Protein 4RH8 (pdb70)

Structure (mmCIF, N/CA/C/O backbone):
data_4RH8
#
_entry.id   4RH8
#
_cell.length_a   102.460
_cell.length_b   102.460
_cell.length_c   166.840
_cell.angle_alpha   90.00
_cell.angle_beta   90.00
_cell.angle_gamma   90.00
#
_symmetry.space_group_name_H-M   'P 41 21 2'
#
loop_
_entity.id
_entity.type
_entity.pdbx_description
1 polymer 'LPS-assembly lipoprotein LptE'
2 non-polymer 'FORMIC ACID'
3 water water
#
loop_
_atom_site.group_PDB
_atom_site.id
_atom_site.type_symbol
_atom_site.label_atom_id
_atom_site.label_alt_id
_atom_site.label_comp_id
_atom_site.label_asym_id
_atom_site.label_entity_id
_atom_site.label_seq_id
_atom_site.pdbx_PDB_ins_code
_atom_site.Cartn_x
_atom_site.Cartn_y
_atom_site.Cartn_z
_atom_site.occupancy
_atom_site.B_iso_or_equiv
_atom_site.auth_seq_id
_atom_site.auth_comp_id
_atom_site.auth_asym_id
_atom_site.auth_atom_id
_atom_site.pdbx_PDB_model_num
ATOM 1 N N . GLN A 1 10 ? -3.760 26.961 -11.481 1.00 62.19 28 GLN A N 1
ATOM 2 C CA . GLN A 1 10 ? -3.152 26.136 -12.615 1.00 55.98 28 GLN A CA 1
ATOM 3 C C . GLN A 1 10 ? -2.049 25.098 -12.151 1.00 46.13 28 GLN A C 1
ATOM 4 O O . GLN A 1 10 ? -1.875 24.056 -12.790 1.00 40.73 28 GLN A O 1
ATOM 10 N N . VAL A 1 11 ? -1.384 25.354 -11.024 1.00 37.77 29 VAL A N 1
ATOM 11 C CA . VAL A 1 11 ? -0.434 24.375 -10.461 1.00 40.11 29 VAL A CA 1
ATOM 12 C C . VAL A 1 11 ? -1.155 23.084 -10.110 1.00 33.62 29 VAL A C 1
ATOM 13 O O . VAL A 1 11 ? -2.139 23.119 -9.425 1.00 35.14 29 VAL A O 1
ATOM 17 N N . PRO A 1 12 ? -0.706 21.963 -10.639 1.00 33.74 30 PRO A N 1
ATOM 18 C CA . PRO A 1 12 ? -1.438 20.771 -10.304 1.00 32.57 30 PRO A CA 1
ATOM 19 C C . PRO A 1 12 ? -1.659 20.563 -8.821 1.00 34.70 30 PRO A C 1
ATOM 20 O O . PRO A 1 12 ? -0.888 21.029 -7.966 1.00 33.10 30 PRO A O 1
ATOM 24 N N . SER A 1 13 ? -2.722 19.828 -8.528 1.00 36.03 31 SER A N 1
ATOM 25 C CA . SER A 1 13 ? -3.179 19.590 -7.154 1.00 35.76 31 SER A CA 1
ATOM 26 C C . SER A 1 13 ? -2.189 18.733 -6.394 1.00 32.92 31 SER A C 1
ATOM 27 O O . SER A 1 13 ? -2.036 18.882 -5.214 1.00 38.27 31 SER A O 1
ATOM 30 N N . THR A 1 14 ? -1.504 17.856 -7.109 1.00 34.84 32 THR A N 1
ATOM 31 C CA . THR A 1 14 ? -0.470 17.044 -6.522 1.00 36.02 32 THR A CA 1
ATOM 32 C C . THR A 1 14 ? 0.782 17.840 -6.198 1.00 34.66 32 THR A C 1
ATOM 33 O O . THR A 1 14 ? 1.689 17.293 -5.610 1.00 35.80 32 THR A O 1
ATOM 37 N N . MET A 1 15 ? 0.774 19.144 -6.423 1.00 33.41 33 MET A N 1
ATOM 38 C CA . MET A 1 15 ? 1.973 19.946 -6.217 1.00 29.00 33 MET A CA 1
ATOM 39 C C . MET A 1 15 ? 1.695 21.142 -5.439 1.00 32.08 33 MET A C 1
ATOM 40 O O . MET A 1 15 ? 2.437 22.077 -5.495 1.00 31.36 33 MET A O 1
ATOM 45 N N . LYS A 1 16 ? 0.591 21.145 -4.690 1.00 31.46 34 LYS A N 1
ATOM 46 C CA . LYS A 1 16 ? 0.249 22.278 -3.863 1.00 30.10 34 LYS A CA 1
ATOM 47 C C . LYS A 1 16 ? 1.014 22.302 -2.572 1.00 29.98 34 LYS A C 1
ATOM 48 O O . LYS A 1 16 ? 0.951 23.266 -1.814 1.00 33.57 34 LYS A O 1
ATOM 54 N N . VAL A 1 17 ? 1.739 21.227 -2.315 1.00 31.91 35 VAL A N 1
ATOM 55 C CA . VAL A 1 17 ? 2.714 21.219 -1.258 1.00 32.28 35 VAL A CA 1
ATOM 56 C C . VAL A 1 17 ? 4.019 20.779 -1.859 1.00 29.47 35 VAL A C 1
ATOM 57 O O . VAL A 1 17 ? 4.061 19.827 -2.649 1.00 27.75 35 VAL A O 1
ATOM 61 N N . MET A 1 18 ? 5.094 21.473 -1.542 1.00 30.53 36 MET A N 1
ATOM 62 C CA . MET A 1 18 ? 6.318 21.244 -2.294 1.00 31.73 36 MET A CA 1
ATOM 63 C C . MET A 1 18 ? 7.528 21.640 -1.532 1.00 31.14 36 MET A C 1
ATOM 64 O O . MET A 1 18 ? 7.436 22.494 -0.692 1.00 31.45 36 MET A O 1
ATOM 69 N N . ILE A 1 19 ? 8.672 21.064 -1.920 1.00 32.83 37 ILE A N 1
ATOM 70 C CA . ILE A 1 19 ? 9.955 21.443 -1.398 1.00 32.28 37 ILE A CA 1
ATOM 71 C C . ILE A 1 19 ? 10.713 22.249 -2.459 1.00 29.85 37 ILE A C 1
ATOM 72 O O . ILE A 1 19 ? 10.755 21.836 -3.602 1.00 32.14 37 ILE A O 1
ATOM 77 N N . LEU A 1 20 ? 11.286 23.379 -2.056 1.00 27.51 38 LEU A N 1
ATOM 78 C CA . LEU A 1 20 ? 12.126 24.132 -2.947 1.00 32.14 38 LEU A CA 1
ATOM 79 C C . LEU A 1 20 ? 13.539 23.952 -2.483 1.00 30.35 38 LEU A C 1
ATOM 80 O O . LEU A 1 20 ? 13.878 24.370 -1.388 1.00 32.70 38 LEU A O 1
ATOM 85 N N . ASP A 1 21 ? 14.344 23.368 -3.337 1.00 30.05 39 ASP A N 1
ATOM 86 C CA . ASP A 1 21 ? 15.732 23.040 -3.015 1.00 34.24 39 ASP A CA 1
ATOM 87 C C . ASP A 1 21 ? 16.650 23.891 -3.887 1.00 29.65 39 ASP A C 1
ATOM 88 O O . ASP A 1 21 ? 16.590 23.862 -5.108 1.00 34.39 39 ASP A O 1
ATOM 93 N N . SER A 1 22 ? 17.480 24.679 -3.248 1.00 32.02 40 SER A N 1
ATOM 94 C CA . SER A 1 22 ? 18.375 25.545 -3.962 1.00 41.25 40 SER A CA 1
ATOM 95 C C . SER A 1 22 ? 19.598 25.843 -3.169 1.00 39.82 40 SER A C 1
ATOM 96 O O . SER A 1 22 ? 19.585 25.746 -1.958 1.00 36.00 40 SER A O 1
ATOM 99 N N . GLY A 1 23 ? 20.649 26.266 -3.860 1.00 40.24 41 GLY A N 1
ATOM 100 C CA . GLY A 1 23 ? 21.935 26.507 -3.182 1.00 40.89 41 GLY A CA 1
ATOM 101 C C . GLY A 1 23 ? 22.001 27.806 -2.418 1.00 42.43 41 GLY A C 1
ATOM 102 O O . GLY A 1 23 ? 22.940 28.030 -1.663 1.00 45.07 41 GLY A O 1
ATOM 103 N N . ASP A 1 24 ? 21.039 28.684 -2.634 1.00 42.48 42 ASP A N 1
ATOM 104 C CA . ASP A 1 24 ? 21.025 29.961 -1.941 1.00 40.64 42 ASP A CA 1
ATOM 105 C C . ASP A 1 24 ? 19.569 30.392 -1.760 1.00 40.25 42 ASP A C 1
ATOM 106 O O . ASP A 1 24 ? 19.053 31.220 -2.503 1.00 42.43 42 ASP A O 1
ATOM 111 N N . PRO A 1 25 ? 18.921 29.865 -0.745 1.00 41.68 43 PRO A N 1
ATOM 112 C CA . PRO A 1 25 ? 17.532 30.179 -0.551 1.00 45.14 43 PRO A CA 1
ATOM 113 C C . PRO A 1 25 ? 17.214 31.655 -0.421 1.00 46.88 43 PRO A C 1
ATOM 114 O O . PRO A 1 25 ? 16.076 32.028 -0.641 1.00 43.42 43 PRO A O 1
ATOM 118 N N . ASN A 1 26 ? 18.169 32.493 -0.059 1.00 43.31 44 ASN A N 1
ATOM 119 C CA . ASN A 1 26 ? 17.913 33.942 0.021 1.00 45.02 44 ASN A CA 1
ATOM 120 C C . ASN A 1 26 ? 18.466 34.734 -1.172 1.00 45.64 44 ASN A C 1
ATOM 121 O O . ASN A 1 26 ? 18.482 35.958 -1.171 1.00 52.30 44 ASN A O 1
ATOM 126 N N . GLY A 1 27 ? 18.896 34.038 -2.221 1.00 45.39 45 GLY A N 1
ATOM 127 C CA . GLY A 1 27 ? 19.278 34.688 -3.479 1.00 44.49 45 GLY A CA 1
ATOM 128 C C . GLY A 1 27 ? 18.056 35.132 -4.322 1.00 48.52 45 GLY A C 1
ATOM 129 O O . GLY A 1 27 ? 16.937 34.644 -4.120 1.00 46.13 45 GLY A O 1
ATOM 130 N N . PRO A 1 28 ? 18.283 35.967 -5.347 1.00 48.17 46 PRO A N 1
ATOM 131 C CA . PRO A 1 28 ? 17.196 36.543 -6.120 1.00 43.74 46 PRO A CA 1
ATOM 132 C C . PRO A 1 28 ? 16.411 35.523 -6.919 1.00 36.98 46 PRO A C 1
ATOM 133 O O . PRO A 1 28 ? 15.192 35.656 -7.028 1.00 44.34 46 PRO A O 1
ATOM 137 N N . LEU A 1 29 ? 17.053 34.491 -7.452 1.00 34.24 47 LEU A N 1
ATOM 138 C CA . LEU A 1 29 ? 16.290 33.483 -8.134 1.00 35.87 47 LEU A CA 1
ATOM 139 C C . LEU A 1 29 ? 15.386 32.677 -7.227 1.00 36.48 47 LEU A C 1
ATOM 140 O O . LEU A 1 29 ? 14.171 32.465 -7.545 1.00 32.27 47 LEU A O 1
ATOM 145 N N . SER A 1 30 ? 15.933 32.225 -6.103 1.00 35.98 48 SER A N 1
ATOM 146 C CA . SER A 1 30 ? 15.113 31.477 -5.115 1.00 37.85 48 SER A CA 1
ATOM 147 C C . SER A 1 30 ? 13.966 32.256 -4.626 1.00 35.04 48 SER A C 1
ATOM 148 O O . SER A 1 30 ? 12.813 31.760 -4.586 1.00 37.19 48 SER A O 1
ATOM 151 N N . ARG A 1 31 ? 14.228 33.503 -4.256 1.00 36.75 49 ARG A N 1
ATOM 152 C CA . ARG A 1 31 ? 13.124 34.397 -3.842 1.00 35.64 49 ARG A CA 1
ATOM 153 C C . ARG A 1 31 ? 12.092 34.556 -4.903 1.00 36.71 49 ARG A C 1
ATOM 154 O O . ARG A 1 31 ? 10.891 34.451 -4.644 1.00 40.06 49 ARG A O 1
ATOM 162 N N . ALA A 1 32 ? 12.528 34.735 -6.129 1.00 38.28 50 ALA A N 1
ATOM 163 C CA . ALA A 1 32 ? 11.531 34.937 -7.168 1.00 39.20 50 ALA A CA 1
ATOM 164 C C . ALA A 1 32 ? 10.672 33.666 -7.372 1.00 35.16 50 ALA A C 1
ATOM 165 O O . ALA A 1 32 ? 9.433 33.764 -7.611 1.00 33.57 50 ALA A O 1
ATOM 167 N N . VAL A 1 33 ? 11.296 32.486 -7.244 1.00 32.73 51 VAL A N 1
ATOM 168 C CA . VAL A 1 33 ? 10.559 31.219 -7.462 1.00 31.52 51 VAL A CA 1
ATOM 169 C C . VAL A 1 33 ? 9.650 30.976 -6.286 1.00 31.25 51 VAL A C 1
ATOM 170 O O . VAL A 1 33 ? 8.501 30.574 -6.425 1.00 30.08 51 VAL A O 1
ATOM 174 N N . ARG A 1 34 ? 10.144 31.300 -5.104 1.00 34.94 52 ARG A N 1
ATOM 175 C CA . ARG A 1 34 ? 9.362 31.148 -3.870 1.00 41.11 52 ARG A CA 1
ATOM 176 C C . ARG A 1 34 ? 8.127 32.000 -3.977 1.00 40.92 52 ARG A C 1
ATOM 177 O O . ARG A 1 34 ? 6.985 31.562 -3.732 1.00 38.26 52 ARG A O 1
ATOM 185 N N . ASN A 1 35 ? 8.376 33.248 -4.347 1.00 39.04 53 ASN A N 1
ATOM 186 C CA . ASN A 1 35 ? 7.324 34.199 -4.469 1.00 39.63 53 ASN A CA 1
ATOM 187 C C . ASN A 1 35 ? 6.260 33.745 -5.423 1.00 38.84 53 ASN A C 1
ATOM 188 O O . ASN A 1 35 ? 5.089 33.753 -5.069 1.00 42.29 53 ASN A O 1
ATOM 193 N N . GLN A 1 36 ? 6.645 33.201 -6.569 1.00 40.21 54 GLN A N 1
ATOM 194 C CA . GLN A 1 36 ? 5.623 32.717 -7.489 1.00 38.44 54 GLN A CA 1
ATOM 195 C C . GLN A 1 36 ? 4.901 31.488 -7.045 1.00 42.41 54 GLN A C 1
ATOM 196 O O . GLN A 1 36 ? 3.719 31.281 -7.404 1.00 34.43 54 GLN A O 1
ATOM 202 N N . LEU A 1 37 ? 5.618 30.617 -6.335 1.00 37.63 55 LEU A N 1
ATOM 203 C CA . LEU A 1 37 ? 4.939 29.445 -5.849 1.00 37.65 55 LEU A CA 1
ATOM 204 C C . LEU A 1 37 ? 3.876 29.903 -4.801 1.00 37.05 55 LEU A C 1
ATOM 205 O O . LEU A 1 37 ? 2.759 29.429 -4.801 1.00 37.60 55 LEU A O 1
ATOM 210 N N . ARG A 1 38 ? 4.243 30.787 -3.890 1.00 38.98 56 ARG A N 1
ATOM 211 C CA . ARG A 1 38 ? 3.248 31.310 -2.914 1.00 46.01 56 ARG A CA 1
ATOM 212 C C . ARG A 1 38 ? 2.069 31.984 -3.581 1.00 46.98 56 ARG A C 1
ATOM 213 O O . ARG A 1 38 ? 0.929 31.626 -3.346 1.00 52.42 56 ARG A O 1
ATOM 221 N N . LEU A 1 39 ? 2.330 32.858 -4.532 1.00 49.10 57 LEU A N 1
ATOM 222 C CA . LEU A 1 39 ? 1.243 33.446 -5.293 1.00 46.14 57 LEU A CA 1
ATOM 223 C C . LEU A 1 39 ? 0.347 32.423 -5.878 1.00 45.28 57 LEU A C 1
ATOM 224 O O . LEU A 1 39 ? -0.811 32.717 -6.075 1.00 43.03 57 LEU A O 1
ATOM 229 N N . ASN A 1 40 ? 0.860 31.242 -6.254 1.00 44.42 58 ASN A N 1
ATOM 230 C CA . ASN A 1 40 ? -0.043 30.185 -6.790 1.00 45.25 58 ASN A CA 1
ATOM 231 C C . ASN A 1 40 ? -0.618 29.260 -5.737 1.00 44.08 58 ASN A C 1
ATOM 232 O O . ASN A 1 40 ? -1.171 28.249 -6.060 1.00 39.74 58 ASN A O 1
ATOM 237 N N . GLY A 1 41 ? -0.497 29.626 -4.473 1.00 44.83 59 GLY A N 1
ATOM 238 C CA . GLY A 1 41 ? -1.115 28.841 -3.428 1.00 46.10 59 GLY A CA 1
ATOM 239 C C . GLY A 1 41 ? -0.335 27.592 -3.015 1.00 49.09 59 GLY A C 1
ATOM 240 O O . GLY A 1 41 ? -0.937 26.647 -2.554 1.00 45.15 59 GLY A O 1
ATOM 241 N N . VAL A 1 42 ? 0.997 27.581 -3.205 1.00 46.93 60 VAL A N 1
ATOM 242 C CA . VAL A 1 42 ? 1.795 26.400 -2.900 1.00 38.94 60 VAL A CA 1
ATOM 243 C C . VAL A 1 42 ? 2.338 26.566 -1.520 1.00 36.11 60 VAL A C 1
ATOM 244 O O . VAL A 1 42 ? 2.920 27.598 -1.195 1.00 37.92 60 VAL A O 1
ATOM 248 N N . GLU A 1 43 ? 2.137 25.553 -0.705 1.00 30.88 61 GLU A N 1
ATOM 249 C CA . GLU A 1 43 ? 2.795 25.512 0.603 1.00 35.88 61 GLU A CA 1
ATOM 250 C C . GLU A 1 43 ? 4.231 24.949 0.471 1.00 36.94 61 GLU A C 1
ATOM 251 O O . GLU A 1 43 ? 4.440 23.859 -0.089 1.00 34.60 61 GLU A O 1
ATOM 257 N N . LEU A 1 44 ? 5.210 25.668 0.974 1.00 34.15 62 LEU A N 1
ATOM 258 C CA . LEU A 1 44 ? 6.607 25.223 0.850 1.00 41.02 62 LEU A CA 1
ATOM 259 C C . LEU A 1 44 ? 7.089 24.591 2.125 1.00 39.43 62 LEU A C 1
ATOM 260 O O . LEU A 1 44 ? 6.954 25.198 3.177 1.00 39.84 62 LEU A O 1
ATOM 265 N N . LEU A 1 45 ? 7.586 23.351 2.039 1.00 35.32 63 LEU A N 1
ATOM 266 C CA . LEU A 1 45 ? 8.130 22.664 3.206 1.00 36.32 63 LEU A CA 1
ATOM 267 C C . LEU A 1 45 ? 9.617 22.636 3.184 1.00 38.76 63 LEU A C 1
ATOM 268 O O . LEU A 1 45 ? 10.268 22.650 2.156 1.00 41.90 63 LEU A O 1
ATOM 273 N N . ASP A 1 46 ? 10.160 22.519 4.370 1.00 46.57 64 ASP A N 1
ATOM 274 C CA . ASP A 1 46 ? 11.566 22.322 4.520 1.00 51.71 64 ASP A CA 1
ATOM 275 C C . ASP A 1 46 ? 11.916 20.951 3.948 1.00 46.05 64 ASP A C 1
ATOM 276 O O . ASP A 1 46 ? 11.150 19.995 4.033 1.00 43.00 64 ASP A O 1
ATOM 281 N N . LYS A 1 47 ? 13.119 20.842 3.465 1.00 45.51 65 LYS A N 1
ATOM 282 C CA . LYS A 1 47 ? 13.638 19.579 2.931 1.00 47.63 65 LYS A CA 1
ATOM 283 C C . LYS A 1 47 ? 13.662 18.382 3.900 1.00 50.69 65 LYS A C 1
ATOM 284 O O . LYS A 1 47 ? 13.607 17.251 3.489 1.00 49.86 65 LYS A O 1
ATOM 290 N N . GLU A 1 48 ? 13.666 18.622 5.197 1.00 52.49 66 GLU A N 1
ATOM 291 C CA . GLU A 1 48 ? 13.604 17.553 6.138 1.00 49.63 66 GLU A CA 1
ATOM 292 C C . GLU A 1 48 ? 12.231 17.254 6.734 1.00 45.14 66 GLU A C 1
ATOM 293 O O . GLU A 1 48 ? 12.104 16.720 7.848 1.00 61.63 66 GLU A O 1
ATOM 299 N N . THR A 1 49 ? 11.227 17.530 5.976 1.00 39.59 67 THR A N 1
ATOM 300 C CA . THR A 1 49 ? 9.884 17.139 6.329 1.00 34.45 67 THR A CA 1
ATOM 301 C C . THR A 1 49 ? 9.691 15.631 6.485 1.00 36.76 67 THR A C 1
ATOM 302 O O . THR A 1 49 ? 10.221 14.815 5.724 1.00 32.85 67 THR A O 1
ATOM 306 N N . THR A 1 50 ? 8.862 15.287 7.469 1.00 39.11 68 THR A N 1
ATOM 307 C CA . THR A 1 50 ? 8.435 13.906 7.665 1.00 43.83 68 THR A CA 1
ATOM 308 C C . THR A 1 50 ? 7.214 13.553 6.843 1.00 47.84 68 THR A C 1
ATOM 309 O O . THR A 1 50 ? 6.787 12.419 6.872 1.00 49.34 68 THR A O 1
ATOM 313 N N . ARG A 1 51 ? 6.678 14.510 6.089 1.00 49.49 69 ARG A N 1
ATOM 314 C CA . ARG A 1 51 ? 5.551 14.221 5.133 1.00 50.56 69 ARG A CA 1
ATOM 315 C C . ARG A 1 51 ? 5.971 13.306 4.021 1.00 49.80 69 ARG A C 1
ATOM 316 O O . ARG A 1 51 ? 7.078 13.360 3.534 1.00 46.46 69 ARG A O 1
ATOM 324 N N . LYS A 1 52 ? 5.042 12.503 3.562 1.00 52.81 70 LYS A N 1
ATOM 325 C CA . LYS A 1 52 ? 5.355 11.606 2.469 1.00 57.00 70 LYS A CA 1
ATOM 326 C C . LYS A 1 52 ? 5.018 12.144 1.072 1.00 48.77 70 LYS A C 1
ATOM 327 O O . LYS A 1 52 ? 4.007 12.827 0.907 1.00 47.73 70 LYS A O 1
ATOM 333 N N . ASP A 1 53 ? 5.794 11.731 0.084 1.00 41.58 71 ASP A N 1
ATOM 334 C CA . ASP A 1 53 ? 5.514 11.976 -1.334 1.00 47.99 71 ASP A CA 1
ATOM 335 C C . ASP A 1 53 ? 5.423 13.473 -1.727 1.00 40.81 71 ASP A C 1
ATOM 336 O O . ASP A 1 53 ? 4.730 13.793 -2.651 1.00 42.40 71 ASP A O 1
ATOM 341 N N . VAL A 1 54 ? 6.124 14.348 -1.023 1.00 39.41 72 VAL A N 1
ATOM 342 C CA . VAL A 1 54 ? 6.145 15.759 -1.351 1.00 37.42 72 VAL A CA 1
ATOM 343 C C . VAL A 1 54 ? 7.160 16.020 -2.500 1.00 35.14 72 VAL A C 1
ATOM 344 O O . VAL A 1 54 ? 8.316 15.649 -2.403 1.00 30.57 72 VAL A O 1
ATOM 348 N N . PRO A 1 55 ? 6.685 16.564 -3.624 1.00 33.97 73 PRO A N 1
ATOM 349 C CA . PRO A 1 55 ? 7.564 16.741 -4.779 1.00 30.76 73 PRO A CA 1
ATOM 350 C C . PRO A 1 55 ? 8.534 17.848 -4.501 1.00 30.06 73 PRO A C 1
ATOM 351 O O . PRO A 1 55 ? 8.240 18.730 -3.709 1.00 31.69 73 PRO A O 1
ATOM 355 N N . SER A 1 56 ? 9.664 17.833 -5.196 1.00 29.47 74 SER A N 1
ATOM 356 C CA . SER A 1 56 ? 10.701 18.797 -4.989 1.00 28.68 74 SER A CA 1
ATOM 357 C C . SER A 1 56 ? 11.038 19.516 -6.269 1.00 28.16 74 SER A C 1
ATOM 358 O O . SER A 1 56 ? 11.131 18.908 -7.345 1.00 30.90 74 SER A O 1
ATOM 361 N N . LEU A 1 57 ? 11.220 20.808 -6.148 1.00 29.29 75 LEU A N 1
ATOM 362 C CA . LEU A 1 57 ? 11.716 21.635 -7.262 1.00 30.05 75 LEU A CA 1
ATOM 363 C C . LEU A 1 57 ? 13.112 22.042 -6.875 1.00 26.73 75 LEU A C 1
ATOM 364 O O . LEU A 1 57 ? 13.284 22.762 -5.902 1.00 25.11 75 LEU A O 1
ATOM 369 N N . ARG A 1 58 ? 14.098 21.542 -7.629 1.00 29.79 76 ARG A N 1
ATOM 370 C CA . ARG A 1 58 ? 15.510 21.825 -7.376 1.00 30.83 76 ARG A CA 1
ATOM 371 C C . ARG A 1 58 ? 16.049 22.819 -8.433 1.00 32.35 76 ARG A C 1
ATOM 372 O O . ARG A 1 58 ? 15.972 22.590 -9.636 1.00 28.86 76 ARG A O 1
ATOM 380 N N . LEU A 1 59 ? 16.541 23.950 -7.969 1.00 29.40 77 LEU A N 1
ATOM 381 C CA . LEU A 1 59 ? 17.133 24.896 -8.843 1.00 27.72 77 LEU A CA 1
ATOM 382 C C . LEU A 1 59 ? 18.618 24.526 -9.031 1.00 28.30 77 LEU A C 1
ATOM 383 O O . LEU A 1 59 ? 19.473 24.833 -8.187 1.00 34.06 77 LEU A O 1
ATOM 388 N N . GLY A 1 60 ? 18.926 23.961 -10.168 1.00 27.25 78 GLY A N 1
ATOM 389 C CA . GLY A 1 60 ? 20.256 23.397 -10.444 1.00 31.09 78 GLY A CA 1
ATOM 390 C C . GLY A 1 60 ? 21.308 24.370 -10.925 1.00 32.76 78 GLY A C 1
ATOM 391 O O . GLY A 1 60 ? 22.461 24.261 -10.569 1.00 33.26 78 GLY A O 1
ATOM 392 N N . LYS A 1 61 ? 20.918 25.305 -11.779 1.00 33.41 79 LYS A N 1
ATOM 393 C CA . LYS A 1 61 ? 21.870 26.177 -12.422 1.00 31.13 79 LYS A CA 1
ATOM 394 C C . LYS A 1 61 ? 21.214 27.458 -12.862 1.00 35.05 79 LYS A C 1
ATOM 395 O O . LYS A 1 61 ? 20.132 27.437 -13.446 1.00 38.24 79 LYS A O 1
ATOM 401 N N . VAL A 1 62 ? 21.929 28.567 -12.668 1.00 36.45 80 VAL A N 1
ATOM 402 C CA . VAL A 1 62 ? 21.541 29.855 -13.169 1.00 33.64 80 VAL A CA 1
ATOM 403 C C . VAL A 1 62 ? 22.714 30.471 -13.900 1.00 39.34 80 VAL A C 1
ATOM 404 O O . VAL A 1 62 ? 23.821 30.556 -13.391 1.00 34.47 80 VAL A O 1
ATOM 408 N N . SER A 1 63 ? 22.466 30.894 -15.120 1.00 37.71 81 SER A N 1
ATOM 409 C CA . SER A 1 63 ? 23.470 31.518 -15.931 1.00 38.45 81 SER A CA 1
ATOM 410 C C . SER A 1 63 ? 22.957 32.854 -16.476 1.00 38.71 81 SER A C 1
ATOM 411 O O . SER A 1 63 ? 21.810 32.956 -16.954 1.00 37.27 81 SER A O 1
ATOM 414 N N . ILE A 1 64 ? 23.812 33.853 -16.450 1.00 33.89 82 ILE A N 1
ATOM 415 C CA . ILE A 1 64 ? 23.510 35.143 -17.049 1.00 37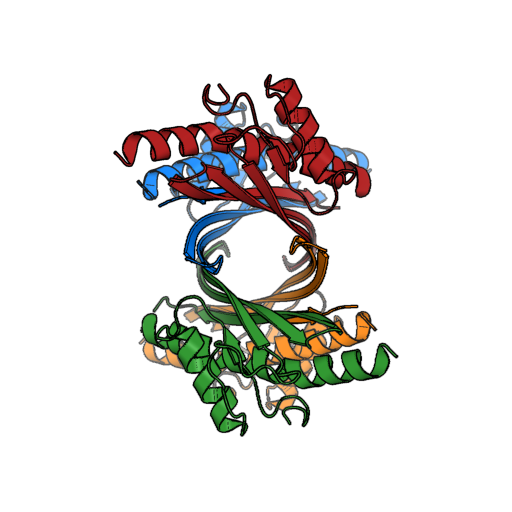.16 82 ILE A CA 1
ATOM 416 C C . ILE A 1 64 ? 24.586 35.465 -18.044 1.00 40.67 82 ILE A C 1
ATOM 417 O O . ILE A 1 64 ? 25.746 35.613 -17.657 1.00 44.99 82 ILE A O 1
ATOM 422 N N . ALA A 1 65 ? 24.214 35.592 -19.305 1.00 40.13 83 ALA A N 1
ATOM 423 C CA . ALA A 1 65 ? 25.141 35.923 -20.393 1.00 41.99 83 ALA A CA 1
ATOM 424 C C . ALA A 1 65 ? 24.901 37.328 -20.944 1.00 49.46 83 ALA A C 1
ATOM 425 O O . ALA A 1 65 ? 23.763 37.675 -21.227 1.00 53.92 83 ALA A O 1
ATOM 427 N N . LYS A 1 66 ? 25.961 38.120 -21.108 1.00 46.12 84 LYS A N 1
ATOM 428 C CA . LYS A 1 66 ? 25.897 39.405 -21.808 1.00 45.85 84 LYS A CA 1
ATOM 429 C C . LYS A 1 66 ? 26.633 39.352 -23.129 1.00 46.63 84 LYS A C 1
ATOM 430 O O . LYS A 1 66 ? 27.818 39.022 -23.140 1.00 52.65 84 LYS A O 1
ATOM 436 N N . ASP A 1 67 ? 25.956 39.704 -24.215 1.00 42.26 85 ASP A N 1
ATOM 437 C CA . ASP A 1 67 ? 26.532 39.714 -25.544 1.00 46.99 85 ASP A CA 1
ATOM 438 C C . ASP A 1 67 ? 26.613 41.154 -26.098 1.00 50.11 85 ASP A C 1
ATOM 439 O O . ASP A 1 67 ? 25.671 41.911 -25.971 1.00 48.49 85 ASP A O 1
ATOM 444 N N . THR A 1 68 ? 27.773 41.526 -26.633 1.00 51.87 86 THR A N 1
ATOM 445 C CA . THR A 1 68 ? 27.995 42.784 -27.356 1.00 44.92 86 THR A CA 1
ATOM 446 C C . THR A 1 68 ? 28.354 42.458 -28.779 1.00 46.09 86 THR A C 1
ATOM 447 O O . THR A 1 68 ? 29.255 41.655 -29.036 1.00 44.59 86 THR A O 1
ATOM 451 N N . ALA A 1 69 ? 27.582 42.981 -29.721 1.00 43.95 87 ALA A N 1
ATOM 452 C CA . ALA A 1 69 ? 27.800 42.669 -31.113 1.00 43.31 87 ALA A CA 1
ATOM 453 C C . ALA A 1 69 ? 27.993 43.947 -31.920 1.00 49.13 87 ALA A C 1
ATOM 454 O O . ALA A 1 69 ? 27.343 44.939 -31.665 1.00 53.53 87 ALA A O 1
ATOM 456 N N . SER A 1 70 ? 28.866 43.907 -32.904 1.00 50.20 88 SER A N 1
ATOM 457 C CA . SER A 1 70 ? 29.115 45.037 -33.792 1.00 51.05 88 SER A CA 1
ATOM 458 C C . SER A 1 70 ? 28.889 44.518 -35.185 1.00 48.70 88 SER A C 1
ATOM 459 O O . SER A 1 70 ? 29.482 43.508 -35.584 1.00 52.04 88 SER A O 1
ATOM 462 N N . VAL A 1 71 ? 28.001 45.175 -35.926 1.00 50.06 89 VAL A N 1
ATOM 463 C CA . VAL A 1 71 ? 27.684 44.747 -37.299 1.00 51.41 89 VAL A CA 1
ATOM 464 C C . VAL A 1 71 ? 28.098 45.821 -38.326 1.00 51.82 89 VAL A C 1
ATOM 465 O O . VAL A 1 71 ? 27.860 47.010 -38.132 1.00 45.12 89 VAL A O 1
ATOM 469 N N . PHE A 1 72 ? 28.716 45.368 -39.410 1.00 57.45 90 PHE A N 1
ATOM 470 C CA . PHE A 1 72 ? 29.195 46.250 -40.470 1.00 55.57 90 PHE A CA 1
ATOM 471 C C . PHE A 1 72 ? 28.113 46.270 -41.524 1.00 48.70 90 PHE A C 1
ATOM 472 O O . PHE A 1 72 ? 27.768 45.229 -42.100 1.00 44.62 90 PHE A O 1
ATOM 480 N N . ARG A 1 73 ? 27.594 47.473 -41.750 1.00 56.56 91 ARG A N 1
ATOM 481 C CA . ARG A 1 73 ? 26.401 47.685 -42.604 1.00 67.47 91 ARG A CA 1
ATOM 482 C C . ARG A 1 73 ? 26.434 48.208 -44.090 1.00 69.65 91 ARG A C 1
ATOM 483 O O . ARG A 1 7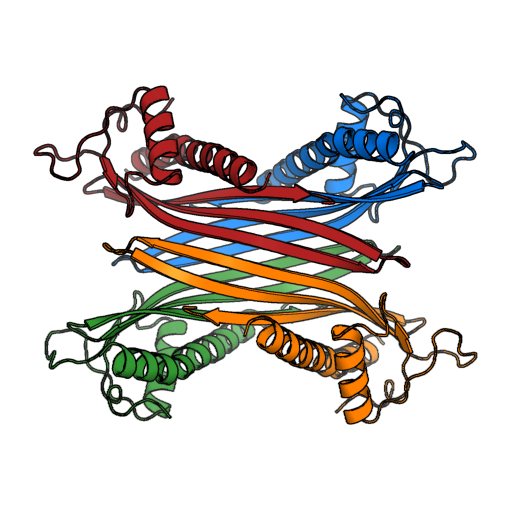3 ? 25.781 47.569 -44.904 1.00 62.75 91 ARG A O 1
ATOM 491 N N . ASN A 1 74 ? 27.062 49.314 -44.532 1.00 68.00 92 ASN A N 1
ATOM 492 C CA . ASN A 1 74 ? 28.283 50.005 -44.075 1.00 72.16 92 ASN A CA 1
ATOM 493 C C . ASN A 1 74 ? 27.987 51.262 -43.269 1.00 69.21 92 ASN A C 1
ATOM 494 O O . ASN A 1 74 ? 26.893 51.813 -43.363 1.00 74.56 92 ASN A O 1
ATOM 499 N N . GLY A 1 75 ? 28.969 51.768 -42.530 1.00 60.93 93 GLY A N 1
ATOM 500 C CA . GLY A 1 75 ? 28.657 52.272 -41.196 1.00 63.64 93 GLY A CA 1
ATOM 501 C C . GLY A 1 75 ? 28.491 51.040 -40.263 1.00 69.57 93 GLY A C 1
ATOM 502 O O . GLY A 1 75 ? 28.331 49.868 -40.732 1.00 51.28 93 GLY A O 1
ATOM 503 N N . GLN A 1 76 ? 28.536 51.306 -38.956 1.00 65.54 94 GLN A N 1
ATOM 504 C CA . GLN A 1 76 ? 28.416 50.254 -37.968 1.00 77.26 94 GLN A CA 1
ATOM 505 C C . GLN A 1 76 ? 27.257 50.420 -36.990 1.00 72.70 94 GLN A C 1
ATOM 506 O O . GLN A 1 76 ? 26.767 51.498 -36.759 1.00 64.95 94 GLN A O 1
ATOM 512 N N . THR A 1 77 ? 26.853 49.302 -36.414 1.00 64.40 95 THR A N 1
ATOM 513 C CA . THR A 1 77 ? 25.733 49.229 -35.514 1.00 59.47 95 THR A CA 1
ATOM 514 C C . THR A 1 77 ? 26.188 48.355 -34.331 1.00 57.03 95 THR A C 1
ATOM 515 O O . THR A 1 77 ? 26.854 47.338 -34.516 1.00 55.77 95 THR A O 1
ATOM 519 N N . ALA A 1 78 ? 25.865 48.782 -33.137 1.00 51.28 96 ALA A N 1
ATOM 520 C CA . ALA A 1 78 ? 26.136 48.038 -31.976 1.00 48.89 96 ALA A CA 1
ATOM 521 C C . ALA A 1 78 ? 24.817 47.514 -31.354 1.00 57.10 96 ALA A C 1
ATOM 522 O O . ALA A 1 78 ? 23.862 48.255 -31.219 1.00 57.15 96 ALA A O 1
ATOM 524 N N . GLU A 1 79 ? 24.799 46.242 -30.940 1.00 63.63 97 GLU A N 1
ATOM 525 C CA . GLU A 1 79 ? 23.669 45.622 -30.229 1.00 59.68 97 GLU A CA 1
ATOM 526 C C . GLU A 1 79 ? 24.130 44.856 -28.985 1.00 56.55 97 GLU A C 1
ATOM 527 O O . GLU A 1 79 ? 25.102 44.113 -29.049 1.00 59.21 97 GLU A O 1
ATOM 533 N N . TYR A 1 80 ? 23.404 45.026 -27.876 1.00 48.26 98 TYR A N 1
ATOM 534 C CA . TYR A 1 80 ? 23.647 44.375 -26.610 1.00 48.02 98 TYR A CA 1
ATOM 535 C C . TYR A 1 80 ? 22.500 43.428 -26.245 1.00 55.35 98 TYR A C 1
ATOM 536 O O . TYR A 1 80 ? 21.335 43.799 -26.370 1.00 49.22 98 TYR A O 1
ATOM 545 N N . GLN A 1 81 ? 22.822 42.197 -25.846 1.00 46.72 99 GLN A N 1
ATOM 546 C CA . GLN A 1 81 ? 21.827 41.219 -25.381 1.00 45.49 99 GLN A CA 1
ATOM 547 C C . GLN A 1 81 ? 22.174 40.765 -23.960 1.00 52.75 99 GLN A C 1
ATOM 548 O O . GLN A 1 81 ? 23.359 40.743 -23.556 1.00 47.53 99 GLN A O 1
ATOM 554 N N . MET A 1 82 ? 21.134 40.454 -23.184 1.00 50.95 100 MET A N 1
ATOM 555 C CA . MET A 1 82 ? 21.269 39.754 -21.916 1.00 42.35 100 MET A CA 1
ATOM 556 C C . MET A 1 82 ? 20.385 38.579 -21.966 1.00 46.54 100 MET A C 1
ATOM 557 O O . MET A 1 82 ? 19.227 38.712 -22.370 1.00 42.98 100 MET A O 1
ATOM 562 N N . ILE A 1 83 ? 20.951 37.415 -21.649 1.00 36.24 101 ILE A N 1
ATOM 563 C CA . ILE A 1 83 ? 20.225 36.189 -21.647 1.00 38.72 101 ILE A CA 1
ATOM 564 C C . ILE A 1 83 ? 20.390 35.509 -20.278 1.00 42.73 101 ILE A C 1
ATOM 565 O O . ILE A 1 83 ? 21.527 35.353 -19.762 1.00 37.90 101 ILE A O 1
ATOM 570 N N . MET A 1 84 ? 19.265 35.144 -19.667 1.00 39.98 102 MET A N 1
ATOM 571 C CA . MET A 1 84 ? 19.254 34.487 -18.377 1.00 35.31 102 MET A CA 1
ATOM 572 C C . MET A 1 84 ? 18.701 33.127 -18.610 1.00 35.93 102 MET A C 1
ATOM 573 O O . MET A 1 84 ? 17.631 32.977 -19.236 1.00 38.07 102 MET A O 1
ATOM 578 N N . THR A 1 85 ? 19.438 32.099 -18.183 1.00 34.14 103 THR A N 1
ATOM 579 C CA . THR A 1 85 ? 19.001 30.694 -18.390 1.00 31.06 103 THR A CA 1
ATOM 580 C C . THR A 1 85 ? 18.944 29.998 -17.041 1.00 32.87 103 THR A C 1
ATOM 581 O O . THR A 1 85 ? 19.845 30.157 -16.240 1.00 38.74 103 THR A O 1
ATOM 585 N N . VAL A 1 86 ? 17.861 29.278 -16.757 1.00 33.00 104 VAL A N 1
ATOM 586 C CA . VAL A 1 86 ? 17.758 28.574 -15.512 1.00 31.45 104 VAL A CA 1
ATOM 587 C C . VAL A 1 86 ? 17.404 27.141 -15.763 1.00 31.55 104 VAL A C 1
ATOM 588 O O . VAL A 1 86 ? 16.553 26.849 -16.628 1.00 29.55 104 VAL A O 1
ATOM 592 N N . ASN A 1 87 ? 18.158 26.234 -15.143 1.00 29.41 105 ASN A N 1
ATOM 593 C CA . ASN A 1 87 ? 17.927 24.796 -15.347 1.00 28.54 105 ASN A CA 1
ATOM 594 C C . ASN A 1 87 ? 17.509 24.284 -14.009 1.00 29.78 105 ASN A C 1
ATOM 595 O O . ASN A 1 87 ? 18.195 24.536 -13.004 1.00 27.90 105 ASN A O 1
ATOM 600 N N . ALA A 1 88 ? 16.404 23.524 -13.985 1.00 26.97 106 ALA A N 1
ATOM 601 C CA . ALA A 1 88 ? 15.894 23.000 -12.763 1.00 26.30 106 ALA A CA 1
ATOM 602 C C . ALA A 1 88 ? 15.355 21.644 -12.979 1.00 25.95 106 ALA A C 1
ATOM 603 O O . ALA A 1 88 ? 15.285 21.183 -14.086 1.00 28.95 106 ALA A O 1
ATOM 605 N N . THR A 1 89 ? 14.982 20.983 -11.878 1.00 27.12 107 THR A N 1
ATOM 606 C CA . THR A 1 89 ? 14.461 19.649 -11.952 1.00 29.41 107 THR A CA 1
ATOM 607 C C . THR A 1 89 ? 13.288 19.498 -10.967 1.00 31.19 107 THR A C 1
ATOM 608 O O . THR A 1 89 ? 13.275 20.133 -9.890 1.00 28.17 107 THR A O 1
ATOM 612 N N . VAL A 1 90 ? 12.268 18.745 -11.349 1.00 31.44 108 VAL A N 1
ATOM 613 C CA . VAL A 1 90 ? 11.174 18.457 -10.458 1.00 30.43 108 VAL A CA 1
ATOM 614 C C . VAL A 1 90 ? 11.183 16.974 -10.203 1.00 29.53 108 VAL A C 1
ATOM 615 O O . VAL A 1 90 ? 11.188 16.205 -11.141 1.00 27.48 108 VAL A O 1
ATOM 619 N N . LEU A 1 91 ? 11.274 16.593 -8.935 1.00 27.05 109 LEU A N 1
ATOM 620 C CA . LEU A 1 91 ? 11.329 15.185 -8.545 1.00 27.51 109 LEU A CA 1
ATOM 621 C C . LEU A 1 91 ? 9.958 14.766 -7.996 1.00 28.65 109 LEU A C 1
ATOM 622 O O . LEU A 1 91 ? 9.449 15.392 -7.076 1.00 27.18 109 LEU A O 1
ATOM 627 N N . ILE A 1 92 ? 9.387 13.714 -8.559 1.00 27.75 110 ILE A N 1
ATOM 628 C CA . ILE A 1 92 ? 8.190 13.110 -8.028 1.00 33.67 110 ILE A CA 1
ATOM 629 C C . ILE A 1 92 ? 8.654 11.833 -7.319 1.00 30.07 110 ILE A C 1
ATOM 630 O O . ILE A 1 92 ? 9.059 10.922 -7.977 1.00 30.25 110 ILE A O 1
ATOM 635 N N . PRO A 1 93 ? 8.649 11.818 -6.012 1.00 34.09 111 PRO A N 1
ATOM 636 C CA . PRO A 1 93 ? 9.342 10.777 -5.193 1.00 37.72 111 PRO A CA 1
ATOM 637 C C . PRO A 1 93 ? 8.898 9.440 -5.588 1.00 36.85 111 PRO A C 1
ATOM 638 O O . PRO A 1 93 ? 7.730 9.226 -5.843 1.00 38.65 111 PRO A O 1
ATOM 642 N N . GLY A 1 94 ? 9.844 8.560 -5.758 1.00 43.76 112 GLY A N 1
ATOM 643 C CA . GLY A 1 94 ? 9.523 7.194 -6.071 1.00 43.15 112 GLY A CA 1
ATOM 644 C C . GLY A 1 94 ? 9.160 6.999 -7.510 1.00 44.03 112 GLY A C 1
ATOM 645 O O . GLY A 1 94 ? 9.012 5.858 -7.946 1.00 43.15 112 GLY A O 1
ATOM 646 N N . ARG A 1 95 ? 9.042 8.079 -8.274 1.00 39.16 113 ARG A N 1
ATOM 647 C CA . ARG A 1 95 ? 8.633 7.948 -9.668 1.00 38.61 113 ARG A CA 1
ATOM 648 C C . ARG A 1 95 ? 9.615 8.450 -10.714 1.00 39.46 113 ARG A C 1
ATOM 649 O O . ARG A 1 95 ? 10.114 7.674 -11.467 1.00 44.30 113 ARG A O 1
ATOM 657 N N . ASP A 1 96 ? 9.797 9.753 -10.847 1.00 33.85 114 ASP A N 1
ATOM 658 C CA . ASP A 1 96 ? 10.675 10.269 -11.855 1.00 34.75 114 ASP A CA 1
ATOM 659 C C . ASP A 1 96 ? 11.135 11.643 -11.598 1.00 31.64 114 ASP A C 1
ATOM 660 O O . ASP A 1 96 ? 10.560 12.351 -10.786 1.00 33.59 114 ASP A O 1
ATOM 665 N N . ILE A 1 97 ? 12.199 12.006 -12.307 1.00 34.04 115 ILE A N 1
ATOM 666 C CA . ILE A 1 97 ? 12.784 13.292 -12.219 1.00 32.06 115 ILE A CA 1
ATOM 667 C C . ILE A 1 97 ? 12.642 13.955 -13.572 1.00 33.10 115 ILE A C 1
ATOM 668 O O . ILE A 1 97 ? 12.936 13.354 -14.596 1.00 30.24 115 ILE A O 1
ATOM 673 N N . TYR A 1 98 ? 12.224 15.227 -13.577 1.00 27.54 116 TYR A N 1
ATOM 674 C CA . TYR A 1 98 ? 11.885 15.949 -14.812 1.00 28.95 116 TYR A CA 1
ATOM 675 C C . TYR A 1 98 ? 12.720 17.233 -14.981 1.00 29.61 116 TYR A C 1
ATOM 676 O O . TYR A 1 98 ? 12.623 18.144 -14.188 1.00 28.58 116 TYR A O 1
ATOM 685 N N . PRO A 1 99 ? 13.501 17.333 -16.055 1.00 29.40 117 PRO A N 1
ATOM 686 C CA . PRO A 1 99 ? 14.291 18.541 -16.238 1.00 29.28 117 PRO A CA 1
ATOM 687 C C . PRO A 1 99 ? 13.429 19.586 -16.873 1.00 34.07 117 PRO A C 1
ATOM 688 O O . PRO A 1 99 ? 12.663 19.251 -17.784 1.00 36.42 117 PRO A O 1
ATOM 692 N N . ILE A 1 100 ? 13.489 20.824 -16.369 1.00 32.12 118 ILE A N 1
ATOM 693 C CA . ILE A 1 100 ? 12.819 21.925 -16.987 1.00 29.02 118 ILE A CA 1
ATOM 694 C C . ILE A 1 100 ? 13.740 23.116 -17.018 1.00 30.95 118 ILE A C 1
ATOM 695 O O . ILE A 1 100 ? 14.614 23.240 -16.177 1.00 33.53 118 ILE A O 1
ATOM 700 N N . SER A 1 101 ? 13.525 24.047 -17.936 1.00 28.05 119 SER A N 1
ATOM 701 C CA . SER A 1 101 ? 14.336 25.224 -17.963 1.00 31.36 119 SER A CA 1
ATOM 702 C C . SER A 1 101 ? 13.592 26.432 -18.364 1.00 37.11 119 SER A C 1
ATOM 703 O O . SER A 1 101 ? 12.492 26.343 -18.908 1.00 36.35 119 SER A O 1
ATOM 706 N N . ALA A 1 102 ? 14.180 27.590 -18.054 1.00 32.35 120 ALA A N 1
ATOM 707 C CA . ALA A 1 102 ? 13.648 28.883 -18.404 1.00 34.92 120 ALA A CA 1
ATOM 708 C C . ALA A 1 102 ? 14.744 29.711 -19.083 1.00 36.97 120 ALA A C 1
ATOM 709 O O . ALA A 1 102 ? 15.880 29.583 -18.733 1.00 33.29 120 ALA A O 1
ATOM 711 N N . LYS A 1 103 ? 14.354 30.525 -20.052 1.00 34.86 121 LYS A N 1
ATOM 712 C CA . LYS A 1 103 ? 15.263 31.379 -20.744 1.00 36.68 121 LYS A CA 1
ATOM 713 C C . LYS A 1 103 ? 14.623 32.736 -20.949 1.00 34.05 121 LYS A C 1
ATOM 714 O O . LYS A 1 103 ? 13.546 32.836 -21.425 1.00 33.42 121 LYS A O 1
ATOM 720 N N . VAL A 1 104 ? 15.284 33.787 -20.530 1.00 34.95 122 VAL A N 1
ATOM 721 C CA . VAL A 1 104 ? 14.737 35.087 -20.642 1.00 38.38 122 VAL A CA 1
ATOM 722 C C . VAL A 1 104 ? 15.708 35.970 -21.407 1.00 38.95 122 VAL A C 1
ATOM 723 O O . VAL A 1 104 ? 16.861 36.027 -21.056 1.00 36.93 122 VAL A O 1
ATOM 727 N N . PHE A 1 105 ? 15.217 36.641 -22.435 1.00 38.27 123 PHE A N 1
ATOM 728 C CA . PHE A 1 105 ? 16.020 37.421 -23.401 1.00 45.65 123 PHE A CA 1
ATOM 729 C C . PHE A 1 105 ? 15.672 38.917 -23.384 1.00 44.62 123 PHE A C 1
ATOM 730 O O . PHE A 1 105 ? 14.492 39.265 -23.417 1.00 47.33 123 PHE A O 1
ATOM 738 N N . ARG A 1 106 ? 16.648 39.777 -23.176 1.00 44.97 124 ARG A N 1
ATOM 739 C CA . ARG A 1 106 ? 16.477 41.230 -23.361 1.00 54.51 124 ARG A CA 1
ATOM 740 C C . ARG A 1 106 ? 17.522 41.714 -24.394 1.00 59.28 124 ARG A C 1
ATOM 741 O O . ARG A 1 106 ? 18.671 41.331 -24.298 1.00 58.53 124 ARG A O 1
ATOM 749 N N . SER A 1 107 ? 17.140 42.517 -25.382 1.00 58.26 125 SER A N 1
ATOM 750 C CA . SER A 1 107 ? 18.119 43.134 -26.316 1.00 62.55 125 SER A CA 1
ATOM 751 C C . SER A 1 107 ? 17.959 44.657 -26.362 1.00 61.04 125 SER A C 1
ATOM 752 O O . SER A 1 107 ? 16.888 45.100 -26.148 1.00 58.17 125 SER A O 1
ATOM 755 N N . PHE A 1 108 ? 19.036 45.408 -26.646 1.00 65.68 126 PHE A N 1
ATOM 756 C CA . PHE A 1 108 ? 19.142 46.913 -26.589 1.00 69.26 126 PHE A CA 1
ATOM 757 C C . PHE A 1 108 ? 20.105 47.459 -27.744 1.00 78.04 126 PHE A C 1
ATOM 758 O O . PHE A 1 108 ? 20.883 46.628 -28.184 1.00 57.08 126 PHE A O 1
ATOM 766 N N . PHE A 1 109 ? 20.269 48.745 -28.195 1.00 92.46 127 PHE A N 1
ATOM 767 C CA . PHE A 1 109 ? 20.466 50.097 -27.514 1.00 115.52 127 PHE A CA 1
ATOM 768 C C . PHE A 1 109 ? 20.841 50.330 -25.978 1.00 123.93 127 PHE A C 1
ATOM 769 O O . PHE A 1 109 ? 19.978 50.733 -25.186 1.00 151.07 127 PHE A O 1
ATOM 777 N N . ASP A 1 110 ? 22.096 50.147 -25.550 1.00 103.52 128 ASP A N 1
ATOM 778 C CA . ASP A 1 110 ? 22.424 50.236 -24.110 1.00 106.03 128 ASP A CA 1
ATOM 779 C C . ASP A 1 110 ? 23.001 51.556 -23.726 1.00 110.72 128 ASP A C 1
ATOM 780 O O . ASP A 1 110 ? 23.513 51.638 -22.625 1.00 105.06 128 ASP A O 1
ATOM 785 N N . GLU A 1 121 ? 18.416 50.838 -14.982 1.00 129.60 139 GLU A N 1
ATOM 786 C CA . GLU A 1 121 ? 19.755 50.308 -14.758 1.00 129.67 139 GLU A CA 1
ATOM 787 C C . GLU A 1 121 ? 19.828 48.771 -14.888 1.00 126.95 139 GLU A C 1
ATOM 788 O O . GLU A 1 121 ? 18.827 48.060 -14.736 1.00 126.20 139 GLU A O 1
ATOM 794 N N . GLN A 1 122 ? 21.030 48.277 -15.173 1.00 116.32 140 GLN A N 1
ATOM 795 C CA . GLN A 1 122 ? 21.281 46.851 -15.343 1.00 115.76 140 GLN A CA 1
ATOM 796 C C . GLN A 1 122 ? 20.710 45.953 -14.222 1.00 112.31 140 GLN A C 1
ATOM 797 O O . GLN A 1 122 ? 20.062 44.943 -14.505 1.00 108.16 140 GLN A O 1
ATOM 803 N N . ASP A 1 123 ? 20.968 46.297 -12.967 1.00 109.47 141 ASP A N 1
ATOM 804 C CA . ASP A 1 123 ? 20.504 45.482 -11.843 1.00 105.42 141 ASP A CA 1
ATOM 805 C C . ASP A 1 123 ? 18.982 45.293 -11.828 1.00 96.44 141 ASP A C 1
ATOM 806 O O . ASP A 1 123 ? 18.504 44.198 -11.537 1.00 91.73 141 ASP A O 1
ATOM 811 N N . MET A 1 124 ? 18.222 46.331 -12.170 1.00 82.48 142 MET A N 1
ATOM 812 C CA . MET A 1 124 ? 16.747 46.224 -12.211 1.00 79.93 142 MET A CA 1
ATOM 813 C C . MET A 1 124 ? 16.226 45.370 -13.367 1.00 71.49 142 MET A C 1
ATOM 814 O O . MET A 1 124 ? 15.190 44.728 -13.254 1.00 58.81 142 MET A O 1
ATOM 819 N N . ILE A 1 125 ? 16.958 45.356 -14.471 1.00 64.14 143 ILE A N 1
ATOM 820 C CA . ILE A 1 125 ? 16.617 44.515 -15.581 1.00 58.86 143 ILE A CA 1
ATOM 821 C C . ILE A 1 125 ? 16.732 43.056 -15.138 1.00 57.62 143 ILE A C 1
ATOM 822 O O . ILE A 1 125 ? 15.847 42.257 -15.410 1.00 49.90 143 ILE A O 1
ATOM 827 N N . VAL A 1 126 ? 17.832 42.724 -14.483 1.00 49.52 144 VAL A N 1
ATOM 828 C CA . VAL A 1 126 ? 18.122 41.361 -14.054 1.00 49.32 144 VAL A CA 1
ATOM 829 C C . VAL A 1 126 ? 17.067 40.898 -13.052 1.00 50.02 144 VAL A C 1
ATOM 830 O O . VAL A 1 126 ? 16.523 39.807 -13.204 1.00 46.99 144 VAL A O 1
ATOM 834 N N . LYS A 1 127 ? 16.738 41.766 -12.102 1.00 49.03 145 LYS A N 1
ATOM 835 C CA . LYS A 1 127 ? 15.724 41.487 -11.097 1.00 51.74 145 LYS A CA 1
ATOM 836 C C . LYS A 1 127 ? 14.461 41.067 -11.781 1.00 49.33 145 LYS A C 1
ATOM 837 O O . LYS A 1 127 ? 13.875 40.037 -11.464 1.00 44.40 145 LYS A O 1
ATOM 843 N N . GLU A 1 128 ? 14.108 41.799 -12.812 1.00 43.76 146 GLU A N 1
ATOM 844 C CA . GLU A 1 128 ? 12.898 41.516 -13.505 1.00 45.26 146 GLU A CA 1
ATOM 845 C C . GLU A 1 128 ? 12.995 40.214 -14.325 1.00 39.46 146 GLU A C 1
ATOM 846 O O . GLU A 1 128 ? 12.007 39.462 -14.490 1.00 37.04 146 GLU A O 1
ATOM 852 N N . MET A 1 129 ? 14.189 39.935 -14.838 1.00 35.11 147 MET A N 1
ATOM 853 C CA . MET A 1 129 ? 14.384 38.701 -15.586 1.00 36.67 147 MET A CA 1
ATOM 854 C C . MET A 1 129 ? 14.101 37.482 -14.622 1.00 34.21 147 MET A C 1
ATOM 855 O O . MET A 1 129 ? 13.535 36.507 -15.029 1.00 35.61 147 MET A O 1
ATOM 860 N N . TYR A 1 130 ? 14.578 37.555 -13.381 1.00 33.66 148 TYR A N 1
ATOM 861 C CA . TYR A 1 130 ? 14.386 36.478 -12.443 1.00 40.45 148 TYR A CA 1
ATOM 862 C C . TYR A 1 130 ? 12.900 36.185 -12.264 1.00 39.32 148 TYR A C 1
ATOM 863 O O . TYR A 1 130 ? 12.510 35.025 -12.225 1.00 40.40 148 TYR A O 1
ATOM 872 N N . ASP A 1 131 ? 12.052 37.207 -12.242 1.00 40.90 149 ASP A N 1
ATOM 873 C CA . ASP A 1 131 ? 10.588 36.974 -12.108 1.00 33.91 149 ASP A CA 1
ATOM 874 C C . ASP A 1 131 ? 10.098 36.238 -13.312 1.00 33.86 149 ASP A C 1
ATOM 875 O O . ASP A 1 131 ? 9.277 35.312 -13.204 1.00 31.75 149 ASP A O 1
ATOM 880 N N . ARG A 1 132 ? 10.590 36.613 -14.483 1.00 33.59 150 ARG A N 1
ATOM 881 C CA . ARG A 1 132 ? 10.107 35.937 -15.688 1.00 39.12 150 ARG A CA 1
ATOM 882 C C . ARG A 1 132 ? 10.566 34.503 -15.705 1.00 33.34 150 ARG A C 1
ATOM 883 O O . ARG A 1 132 ? 9.868 33.636 -16.189 1.00 33.36 150 ARG A O 1
ATOM 891 N N . ALA A 1 133 ? 11.780 34.278 -15.247 1.00 30.75 151 ALA A N 1
ATOM 892 C CA . ALA A 1 133 ? 12.313 32.939 -15.255 1.00 30.06 151 ALA A CA 1
ATOM 893 C C . ALA A 1 133 ? 11.465 32.109 -14.290 1.00 27.28 151 ALA A C 1
ATOM 894 O O . ALA A 1 133 ? 11.098 31.000 -14.560 1.00 31.03 151 ALA A O 1
ATOM 896 N N . ALA A 1 134 ? 11.167 32.657 -13.150 1.00 31.24 152 ALA A N 1
ATOM 897 C CA . ALA A 1 134 ? 10.322 31.929 -12.175 1.00 33.39 152 ALA A CA 1
ATOM 898 C C . ALA A 1 134 ? 8.939 31.610 -12.714 1.00 33.65 152 ALA A C 1
ATOM 899 O O . ALA A 1 134 ? 8.510 30.470 -12.626 1.00 33.99 152 ALA A O 1
ATOM 901 N N . GLU A 1 135 ? 8.318 32.539 -13.444 1.00 33.33 153 GLU A N 1
ATOM 902 C CA . GLU A 1 135 ? 7.009 32.244 -14.061 1.00 32.76 153 GLU A CA 1
ATOM 903 C C . GLU A 1 135 ? 7.141 31.143 -15.080 1.00 34.58 153 GLU A C 1
ATOM 904 O O . GLU A 1 135 ? 6.276 30.257 -15.171 1.00 36.66 153 GLU A O 1
ATOM 910 N N . GLN A 1 136 ? 8.224 31.153 -15.869 1.00 31.24 154 GLN A N 1
ATOM 911 C CA . GLN A 1 136 ? 8.336 30.085 -16.873 1.00 31.00 154 GLN A CA 1
ATOM 912 C C . GLN A 1 136 ? 8.440 28.720 -16.221 1.00 32.58 154 GLN A C 1
ATOM 913 O O . GLN A 1 136 ? 7.949 27.722 -16.755 1.00 35.06 154 GLN A O 1
ATOM 919 N N . LEU A 1 137 ? 9.150 28.635 -15.085 1.00 29.81 155 LEU A N 1
ATOM 920 C CA . LEU A 1 137 ? 9.353 27.341 -14.452 1.00 29.78 155 LEU A CA 1
ATOM 921 C C . LEU A 1 137 ? 8.003 26.859 -13.943 1.00 27.78 155 LEU A C 1
ATOM 922 O O . LEU A 1 137 ? 7.634 25.733 -14.198 1.00 35.88 155 LEU A O 1
ATOM 927 N N . ILE A 1 138 ? 7.329 27.700 -13.198 1.00 31.64 156 ILE A N 1
ATOM 928 C CA . ILE A 1 138 ? 6.057 27.333 -12.626 1.00 35.96 156 ILE A CA 1
ATOM 929 C C . ILE A 1 138 ? 5.078 26.931 -13.719 1.00 38.03 156 ILE A C 1
ATOM 930 O O . ILE A 1 138 ? 4.387 25.927 -13.550 1.00 31.09 156 ILE A O 1
ATOM 935 N N . ARG A 1 139 ? 5.105 27.597 -14.881 1.00 33.82 157 ARG A N 1
ATOM 936 C CA . ARG A 1 139 ? 4.221 27.171 -15.964 1.00 37.05 157 ARG A CA 1
ATOM 937 C C . ARG A 1 139 ? 4.549 25.826 -16.549 1.00 38.62 157 ARG A C 1
ATOM 938 O O . ARG A 1 139 ? 3.737 25.284 -17.326 1.00 32.70 157 ARG A O 1
ATOM 946 N N . LYS A 1 140 ? 5.661 25.195 -16.159 1.00 33.72 158 LYS A N 1
ATOM 947 C CA . LYS A 1 140 ? 5.933 23.840 -16.680 1.00 34.24 158 LYS A CA 1
ATOM 948 C C . LYS A 1 140 ? 5.273 22.756 -15.844 1.00 28.75 158 LYS A C 1
ATOM 949 O O . LYS A 1 140 ? 5.240 21.595 -16.233 1.00 30.14 158 LYS A O 1
ATOM 955 N N . LEU A 1 141 ? 4.825 23.100 -14.660 1.00 29.15 159 LEU A N 1
ATOM 956 C CA . LEU A 1 141 ? 4.321 22.036 -13.741 1.00 33.65 159 LEU A CA 1
ATOM 957 C C . LEU A 1 141 ? 3.165 21.222 -14.300 1.00 34.31 159 LEU A C 1
ATOM 958 O O . LEU A 1 141 ? 3.137 20.006 -14.105 1.00 34.35 159 LEU A O 1
ATOM 963 N N . PRO A 1 142 ? 2.255 21.841 -15.085 1.00 35.44 160 PRO A N 1
ATOM 964 C CA . PRO A 1 142 ? 1.146 21.026 -15.623 1.00 34.74 160 PRO A CA 1
ATOM 965 C C . PRO A 1 142 ? 1.582 19.932 -16.548 1.00 32.22 160 PRO A C 1
ATOM 966 O O . PRO A 1 142 ? 1.087 18.795 -16.502 1.00 34.43 160 PRO A O 1
ATOM 970 N N . SER A 1 143 ? 2.555 20.240 -17.386 1.00 33.16 161 SER A N 1
ATOM 971 C CA . SER A 1 143 ? 3.070 19.203 -18.320 1.00 33.83 161 SER A CA 1
ATOM 972 C C . SER A 1 143 ? 3.737 18.049 -17.575 1.00 34.59 161 SER A C 1
ATOM 973 O O . SER A 1 143 ? 3.702 16.906 -18.027 1.00 35.28 161 SER A O 1
ATOM 976 N N . ILE A 1 144 ? 4.345 18.347 -16.430 1.00 31.42 162 ILE A N 1
ATOM 977 C CA . ILE A 1 144 ? 4.957 17.280 -15.624 1.00 33.77 162 ILE A CA 1
ATOM 978 C C . ILE A 1 144 ? 3.858 16.383 -15.035 1.00 29.89 162 ILE A C 1
ATOM 979 O O . ILE A 1 144 ? 3.936 15.164 -15.101 1.00 30.14 162 ILE A O 1
ATOM 984 N N . ARG A 1 145 ? 2.833 16.956 -14.423 1.00 33.22 163 ARG A N 1
ATOM 985 C CA . ARG A 1 145 ? 1.726 16.115 -13.909 1.00 33.56 163 ARG A CA 1
ATOM 986 C C . ARG A 1 145 ? 1.061 15.323 -15.025 1.00 40.58 163 ARG A C 1
ATOM 987 O O . ARG A 1 145 ? 0.728 14.147 -14.846 1.00 39.14 163 ARG A O 1
ATOM 995 N N . ALA A 1 146 ? 0.930 15.915 -16.214 1.00 41.73 164 ALA A N 1
ATOM 996 C CA . ALA A 1 146 ? 0.341 15.150 -17.328 1.00 43.98 164 ALA A CA 1
ATOM 997 C C . ALA A 1 146 ? 1.159 13.948 -17.687 1.00 44.48 164 ALA A C 1
ATOM 998 O O . ALA A 1 146 ? 0.616 12.910 -18.089 1.00 39.79 164 ALA A O 1
ATOM 1000 N N . ALA A 1 147 ? 2.481 14.092 -17.664 1.00 41.10 165 ALA A N 1
ATOM 1001 C CA . ALA A 1 147 ? 3.309 12.956 -17.994 1.00 35.29 165 ALA A CA 1
ATOM 1002 C C . ALA A 1 147 ? 3.299 11.945 -16.882 1.00 32.47 165 ALA A C 1
ATOM 1003 O O . ALA A 1 147 ? 3.347 10.738 -17.109 1.00 37.88 165 ALA A O 1
ATOM 1005 N N . ASP A 1 148 ? 3.283 12.431 -15.669 1.00 35.34 166 ASP A N 1
ATOM 1006 C CA . ASP A 1 148 ? 3.289 11.576 -14.486 1.00 37.48 166 ASP A CA 1
ATOM 1007 C C . ASP A 1 148 ? 2.013 10.700 -14.444 1.00 41.82 166 ASP A C 1
ATOM 1008 O O . ASP A 1 148 ? 2.079 9.514 -14.178 1.00 42.78 166 ASP A O 1
ATOM 1013 N N . ILE A 1 149 ? 0.856 11.291 -14.734 1.00 46.10 167 ILE A N 1
ATOM 1014 C CA . ILE A 1 149 ? -0.417 10.514 -14.893 1.00 47.23 167 ILE A CA 1
ATOM 1015 C C . ILE A 1 149 ? -0.342 9.447 -15.989 1.00 48.01 167 ILE A C 1
ATOM 1016 O O . ILE A 1 149 ? -0.794 8.340 -15.801 1.00 55.70 167 ILE A O 1
ATOM 1021 N N . ARG A 1 150 ? 0.246 9.761 -17.129 1.00 51.26 168 ARG A N 1
ATOM 1022 C CA . ARG A 1 150 ? 0.277 8.813 -18.223 1.00 51.57 168 ARG A CA 1
ATOM 1023 C C . ARG A 1 150 ? 1.291 7.723 -18.051 1.00 59.51 168 ARG A C 1
ATOM 1024 O O . ARG A 1 150 ? 1.299 6.785 -18.842 1.00 72.82 168 ARG A O 1
ATOM 1032 N N . SER A 1 151 ? 2.217 7.857 -17.096 1.00 64.62 169 SER A N 1
ATOM 1033 C CA . SER A 1 151 ? 3.288 6.865 -16.946 1.00 68.08 169 SER A CA 1
ATOM 1034 C C . SER A 1 151 ? 2.811 5.523 -16.337 1.00 70.71 169 SER A C 1
ATOM 1035 O O . SER A 1 151 ? 3.596 4.584 -16.230 1.00 71.79 169 SER A O 1
ATOM 1038 N N . ASP A 1 152 ? 1.523 5.432 -15.990 1.00 94.12 170 ASP A N 1
ATOM 1039 C CA . ASP A 1 152 ? 0.855 4.140 -15.646 1.00 97.11 170 ASP A CA 1
ATOM 1040 C C . ASP A 1 152 ? -0.043 3.546 -16.756 1.00 93.25 170 ASP A C 1
ATOM 1041 O O . ASP A 1 152 ? 0.447 3.004 -17.755 1.00 78.83 170 ASP A O 1
ATOM 1046 N N . GLN B 1 10 ? 52.139 16.018 -19.506 1.00 69.85 28 GLN B N 1
ATOM 1047 C CA . GLN B 1 10 ? 51.565 17.343 -19.071 1.00 65.08 28 GLN B CA 1
ATOM 1048 C C . GLN B 1 10 ? 50.492 17.242 -17.939 1.00 51.17 28 GLN B C 1
ATOM 1049 O O . GLN B 1 10 ? 50.294 18.188 -17.141 1.00 46.82 28 GLN B O 1
ATOM 1055 N N . VAL B 1 11 ? 49.809 16.109 -17.835 1.00 43.81 29 VAL B N 1
ATOM 1056 C CA . VAL B 1 11 ? 48.851 15.901 -16.730 1.00 45.49 29 VAL B CA 1
ATOM 1057 C C . VAL B 1 11 ? 49.575 15.998 -15.387 1.00 45.42 29 VAL B C 1
ATOM 1058 O O . VAL B 1 11 ? 50.550 15.318 -15.176 1.00 45.37 29 VAL B O 1
ATOM 1062 N N . PRO B 1 12 ? 49.081 16.799 -14.462 1.00 41.42 30 PRO B N 1
ATOM 1063 C CA . PRO B 1 12 ? 49.832 16.876 -13.205 1.00 38.32 30 PRO B CA 1
ATOM 1064 C C . PRO B 1 12 ? 50.074 15.542 -12.534 1.00 41.40 30 PRO B C 1
ATOM 1065 O O . PRO B 1 12 ? 49.305 14.567 -12.728 1.00 42.06 30 PRO B O 1
ATOM 1069 N N . SER B 1 13 ? 51.110 15.518 -11.724 1.00 38.95 31 SER B N 1
ATOM 1070 C CA . SER B 1 13 ? 51.575 14.295 -11.070 1.00 43.29 31 SER B CA 1
ATOM 1071 C C . SER B 1 13 ? 50.541 13.817 -10.032 1.00 39.97 31 SER B C 1
ATOM 1072 O O . SER B 1 13 ? 50.389 12.637 -9.820 1.00 39.60 31 SER B O 1
ATOM 1075 N N . THR B 1 14 ? 49.860 14.762 -9.407 1.00 36.57 32 THR B N 1
ATOM 1076 C CA . THR B 1 14 ? 48.803 14.484 -8.464 1.00 35.04 32 THR B CA 1
ATOM 1077 C C . THR B 1 14 ? 47.560 13.980 -9.100 1.00 32.49 32 THR B C 1
ATOM 1078 O O . THR B 1 14 ? 46.687 13.535 -8.397 1.00 39.35 32 THR B O 1
ATOM 1082 N N . MET B 1 15 ? 47.557 13.802 -10.415 1.00 36.39 33 MET B N 1
ATOM 1083 C CA . MET B 1 15 ? 46.389 13.301 -11.131 1.00 34.63 33 MET B CA 1
ATOM 1084 C C . MET B 1 15 ? 46.699 12.200 -12.070 1.00 34.24 33 MET B C 1
ATOM 1085 O O . MET B 1 15 ? 45.923 11.913 -12.952 1.00 37.15 33 MET B O 1
ATOM 1090 N N . LYS B 1 16 ? 47.781 11.486 -11.835 1.00 39.28 34 LYS B N 1
ATOM 1091 C CA . LYS B 1 16 ? 48.102 10.319 -12.654 1.00 42.20 34 LYS B CA 1
ATOM 1092 C C . LYS B 1 16 ? 47.335 9.082 -12.239 1.00 41.97 34 LYS B C 1
ATOM 1093 O O . LYS B 1 16 ? 47.380 8.063 -12.932 1.00 38.67 34 LYS B O 1
ATOM 1099 N N . VAL B 1 17 ? 46.644 9.153 -11.107 1.00 41.27 35 VAL B N 1
ATOM 1100 C CA . VAL B 1 17 ? 45.640 8.134 -10.799 1.00 43.63 35 VAL B CA 1
ATOM 1101 C C . VAL B 1 17 ? 44.323 8.861 -10.598 1.00 39.23 35 VAL B C 1
ATOM 1102 O O . VAL B 1 17 ? 44.276 9.866 -9.884 1.00 39.53 35 VAL B O 1
ATOM 1106 N N . MET B 1 18 ? 43.271 8.406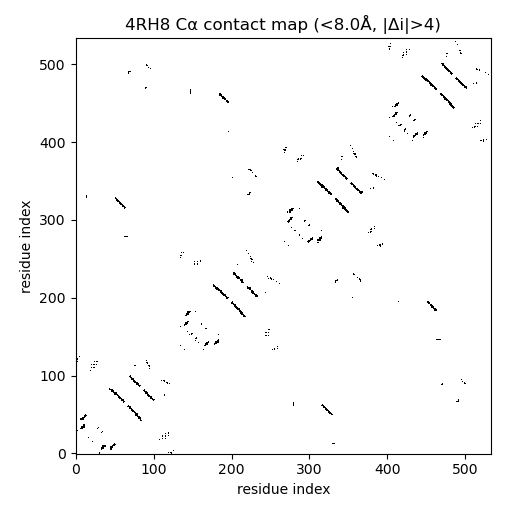 -11.245 1.00 42.92 36 MET B N 1
ATOM 1107 C CA . MET B 1 18 ? 42.011 9.193 -11.155 1.00 50.59 36 MET B CA 1
ATOM 1108 C C . MET B 1 18 ? 40.818 8.320 -11.370 1.00 45.20 36 MET B C 1
ATOM 1109 O O . MET B 1 18 ? 40.939 7.218 -11.898 1.00 39.84 36 MET B O 1
ATOM 1114 N N . ILE B 1 19 ? 39.686 8.805 -10.899 1.00 42.03 37 ILE B N 1
ATOM 1115 C CA . ILE B 1 19 ? 38.418 8.160 -11.133 1.00 35.64 37 ILE B CA 1
ATOM 1116 C C . ILE B 1 19 ? 37.692 8.912 -12.255 1.00 34.53 37 ILE B C 1
ATOM 1117 O O . ILE B 1 19 ? 37.625 10.142 -12.228 1.00 32.76 37 ILE B O 1
ATOM 1122 N N . LEU B 1 20 ? 37.159 8.186 -13.231 1.00 36.55 38 LEU B N 1
ATOM 1123 C CA . LEU B 1 20 ? 36.310 8.798 -14.245 1.00 36.53 38 LEU B CA 1
ATOM 1124 C C . LEU B 1 20 ? 34.872 8.402 -13.901 1.00 39.63 38 LEU B C 1
ATOM 1125 O O . LEU B 1 20 ? 34.534 7.212 -13.929 1.00 37.01 38 LEU B O 1
ATOM 1130 N N . ASP B 1 21 ? 34.032 9.401 -13.589 1.00 38.09 39 ASP B N 1
ATOM 1131 C CA . ASP B 1 21 ? 32.613 9.159 -13.242 1.00 36.74 39 ASP B CA 1
ATOM 1132 C C . ASP B 1 21 ? 31.716 9.708 -14.346 1.00 35.89 39 ASP B C 1
ATOM 1133 O O . ASP B 1 21 ? 31.751 10.904 -14.649 1.00 35.69 39 ASP B O 1
ATOM 1138 N N . SER B 1 22 ? 30.893 8.862 -14.929 1.00 36.07 40 SER B N 1
ATOM 1139 C CA . SER B 1 22 ? 29.965 9.292 -15.946 1.00 37.61 40 SER B CA 1
ATOM 1140 C C . SER B 1 22 ? 28.702 8.486 -16.002 1.00 43.42 40 SER B C 1
ATOM 1141 O O . SER B 1 22 ? 28.666 7.353 -15.577 1.00 43.12 40 SER B O 1
ATOM 1144 N N . GLY B 1 23 ? 27.673 9.050 -16.626 1.00 46.89 41 GLY B N 1
ATOM 1145 C CA . GLY B 1 23 ? 26.376 8.387 -16.694 1.00 50.76 41 GLY B CA 1
ATOM 1146 C C . GLY B 1 23 ? 26.250 7.288 -17.724 1.00 49.93 41 GLY B C 1
ATOM 1147 O O . GLY B 1 23 ? 25.259 6.570 -17.737 1.00 52.95 41 GLY B O 1
ATOM 1148 N N . ASP B 1 24 ? 27.235 7.158 -18.598 1.00 50.05 42 ASP B N 1
ATOM 1149 C CA . ASP B 1 24 ? 27.222 6.093 -19.596 1.00 49.89 42 ASP B CA 1
ATOM 1150 C C . ASP B 1 24 ? 28.661 5.683 -19.965 1.00 52.30 42 ASP B C 1
ATOM 1151 O O . ASP B 1 24 ? 29.248 6.205 -20.908 1.00 51.83 42 ASP B O 1
ATOM 1156 N N . PRO B 1 25 ? 29.229 4.745 -19.218 1.00 53.21 43 PRO B N 1
ATOM 1157 C CA . PRO B 1 25 ? 30.658 4.529 -19.320 1.00 50.78 43 PRO B CA 1
ATOM 1158 C C . PRO B 1 25 ? 31.003 3.946 -20.653 1.00 50.67 43 PRO B C 1
ATOM 1159 O O . PRO B 1 25 ? 32.147 4.079 -21.068 1.00 44.83 43 PRO B O 1
ATOM 1163 N N . ASN B 1 26 ? 30.018 3.411 -21.370 1.00 53.40 44 ASN B N 1
ATOM 1164 C CA . ASN B 1 26 ? 30.263 2.933 -22.755 1.00 61.33 44 ASN B CA 1
ATOM 1165 C C . ASN B 1 26 ? 29.821 3.887 -23.850 1.00 53.67 44 ASN B C 1
ATOM 1166 O O . ASN B 1 26 ? 29.841 3.534 -25.032 1.00 52.69 44 ASN B O 1
ATOM 1171 N N . GLY B 1 27 ? 29.485 5.114 -23.474 1.00 49.37 45 GLY B N 1
ATOM 1172 C CA . GLY B 1 27 ? 29.155 6.127 -24.453 1.00 49.43 45 GLY B CA 1
ATOM 1173 C C . GLY B 1 27 ? 30.368 6.756 -25.088 1.00 49.64 45 GLY B C 1
ATOM 1174 O O . GLY B 1 27 ? 31.485 6.658 -24.579 1.00 49.29 45 GLY B O 1
ATOM 1175 N N . PRO B 1 28 ? 30.161 7.403 -26.235 1.00 56.74 46 PRO B N 1
ATOM 1176 C CA . PRO B 1 28 ? 31.265 7.957 -27.030 1.00 50.72 46 PRO B CA 1
ATOM 1177 C C . PRO B 1 28 ? 32.052 8.989 -26.305 1.00 47.58 46 PRO B C 1
ATOM 1178 O O . PRO B 1 28 ? 33.269 9.082 -26.483 1.00 46.89 46 PRO B O 1
ATOM 1182 N N . LEU B 1 29 ? 31.404 9.776 -25.451 1.00 47.15 47 LEU B N 1
ATOM 1183 C CA . LEU B 1 29 ? 32.178 10.776 -24.731 1.00 48.29 47 LEU B CA 1
ATOM 1184 C C . LEU B 1 29 ? 33.090 10.139 -23.666 1.00 44.63 47 LEU B C 1
ATOM 1185 O O . LEU B 1 29 ? 34.254 10.528 -23.554 1.00 46.75 47 LEU B O 1
ATOM 1190 N N . SER B 1 30 ? 32.538 9.203 -22.894 1.00 45.12 48 SER B N 1
ATOM 1191 C CA . SER B 1 30 ? 33.304 8.500 -21.880 1.00 44.87 48 SER B CA 1
ATOM 1192 C C . SER B 1 30 ? 34.484 7.797 -22.481 1.00 40.67 48 SER B C 1
ATOM 1193 O O . SER B 1 30 ? 35.608 7.904 -21.971 1.00 43.02 48 SER B O 1
ATOM 1196 N N . ARG B 1 31 ? 34.241 7.090 -23.557 1.00 40.58 49 ARG B N 1
ATOM 1197 C CA . ARG B 1 31 ? 35.329 6.390 -24.278 1.00 45.13 49 ARG B CA 1
ATOM 1198 C C . ARG B 1 31 ? 36.363 7.378 -24.764 1.00 44.51 49 ARG B C 1
ATOM 1199 O O . ARG B 1 31 ? 37.554 7.180 -24.549 1.00 47.81 49 ARG B O 1
ATOM 1207 N N . ALA B 1 32 ? 35.926 8.498 -25.305 1.00 41.45 50 ALA B N 1
ATOM 1208 C CA . ALA B 1 32 ? 36.899 9.429 -25.786 1.00 45.45 50 ALA B CA 1
ATOM 1209 C C . ALA B 1 32 ? 37.754 9.998 -24.654 1.00 45.50 50 ALA B C 1
ATOM 1210 O O . ALA B 1 32 ? 38.973 10.230 -24.801 1.00 46.27 50 ALA B O 1
ATOM 1212 N N . VAL B 1 33 ? 37.131 10.232 -23.516 1.00 45.18 51 VAL B N 1
ATOM 1213 C CA . VAL B 1 33 ? 37.862 10.844 -22.404 1.00 44.65 51 VAL B CA 1
ATOM 1214 C C . VAL B 1 33 ? 38.781 9.798 -21.810 1.00 43.35 51 VAL B C 1
ATOM 1215 O O . VAL B 1 33 ? 39.889 10.099 -21.403 1.00 41.97 51 VAL B O 1
ATOM 1219 N N . ARG B 1 34 ? 38.281 8.583 -21.693 1.00 46.16 52 ARG B N 1
ATOM 1220 C CA . ARG B 1 34 ? 39.070 7.490 -21.123 1.00 49.99 52 ARG B CA 1
ATOM 1221 C C . ARG B 1 34 ? 40.312 7.336 -21.978 1.00 50.28 52 ARG B C 1
ATOM 1222 O O . ARG B 1 34 ? 41.453 7.264 -21.496 1.00 47.61 52 ARG B O 1
ATOM 1230 N N . ASN B 1 35 ? 40.064 7.293 -23.275 1.00 52.78 53 ASN B N 1
ATOM 1231 C CA . ASN B 1 35 ? 41.126 7.127 -24.236 1.00 57.81 53 ASN B CA 1
ATOM 1232 C C . ASN B 1 35 ? 42.185 8.189 -24.068 1.00 57.66 53 ASN B C 1
ATOM 1233 O O . ASN B 1 35 ? 43.355 7.855 -24.003 1.00 60.08 53 ASN B O 1
ATOM 1238 N N . GLN B 1 36 ? 41.791 9.449 -23.896 1.00 49.85 54 GLN B N 1
ATOM 1239 C CA . GLN B 1 36 ? 42.802 10.482 -23.755 1.00 50.68 54 GLN B CA 1
ATOM 1240 C C . GLN B 1 36 ? 43.514 10.430 -22.455 1.00 55.18 54 GLN B C 1
ATOM 1241 O O . GLN B 1 36 ? 44.668 10.866 -22.358 1.00 53.62 54 GLN B O 1
ATOM 1247 N N . LEU B 1 37 ? 42.808 10.023 -21.415 1.00 52.87 55 LEU B N 1
ATOM 1248 C CA . LEU B 1 37 ? 43.455 9.932 -20.124 1.00 52.59 55 LEU B CA 1
ATOM 1249 C C . LEU B 1 37 ? 44.514 8.812 -20.193 1.00 52.54 55 LEU B C 1
ATOM 1250 O O . LEU B 1 37 ? 45.635 9.011 -19.758 1.00 48.31 55 LEU B O 1
ATOM 1255 N N . ARG B 1 38 ? 44.180 7.667 -20.779 1.00 53.34 56 ARG B N 1
ATOM 1256 C CA . ARG B 1 38 ? 45.193 6.603 -20.985 1.00 55.78 56 ARG B CA 1
ATOM 1257 C C . ARG B 1 38 ? 46.368 7.065 -21.841 1.00 56.42 56 ARG B C 1
ATOM 1258 O O . ARG B 1 38 ? 47.512 6.983 -21.422 1.00 60.94 56 ARG B O 1
ATOM 1266 N N . LEU B 1 39 ? 46.098 7.682 -22.972 1.00 53.02 57 LEU B N 1
ATOM 1267 C CA . LEU B 1 39 ? 47.174 8.268 -23.737 1.00 54.32 57 LEU B CA 1
ATOM 1268 C C . LEU B 1 39 ? 48.070 9.156 -22.932 1.00 55.41 57 LEU B C 1
ATOM 1269 O O . LEU B 1 39 ? 49.232 9.263 -23.267 1.00 55.31 57 LEU B O 1
ATOM 1274 N N . ASN B 1 40 ? 47.549 9.853 -21.926 1.00 47.27 58 ASN B N 1
ATOM 1275 C CA . ASN B 1 40 ? 48.418 10.680 -21.085 1.00 46.31 58 ASN B CA 1
ATOM 1276 C C . ASN B 1 40 ? 48.999 9.973 -19.878 1.00 44.63 58 ASN B C 1
ATOM 1277 O O . ASN B 1 40 ? 49.546 10.593 -19.008 1.00 45.70 58 ASN B O 1
ATOM 1282 N N . GLY B 1 41 ? 48.867 8.667 -19.809 1.00 47.42 59 GLY B N 1
ATOM 1283 C CA . GLY B 1 41 ? 49.470 7.918 -18.719 1.00 50.38 59 GLY B CA 1
ATOM 1284 C C . GLY B 1 41 ? 48.702 7.899 -17.429 1.00 55.74 59 GLY B C 1
ATOM 1285 O O . GLY B 1 41 ? 49.304 7.720 -16.372 1.00 53.02 59 GLY B O 1
ATOM 1286 N N . VAL B 1 42 ? 47.375 8.104 -17.498 1.00 51.50 60 VAL B N 1
ATOM 1287 C CA . VAL B 1 42 ? 46.587 8.173 -16.278 1.00 42.88 60 VAL B CA 1
ATOM 1288 C C . VAL B 1 42 ? 46.043 6.795 -16.007 1.00 41.01 60 VAL B C 1
ATOM 1289 O O . VAL B 1 42 ? 45.515 6.135 -16.906 1.00 39.50 60 VAL B O 1
ATOM 1293 N N . GLU B 1 43 ? 46.191 6.345 -14.766 1.00 42.70 61 GLU B N 1
ATOM 1294 C CA . GLU B 1 43 ? 45.592 5.080 -14.328 1.00 46.57 61 GLU B CA 1
ATOM 1295 C C . GLU B 1 43 ? 44.179 5.354 -13.822 1.00 42.54 61 GLU B C 1
ATOM 1296 O O . GLU B 1 43 ? 43.955 6.231 -12.965 1.00 42.67 61 GLU B O 1
ATOM 1302 N N . LEU B 1 44 ? 43.217 4.641 -14.363 1.00 43.77 62 LEU B N 1
ATOM 1303 C CA . LEU B 1 44 ? 41.839 4.877 -13.976 1.00 46.89 62 LEU B CA 1
ATOM 1304 C C . LEU B 1 44 ? 41.421 3.852 -12.969 1.00 49.46 62 LEU B C 1
ATOM 1305 O O . LEU B 1 44 ? 41.480 2.669 -13.263 1.00 57.11 62 LEU B O 1
ATOM 1310 N N . LEU B 1 45 ? 40.911 4.300 -11.827 1.00 50.31 63 LEU B N 1
ATOM 1311 C CA . LEU B 1 45 ? 40.290 3.409 -10.864 1.00 49.97 63 LEU B CA 1
ATOM 1312 C C . LEU B 1 45 ? 38.770 3.433 -10.906 1.00 56.89 63 LEU B C 1
ATOM 1313 O O . LEU B 1 45 ? 38.135 4.420 -11.256 1.00 54.51 63 LEU B O 1
ATOM 1318 N N . ASP B 1 46 ? 38.202 2.308 -10.535 1.00 57.85 64 ASP B N 1
ATOM 1319 C CA . ASP B 1 46 ? 36.788 2.187 -10.405 1.00 57.74 64 ASP B CA 1
ATOM 1320 C C . ASP B 1 46 ? 36.373 3.080 -9.263 1.00 49.49 64 ASP B C 1
ATOM 1321 O O . ASP B 1 46 ? 37.106 3.313 -8.294 1.00 44.26 64 ASP B O 1
ATOM 1326 N N . LYS B 1 47 ? 35.173 3.599 -9.376 1.00 52.01 65 LYS B N 1
ATOM 1327 C CA . LYS B 1 47 ? 34.604 4.518 -8.387 1.00 56.93 65 LYS B CA 1
ATOM 1328 C C . LYS B 1 47 ? 34.477 3.953 -6.962 1.00 53.37 65 LYS B C 1
ATOM 1329 O O . LYS B 1 47 ? 34.492 4.696 -5.980 1.00 54.13 65 LYS B O 1
ATOM 1335 N N . GLU B 1 48 ? 34.410 2.640 -6.830 1.00 55.46 66 GLU B N 1
ATOM 1336 C CA . GLU B 1 48 ? 34.244 2.054 -5.526 1.00 66.77 66 GLU B CA 1
ATOM 1337 C C . GLU B 1 48 ? 35.599 1.781 -4.858 1.00 63.13 66 GLU B C 1
ATOM 1338 O O . GLU B 1 48 ? 35.639 1.104 -3.857 1.00 59.93 66 GLU B O 1
ATOM 1344 N N . THR B 1 49 ? 36.700 2.293 -5.404 1.00 59.89 67 THR B N 1
ATOM 1345 C CA . THR B 1 49 ? 38.039 2.006 -4.886 1.00 61.61 67 THR B CA 1
ATOM 1346 C C . THR B 1 49 ? 38.173 2.290 -3.397 1.00 65.83 67 THR B C 1
ATOM 1347 O O . THR B 1 49 ? 37.609 3.239 -2.853 1.00 67.47 67 THR B O 1
ATOM 1351 N N . THR B 1 50 ? 38.928 1.428 -2.731 1.00 79.93 68 THR B N 1
ATOM 1352 C CA . THR B 1 50 ? 39.272 1.652 -1.325 1.00 86.28 68 THR B CA 1
ATOM 1353 C C . THR B 1 50 ? 40.361 2.713 -1.184 1.00 83.27 68 THR B C 1
ATOM 1354 O O . THR B 1 50 ? 40.639 3.168 -0.081 1.00 81.96 68 THR B O 1
ATOM 1358 N N . ARG B 1 51 ? 41.026 3.014 -2.302 1.00 66.80 69 ARG B N 1
ATOM 1359 C CA . ARG B 1 51 ? 42.093 4.014 -2.376 1.00 60.95 69 ARG B CA 1
ATOM 1360 C C . ARG B 1 51 ? 41.511 5.383 -1.988 1.00 56.33 69 ARG B C 1
ATOM 1361 O O . ARG B 1 51 ? 40.415 5.749 -2.403 1.00 70.70 69 ARG B O 1
ATOM 1369 N N . LYS B 1 52 ? 42.254 6.157 -1.213 1.00 59.53 70 LYS B N 1
ATOM 1370 C CA . LYS B 1 52 ? 41.755 7.422 -0.608 1.00 61.51 70 LYS B CA 1
ATOM 1371 C C . LYS B 1 52 ? 42.359 8.657 -1.329 1.00 54.99 70 LYS B C 1
ATOM 1372 O O . LYS B 1 52 ? 43.359 8.519 -1.988 1.00 42.01 70 LYS B O 1
ATOM 1378 N N . ASP B 1 53 ? 41.739 9.839 -1.224 1.00 50.68 71 ASP B N 1
ATOM 1379 C CA . ASP B 1 53 ? 42.249 11.059 -1.870 1.00 50.96 71 ASP B CA 1
ATOM 1380 C C . ASP B 1 53 ? 42.527 11.014 -3.409 1.00 38.73 71 ASP B C 1
ATOM 1381 O O . ASP B 1 53 ? 43.372 11.741 -3.896 1.00 47.72 71 ASP B O 1
ATOM 1386 N N . VAL B 1 54 ? 41.928 10.056 -4.132 1.00 39.19 72 VAL B N 1
ATOM 1387 C CA . VAL B 1 54 ? 42.066 9.943 -5.584 1.00 38.22 72 VAL B CA 1
ATOM 1388 C C . VAL B 1 54 ? 41.150 10.991 -6.205 1.00 45.86 72 VAL B C 1
ATOM 1389 O O . VAL B 1 54 ? 39.982 11.020 -5.895 1.00 43.66 72 VAL B O 1
ATOM 1393 N N . PRO B 1 55 ? 41.679 11.869 -7.065 1.00 44.37 73 PRO B N 1
ATOM 1394 C CA . PRO B 1 55 ? 40.817 12.882 -7.685 1.00 41.46 73 PRO B CA 1
ATOM 1395 C C . PRO B 1 55 ? 39.862 12.288 -8.706 1.00 36.21 73 PRO B C 1
ATOM 1396 O O . PRO B 1 55 ? 40.115 11.240 -9.262 1.00 39.22 73 PRO B O 1
ATOM 1400 N N . SER B 1 56 ? 38.780 12.984 -8.957 1.00 33.86 74 SER B N 1
ATOM 1401 C CA . SER B 1 56 ? 37.713 12.434 -9.820 1.00 40.80 74 SER B CA 1
ATOM 1402 C C . SER B 1 56 ? 37.409 13.400 -10.909 1.00 31.62 74 SER B C 1
ATOM 1403 O O . SER B 1 56 ? 37.305 14.628 -10.658 1.00 32.78 74 SER B O 1
ATOM 1406 N N . LEU B 1 57 ? 37.168 12.862 -12.084 1.00 36.31 75 LEU B N 1
ATOM 1407 C CA . LEU B 1 57 ? 36.677 13.685 -13.204 1.00 39.50 75 LEU B CA 1
ATOM 1408 C C . LEU B 1 57 ? 35.266 13.195 -13.499 1.00 34.66 75 LEU B C 1
ATOM 1409 O O . LEU B 1 57 ? 35.076 12.031 -13.827 1.00 33.27 75 LEU B O 1
ATOM 1414 N N . ARG B 1 58 ? 34.296 14.058 -13.276 1.00 35.62 76 ARG B N 1
ATOM 1415 C CA . ARG B 1 58 ? 32.857 13.704 -13.422 1.00 32.66 76 ARG B CA 1
ATOM 1416 C C . ARG B 1 58 ? 32.290 14.397 -14.648 1.00 30.42 76 ARG B C 1
ATOM 1417 O O . ARG B 1 58 ? 32.378 15.627 -14.803 1.00 33.32 76 ARG B O 1
ATOM 1425 N N . LEU B 1 59 ? 31.778 13.621 -15.578 1.00 32.05 77 LEU B N 1
ATOM 1426 C CA . LEU B 1 59 ? 31.192 14.162 -16.801 1.00 29.55 77 LEU B CA 1
ATOM 1427 C C . LEU B 1 59 ? 29.703 14.440 -16.516 1.00 32.84 77 LEU B C 1
ATOM 1428 O O . LEU B 1 59 ? 28.878 13.553 -16.527 1.00 39.04 77 LEU B O 1
ATOM 1433 N N . GLY B 1 60 ? 29.392 15.693 -16.282 1.00 34.49 78 GLY B N 1
ATOM 1434 C CA . GLY B 1 60 ? 28.066 16.102 -15.821 1.00 34.98 78 GLY B CA 1
ATOM 1435 C C . GLY B 1 60 ? 27.001 16.254 -16.904 1.00 37.45 78 GLY B C 1
ATOM 1436 O O . GLY B 1 60 ? 25.847 15.935 -16.686 1.00 38.43 78 GLY B O 1
ATOM 1437 N N . LYS B 1 61 ? 27.387 16.783 -18.045 1.00 35.13 79 LYS B N 1
ATOM 1438 C CA . LYS B 1 61 ? 26.441 17.095 -19.091 1.00 32.75 79 LYS B CA 1
ATOM 1439 C C . LYS B 1 61 ? 27.074 17.162 -20.449 1.00 33.58 79 LYS B C 1
ATOM 1440 O O . LYS B 1 61 ? 28.146 17.756 -20.630 1.00 33.92 79 LYS B O 1
ATOM 1446 N N . VAL B 1 62 ? 26.357 16.628 -21.413 1.00 38.76 80 VAL B N 1
ATOM 1447 C CA . VAL B 1 62 ? 26.712 16.728 -22.803 1.00 44.12 80 VAL B CA 1
ATOM 1448 C C . VAL B 1 62 ? 25.534 17.291 -23.567 1.00 45.46 80 VAL B C 1
ATOM 1449 O O . VAL B 1 62 ? 24.475 16.711 -23.537 1.00 43.56 80 VAL B O 1
ATOM 1453 N N . SER B 1 63 ? 25.786 18.330 -24.350 1.00 39.64 81 SER B N 1
ATOM 1454 C CA . SER B 1 63 ? 24.800 18.883 -25.209 1.00 40.66 81 SER B CA 1
ATOM 1455 C C . SER B 1 63 ? 25.320 18.982 -26.659 1.00 43.89 81 SER B C 1
ATOM 1456 O O . SER B 1 63 ? 26.459 19.360 -26.899 1.00 40.58 81 SER B O 1
ATOM 1459 N N . ILE B 1 64 ? 24.479 18.586 -27.612 1.00 45.29 82 ILE B N 1
ATOM 1460 C CA . ILE B 1 64 ? 24.772 18.752 -29.008 1.00 46.75 82 ILE B CA 1
ATOM 1461 C C . ILE B 1 64 ? 23.683 19.590 -29.614 1.00 46.16 82 ILE B C 1
ATOM 1462 O O . ILE B 1 64 ? 22.532 19.177 -29.628 1.00 46.30 82 ILE B O 1
ATOM 1467 N N . ALA B 1 65 ? 24.044 20.752 -30.126 1.00 44.80 83 ALA B N 1
ATOM 1468 C CA . ALA B 1 65 ? 23.086 21.695 -30.768 1.00 49.20 83 ALA B CA 1
ATOM 1469 C C . ALA B 1 65 ? 23.323 21.814 -32.270 1.00 51.41 83 ALA B C 1
ATOM 1470 O O . ALA B 1 65 ? 24.466 21.956 -32.693 1.00 53.31 83 ALA B O 1
ATOM 1472 N N . LYS B 1 66 ? 22.262 21.730 -33.077 1.00 56.47 84 LYS B N 1
ATOM 1473 C CA . LYS B 1 66 ? 22.345 21.999 -34.537 1.00 51.53 84 LYS B CA 1
ATOM 1474 C C . LYS B 1 66 ? 21.623 23.267 -34.890 1.00 55.73 84 LYS B C 1
ATOM 1475 O O . LYS B 1 66 ? 20.435 23.374 -34.600 1.00 54.47 84 LYS B O 1
ATOM 1481 N N . ASP B 1 67 ? 22.315 24.212 -35.521 1.00 50.37 85 ASP B N 1
ATOM 1482 C CA . ASP B 1 67 ? 21.754 25.511 -35.878 1.00 52.93 85 ASP B CA 1
ATOM 1483 C C . ASP B 1 67 ? 21.690 25.680 -37.394 1.00 54.21 85 ASP B C 1
ATOM 1484 O O . ASP B 1 67 ? 22.641 25.349 -38.091 1.00 48.31 85 ASP B O 1
ATOM 1489 N N . THR B 1 68 ? 20.538 26.115 -37.905 1.00 50.04 86 THR B N 1
ATOM 1490 C CA . THR B 1 68 ? 20.345 26.456 -39.307 1.00 45.15 86 THR B CA 1
ATOM 1491 C C . THR B 1 68 ? 20.043 27.925 -39.356 1.00 50.89 86 THR B C 1
ATOM 1492 O O . THR B 1 68 ? 19.119 28.402 -38.705 1.00 47.69 86 THR B O 1
ATOM 1496 N N . ALA B 1 69 ? 20.806 28.673 -40.139 1.00 45.66 87 ALA B N 1
ATOM 1497 C CA . ALA B 1 69 ? 20.588 30.097 -40.230 1.00 43.07 87 ALA B CA 1
ATOM 1498 C C . ALA B 1 69 ? 20.374 30.507 -41.689 1.00 57.75 87 ALA B C 1
ATOM 1499 O O . ALA B 1 69 ? 21.033 29.996 -42.581 1.00 65.95 87 ALA B O 1
ATOM 1501 N N . SER B 1 70 ? 19.492 31.474 -41.918 1.00 56.36 88 SER B N 1
ATOM 1502 C CA . SER B 1 70 ? 19.236 32.005 -43.246 1.00 53.65 88 SER B CA 1
ATOM 1503 C C . SER B 1 70 ? 19.445 33.521 -43.180 1.00 48.74 88 SER B C 1
ATOM 1504 O O . SER B 1 70 ? 18.866 34.194 -42.308 1.00 46.99 88 SER B O 1
ATOM 1507 N N . VAL B 1 71 ? 20.315 34.047 -44.041 1.00 44.58 89 VAL B N 1
ATOM 1508 C CA . VAL B 1 71 ? 20.632 35.472 -44.032 1.00 48.81 89 VAL B CA 1
ATOM 1509 C C . VAL B 1 71 ? 20.207 36.102 -45.347 1.00 49.75 89 VAL B C 1
ATOM 1510 O O . VAL B 1 71 ? 20.453 35.567 -46.432 1.00 52.66 89 VAL B O 1
ATOM 1514 N N . PHE B 1 72 ? 19.596 37.259 -45.234 1.00 56.73 90 PHE B N 1
ATOM 1515 C CA . PHE B 1 72 ? 19.094 38.007 -46.395 1.00 60.77 90 PHE B CA 1
ATOM 1516 C C . PHE B 1 72 ? 20.152 39.028 -46.777 1.00 60.84 90 PHE B C 1
ATOM 1517 O O . PHE B 1 72 ? 20.495 39.901 -45.964 1.00 51.13 90 PHE B O 1
ATOM 1525 N N . ARG B 1 73 ? 20.657 38.879 -48.009 1.00 62.63 91 ARG B N 1
ATOM 1526 C CA . ARG B 1 73 ? 21.831 39.626 -48.480 1.00 72.88 91 ARG B CA 1
ATOM 1527 C C . ARG B 1 73 ? 21.792 40.875 -49.412 1.00 73.20 91 ARG B C 1
ATOM 1528 O O . ARG B 1 73 ? 22.474 41.824 -49.047 1.00 82.60 91 ARG B O 1
ATOM 1536 N N . ASN B 1 74 ? 21.133 40.985 -50.582 1.00 74.11 92 ASN B N 1
ATOM 1537 C CA . ASN B 1 74 ? 19.900 40.350 -51.078 1.00 72.32 92 ASN B CA 1
ATOM 1538 C C . ASN B 1 74 ? 20.183 39.228 -52.071 1.00 70.18 92 ASN B C 1
ATOM 1539 O O . ASN B 1 74 ? 21.263 39.152 -52.611 1.00 78.30 92 ASN B O 1
ATOM 1544 N N . GLY B 1 75 ? 19.210 38.363 -52.319 1.00 66.26 93 GLY B N 1
ATOM 1545 C CA . GLY B 1 75 ? 19.548 36.942 -52.365 1.00 69.23 93 GLY B CA 1
ATOM 1546 C C . GLY B 1 75 ? 19.761 36.416 -50.910 1.00 64.85 93 GLY B C 1
ATOM 1547 O O . GLY B 1 75 ? 19.900 37.200 -49.938 1.00 51.86 93 GLY B O 1
ATOM 1548 N N . GLN B 1 76 ? 19.759 35.095 -50.767 1.00 59.01 94 GLN B N 1
ATOM 1549 C CA . GLN B 1 76 ? 19.876 34.445 -49.471 1.00 71.15 94 GLN B CA 1
ATOM 1550 C C . GLN B 1 76 ? 21.029 33.475 -49.350 1.00 68.78 94 GLN B C 1
ATOM 1551 O O . GLN B 1 76 ? 21.503 32.922 -50.303 1.00 68.37 94 GLN B O 1
ATOM 1557 N N . THR B 1 77 ? 21.450 33.274 -48.120 1.00 68.21 95 THR B N 1
ATOM 1558 C CA . THR B 1 77 ? 22.570 32.443 -47.804 1.00 56.93 95 THR B CA 1
ATOM 1559 C C . THR B 1 77 ? 22.136 31.573 -46.622 1.00 50.71 95 THR B C 1
ATOM 1560 O O . THR B 1 77 ? 21.475 32.033 -45.690 1.00 56.30 95 THR B O 1
ATOM 1564 N N . ALA B 1 78 ? 22.424 30.301 -46.702 1.00 49.08 96 ALA B N 1
ATOM 1565 C CA . ALA B 1 78 ? 22.132 29.390 -45.639 1.00 56.42 96 ALA B CA 1
ATOM 1566 C C . ALA B 1 78 ? 23.460 28.928 -44.968 1.00 60.18 96 ALA B C 1
ATOM 1567 O O . ALA B 1 78 ? 24.418 28.594 -45.658 1.00 53.13 96 ALA B O 1
ATOM 1569 N N . GLU B 1 79 ? 23.497 28.912 -43.631 1.00 59.59 97 GLU B N 1
ATOM 1570 C CA . GLU B 1 79 ? 24.646 28.378 -42.870 1.00 64.18 97 GLU B CA 1
ATOM 1571 C C . GLU B 1 79 ? 24.202 27.404 -41.774 1.00 58.24 97 GLU B C 1
ATOM 1572 O O . GLU B 1 79 ? 23.253 27.681 -41.051 1.00 69.83 97 GLU B O 1
ATOM 1578 N N . TYR B 1 80 ? 24.911 26.284 -41.641 1.00 51.22 98 TYR B N 1
ATOM 1579 C CA . TYR B 1 80 ? 24.643 25.256 -40.657 1.00 55.47 98 TYR B CA 1
ATOM 1580 C C . TYR B 1 80 ? 25.783 25.157 -39.630 1.00 61.54 98 TYR B C 1
ATOM 1581 O O . TYR B 1 80 ? 26.939 25.149 -40.019 1.00 67.19 98 TYR B O 1
ATOM 1590 N N . GLN B 1 81 ? 25.455 25.112 -38.331 1.00 64.04 99 GLN B N 1
ATOM 1591 C CA . GLN B 1 81 ? 26.449 24.915 -37.260 1.00 55.98 99 GLN B CA 1
ATOM 1592 C C . GLN B 1 81 ? 26.080 23.673 -36.454 1.00 62.78 99 GLN B C 1
ATOM 1593 O O . GLN B 1 81 ? 24.904 23.333 -36.271 1.00 60.54 99 GLN B O 1
ATOM 1599 N N . MET B 1 82 ? 27.101 22.994 -35.970 1.00 58.45 100 MET B N 1
ATOM 1600 C CA . MET B 1 82 ? 26.949 21.961 -35.006 1.00 49.64 100 MET B CA 1
ATOM 1601 C C . MET B 1 82 ? 27.816 22.343 -33.837 1.00 53.03 100 MET B C 1
ATOM 1602 O O . MET B 1 82 ? 28.978 22.700 -34.041 1.00 45.77 100 MET B O 1
ATOM 1607 N N . ILE B 1 83 ? 27.246 22.359 -32.619 1.00 43.71 101 ILE B N 1
ATOM 1608 C CA . ILE B 1 83 ? 27.996 22.761 -31.424 1.00 44.82 101 ILE B CA 1
ATOM 1609 C C . ILE B 1 83 ? 27.836 21.704 -30.342 1.00 45.20 101 ILE B C 1
ATOM 1610 O O . ILE B 1 83 ? 26.709 21.288 -30.036 1.00 45.17 101 ILE B O 1
ATOM 1615 N N . MET B 1 84 ? 28.966 21.287 -29.786 1.00 43.42 102 MET B N 1
ATOM 1616 C CA . MET B 1 84 ? 29.002 20.257 -28.782 1.00 39.43 102 MET B CA 1
ATOM 1617 C C . MET B 1 84 ? 29.574 20.908 -27.575 1.00 36.31 102 MET B C 1
ATOM 1618 O O . MET B 1 84 ? 30.604 21.573 -27.651 1.00 35.71 102 MET B O 1
ATOM 1623 N N . THR B 1 85 ? 28.836 20.807 -26.468 1.00 35.18 103 THR B N 1
ATOM 1624 C CA . THR B 1 85 ? 29.231 21.442 -25.209 1.00 37.30 103 THR B CA 1
ATOM 1625 C C . THR B 1 85 ? 29.295 20.376 -24.136 1.00 37.45 103 THR B C 1
ATOM 1626 O O . THR B 1 85 ? 28.413 19.563 -24.036 1.00 38.56 103 THR B O 1
ATOM 1630 N N . VAL B 1 86 ? 30.381 20.326 -23.371 1.00 36.99 104 VAL B N 1
ATOM 1631 C CA . VAL B 1 86 ? 30.500 19.346 -22.301 1.00 34.11 104 VAL B CA 1
ATOM 1632 C C . VAL B 1 86 ? 30.811 20.067 -21.016 1.00 32.98 104 VAL B C 1
ATOM 1633 O O . VAL B 1 86 ? 31.684 20.948 -21.013 1.00 32.51 104 VAL B O 1
ATOM 1637 N N . ASN B 1 87 ? 30.062 19.737 -19.945 1.00 32.33 105 ASN B N 1
ATOM 1638 C CA . ASN B 1 87 ? 30.301 20.355 -18.629 1.00 29.98 105 ASN B CA 1
ATOM 1639 C C . ASN B 1 87 ? 30.744 19.235 -17.736 1.00 30.48 105 ASN B C 1
ATOM 1640 O O . ASN B 1 87 ? 30.128 18.194 -17.712 1.00 31.12 105 ASN B O 1
ATOM 1645 N N . ALA B 1 88 ? 31.816 19.473 -16.977 1.00 31.34 106 ALA B N 1
ATOM 1646 C CA . ALA B 1 88 ? 32.373 18.457 -16.124 1.00 30.62 106 ALA B CA 1
ATOM 1647 C C . ALA B 1 88 ? 32.925 19.101 -14.913 1.00 28.46 106 ALA B C 1
ATOM 1648 O O . ALA B 1 88 ? 33.034 20.320 -14.866 1.00 28.59 106 ALA B O 1
ATOM 1650 N N . THR B 1 89 ? 33.269 18.277 -13.919 1.00 31.03 107 THR B N 1
ATOM 1651 C CA . THR B 1 89 ? 33.910 18.764 -12.724 1.00 29.50 107 THR B CA 1
ATOM 1652 C C . THR B 1 89 ? 35.103 17.885 -12.399 1.00 31.22 107 THR B C 1
ATOM 1653 O O . THR B 1 89 ? 35.101 16.660 -12.624 1.00 31.82 107 THR B O 1
ATOM 1657 N N . VAL B 1 90 ? 36.092 18.492 -11.773 1.00 33.03 108 VAL B N 1
ATOM 1658 C CA . VAL B 1 90 ? 37.208 17.744 -11.211 1.00 33.01 108 VAL B CA 1
ATOM 1659 C C . VAL B 1 90 ? 37.228 17.996 -9.718 1.00 31.88 108 VAL B C 1
ATOM 1660 O O . VAL B 1 90 ? 37.232 19.143 -9.279 1.00 30.04 108 VAL B O 1
ATOM 1664 N N . LEU B 1 91 ? 37.095 16.918 -8.960 1.00 30.27 109 LEU B N 1
ATOM 1665 C CA . LEU B 1 91 ? 37.045 16.999 -7.502 1.00 38.23 109 LEU B CA 1
ATOM 1666 C C . LEU B 1 91 ? 38.387 16.619 -6.918 1.00 33.91 109 LEU B C 1
ATOM 1667 O O . LEU B 1 91 ? 38.887 15.526 -7.190 1.00 33.10 109 LEU B O 1
ATOM 1672 N N . ILE B 1 92 ? 38.965 17.507 -6.128 1.00 35.67 110 ILE B N 1
ATOM 1673 C CA . ILE B 1 92 ? 40.183 17.190 -5.355 1.00 35.85 110 ILE B CA 1
ATOM 1674 C C . ILE B 1 92 ? 39.700 16.967 -3.899 1.00 34.44 110 ILE B C 1
ATOM 1675 O O . ILE B 1 92 ? 39.327 17.916 -3.222 1.00 33.82 110 ILE B O 1
ATOM 1680 N N . PRO B 1 93 ? 39.660 15.715 -3.449 1.00 36.41 111 PRO B N 1
ATOM 1681 C CA . PRO B 1 93 ? 38.986 15.365 -2.219 1.00 42.88 111 PRO B CA 1
ATOM 1682 C C . PRO B 1 93 ? 39.445 16.183 -1.052 1.00 43.35 111 PRO B C 1
ATOM 1683 O O . PRO B 1 93 ? 40.623 16.450 -0.914 1.00 47.54 111 PRO B O 1
ATOM 1687 N N . GLY B 1 94 ? 38.505 16.706 -0.295 1.00 42.35 112 GLY B N 1
ATOM 1688 C CA . GLY B 1 94 ? 38.848 17.460 0.892 1.00 51.46 112 GLY B CA 1
ATOM 1689 C C . GLY B 1 94 ? 39.248 18.878 0.609 1.00 55.58 112 GLY B C 1
ATOM 1690 O O . GLY B 1 94 ? 39.384 19.664 1.539 1.00 58.85 112 GLY B O 1
ATOM 1691 N N . ARG B 1 95 ? 39.389 19.235 -0.673 1.00 58.46 113 ARG B N 1
ATOM 1692 C CA . ARG B 1 95 ? 39.866 20.572 -1.008 1.00 56.89 113 ARG B CA 1
ATOM 1693 C C . ARG B 1 95 ? 38.949 21.434 -1.844 1.00 52.94 113 ARG B C 1
ATOM 1694 O O . ARG B 1 95 ? 38.439 22.424 -1.331 1.00 50.21 113 ARG B O 1
ATOM 1702 N N . ASP B 1 96 ? 38.752 21.104 -3.119 1.00 46.68 114 ASP B N 1
ATOM 1703 C CA . ASP B 1 96 ? 37.821 21.857 -3.914 1.00 43.93 114 ASP B CA 1
ATOM 1704 C C . ASP B 1 96 ? 37.297 21.112 -5.098 1.00 38.24 114 ASP B C 1
ATOM 1705 O O . ASP B 1 96 ? 37.843 20.100 -5.485 1.00 40.84 114 ASP B O 1
ATOM 1710 N N . ILE B 1 97 ? 36.225 21.662 -5.661 1.00 35.05 115 ILE B N 1
ATOM 1711 C CA . ILE B 1 97 ? 35.601 21.144 -6.878 1.00 36.57 115 ILE B CA 1
ATOM 1712 C C . ILE B 1 97 ? 35.799 22.184 -7.951 1.00 33.37 115 ILE B C 1
ATOM 1713 O O . ILE B 1 97 ? 35.518 23.329 -7.701 1.00 37.42 115 ILE B O 1
ATOM 1718 N N . TYR B 1 98 ? 36.201 21.757 -9.138 1.00 32.27 116 TYR B N 1
ATOM 1719 C CA . TYR B 1 98 ? 36.496 22.681 -10.243 1.00 31.30 116 TYR B CA 1
ATOM 1720 C C . TYR B 1 98 ? 35.631 22.418 -11.451 1.00 30.28 116 TYR B C 1
ATOM 1721 O O . TYR B 1 98 ? 35.697 21.378 -12.047 1.00 32.77 116 TYR B O 1
ATOM 1730 N N . PRO B 1 99 ? 34.811 23.374 -11.820 1.00 29.74 117 PRO B N 1
ATOM 1731 C CA . PRO B 1 99 ? 34.018 23.189 -13.005 1.00 30.37 117 PRO B CA 1
ATOM 1732 C C . PRO B 1 99 ? 34.861 23.525 -14.242 1.00 32.61 117 PRO B C 1
ATOM 1733 O O . PRO B 1 99 ? 35.608 24.464 -14.194 1.00 33.69 117 PRO B O 1
ATOM 1737 N N . ILE B 1 100 ? 34.815 22.669 -15.263 1.00 31.77 118 ILE B N 1
ATOM 1738 C CA . ILE B 1 100 ? 35.503 22.891 -16.494 1.00 34.69 118 ILE B CA 1
ATOM 1739 C C . ILE B 1 100 ? 34.572 22.498 -17.630 1.00 36.41 118 ILE B C 1
ATOM 1740 O O . ILE B 1 100 ? 33.699 21.654 -17.471 1.00 35.94 118 ILE B O 1
ATOM 1745 N N . SER B 1 101 ? 34.753 23.090 -18.783 1.00 34.79 119 SER B N 1
ATOM 1746 C CA . SER B 1 101 ? 33.895 22.735 -19.895 1.00 37.67 119 SER B CA 1
ATOM 1747 C C . SER B 1 101 ? 34.637 22.761 -21.173 1.00 35.50 119 SER B C 1
ATOM 1748 O O . SER B 1 101 ? 35.701 23.357 -21.275 1.00 37.65 119 SER B O 1
ATOM 1751 N N . ALA B 1 102 ? 34.062 22.102 -22.144 1.00 33.36 120 ALA B N 1
ATOM 1752 C CA . ALA B 1 102 ? 34.607 22.093 -23.461 1.00 38.56 120 ALA B CA 1
ATOM 1753 C C . ALA B 1 102 ? 33.524 22.526 -24.429 1.00 38.20 120 ALA B C 1
ATOM 1754 O O . ALA B 1 102 ? 32.380 22.183 -24.237 1.00 33.06 120 ALA B O 1
ATOM 1756 N N . LYS B 1 103 ? 33.913 23.196 -25.509 1.00 38.40 121 LYS B N 1
ATOM 1757 C CA . LYS B 1 103 ? 32.971 23.533 -26.562 1.00 39.74 121 LYS B CA 1
ATOM 1758 C C . LYS B 1 103 ? 33.590 23.325 -27.934 1.00 41.72 121 LYS B C 1
ATOM 1759 O O . LYS B 1 103 ? 34.682 23.752 -28.188 1.00 38.69 121 LYS B O 1
ATOM 1765 N N . VAL B 1 104 ? 32.911 22.623 -28.815 1.00 39.47 122 VAL B N 1
ATOM 1766 C CA . VAL B 1 104 ? 33.472 22.313 -30.093 1.00 43.64 122 VAL B CA 1
ATOM 1767 C C . VAL B 1 104 ? 32.508 22.802 -31.157 1.00 48.23 122 VAL B C 1
ATOM 1768 O O . VAL B 1 104 ? 31.365 22.377 -31.109 1.00 43.26 122 VAL B O 1
ATOM 1772 N N . PHE B 1 105 ? 32.988 23.639 -32.108 1.00 48.05 123 PHE B N 1
ATOM 1773 C CA . PHE B 1 105 ? 32.148 24.200 -33.219 1.00 47.49 123 PHE B CA 1
ATOM 1774 C C . PHE B 1 105 ? 32.542 23.651 -34.532 1.00 48.52 123 PHE B C 1
ATOM 1775 O O . PHE B 1 105 ? 33.736 23.652 -34.856 1.00 49.93 123 PHE B O 1
ATOM 1783 N N . ARG B 1 106 ? 31.570 23.171 -35.281 1.00 45.04 124 ARG B N 1
ATOM 1784 C CA . ARG B 1 106 ? 31.749 22.959 -36.694 1.00 55.47 124 ARG B CA 1
ATOM 1785 C C . ARG B 1 106 ? 30.722 23.800 -37.432 1.00 68.82 124 ARG B C 1
ATOM 1786 O O . ARG B 1 106 ? 29.547 23.771 -37.093 1.00 63.45 124 ARG B O 1
ATOM 1794 N N . SER B 1 107 ? 31.136 24.548 -38.457 1.00 74.91 125 SER B N 1
ATOM 1795 C CA . SER B 1 107 ? 30.163 25.269 -39.317 1.00 70.97 125 SER B CA 1
ATOM 1796 C C . SER B 1 107 ? 30.343 24.872 -40.741 1.00 68.23 125 SER B C 1
ATOM 1797 O O . SER B 1 107 ? 31.443 24.577 -41.142 1.00 69.26 125 SER B O 1
ATOM 1800 N N . PHE B 1 108 ? 29.251 24.871 -41.501 1.00 82.50 126 PHE B N 1
ATOM 1801 C CA . PHE B 1 108 ? 29.190 24.238 -42.816 1.00 85.01 126 PHE B CA 1
ATOM 1802 C C . PHE B 1 108 ? 28.230 24.990 -43.758 1.00 99.71 126 PHE B C 1
ATOM 1803 O O . PHE B 1 108 ? 27.474 25.917 -43.322 1.00 69.79 126 PHE B O 1
ATOM 1811 N N . PHE B 1 109 ? 28.368 24.626 -45.049 1.00 118.89 127 PHE B N 1
ATOM 1812 C CA . PHE B 1 109 ? 27.270 24.548 -46.059 1.00 118.30 127 PHE B CA 1
ATOM 1813 C C . PHE B 1 109 ? 27.001 23.066 -46.544 1.00 115.75 127 PHE B C 1
ATOM 1814 O O . PHE B 1 109 ? 27.603 22.582 -47.500 1.00 100.05 127 PHE B O 1
ATOM 1822 N N . ASP B 1 110 ? 26.094 22.351 -45.868 1.00 109.51 128 ASP B N 1
ATOM 1823 C CA . ASP B 1 110 ? 25.853 20.931 -46.139 1.00 108.15 128 ASP B CA 1
ATOM 1824 C C . ASP B 1 110 ? 24.585 20.703 -46.907 1.00 109.44 128 ASP B C 1
ATOM 1825 O O . ASP B 1 110 ? 24.146 19.564 -46.954 1.00 119.62 128 ASP B O 1
ATOM 1830 N N . GLU B 1 121 ? 29.814 12.256 -43.395 1.00 137.55 139 GLU B N 1
ATOM 1831 C CA . GLU B 1 121 ? 28.484 12.169 -42.809 1.00 140.13 139 GLU B CA 1
ATOM 1832 C C . GLU B 1 121 ? 28.415 12.737 -41.385 1.00 136.64 139 GLU B C 1
ATOM 1833 O O . GLU B 1 121 ? 29.420 12.782 -40.664 1.00 136.71 139 GLU B O 1
ATOM 1839 N N . GLN B 1 122 ? 27.207 13.134 -40.984 1.00 126.13 140 GLN B N 1
ATOM 1840 C CA . GLN B 1 122 ? 26.956 13.699 -39.661 1.00 115.49 140 GLN B CA 1
ATOM 1841 C C . GLN B 1 122 ? 27.529 12.892 -38.472 1.00 120.73 140 GLN B C 1
ATOM 1842 O O . GLN B 1 122 ? 28.199 13.447 -37.597 1.00 114.42 140 GLN B O 1
ATOM 1848 N N . ASP B 1 123 ? 27.281 11.587 -38.436 1.00 121.39 141 ASP B N 1
ATOM 1849 C CA . ASP B 1 123 ? 27.772 10.745 -37.335 1.00 117.16 141 ASP B CA 1
ATOM 1850 C C . ASP B 1 123 ? 29.305 10.795 -37.164 1.00 106.48 141 ASP B C 1
ATOM 1851 O O . ASP B 1 123 ? 29.792 10.829 -36.037 1.00 109.48 141 ASP B O 1
ATOM 1856 N N . MET B 1 124 ? 30.057 10.835 -38.262 1.00 98.39 142 MET B N 1
ATOM 1857 C CA . MET B 1 124 ? 31.527 10.895 -38.184 1.00 91.88 142 MET B CA 1
ATOM 1858 C C . MET B 1 124 ? 32.044 12.235 -37.699 1.00 78.93 142 MET B C 1
ATOM 1859 O O . MET B 1 124 ? 33.097 12.331 -37.056 1.00 76.75 142 MET B O 1
ATOM 1864 N N . ILE B 1 125 ? 31.305 13.285 -38.009 1.00 81.56 143 ILE B N 1
ATOM 1865 C CA . ILE B 1 125 ? 31.655 14.620 -37.517 1.00 78.34 143 ILE B CA 1
ATOM 1866 C C . ILE B 1 125 ? 31.550 14.644 -35.987 1.00 73.03 143 ILE B C 1
ATOM 1867 O O . ILE B 1 125 ? 32.443 15.122 -35.312 1.00 66.46 143 ILE B O 1
ATOM 1872 N N . VAL B 1 126 ? 30.446 14.116 -35.470 1.00 63.17 144 VAL B N 1
ATOM 1873 C CA . VAL B 1 126 ? 30.183 14.091 -34.050 1.00 61.12 144 VAL B CA 1
ATOM 1874 C C . VAL B 1 126 ? 31.253 13.295 -33.336 1.00 59.52 144 VAL B C 1
ATOM 1875 O O . VAL B 1 126 ? 31.796 13.746 -32.312 1.00 53.64 144 VAL B O 1
ATOM 1879 N N . LYS B 1 127 ? 31.579 12.139 -33.893 1.00 55.54 145 LYS B N 1
ATOM 1880 C CA . LYS B 1 127 ? 32.588 11.264 -33.314 1.00 61.61 145 LYS B CA 1
ATOM 1881 C C . LYS B 1 127 ? 33.852 12.043 -33.098 1.00 59.51 145 LYS B C 1
ATOM 1882 O O . LYS B 1 127 ? 34.452 12.026 -32.036 1.00 62.25 145 LYS B O 1
ATOM 1888 N N . GLU B 1 128 ? 34.203 12.813 -34.095 1.00 53.55 146 GLU B N 1
ATOM 1889 C CA . GLU B 1 128 ? 35.406 13.552 -34.027 1.00 54.81 146 GLU B CA 1
ATOM 1890 C C . GLU B 1 128 ? 35.305 14.700 -33.001 1.00 52.31 146 GLU B C 1
ATOM 1891 O O . GLU B 1 128 ? 36.297 15.120 -32.391 1.00 48.43 146 GLU B O 1
ATOM 1897 N N . MET B 1 129 ? 34.103 15.253 -32.863 1.00 49.89 147 MET B N 1
ATOM 1898 C CA . MET B 1 129 ? 33.871 16.356 -31.914 1.00 43.21 147 MET B CA 1
ATOM 1899 C C . MET B 1 129 ? 34.080 15.867 -30.476 1.00 39.16 147 MET B C 1
ATOM 1900 O O . MET B 1 129 ? 34.745 16.519 -29.708 1.00 44.17 147 MET B O 1
ATOM 1905 N N . TYR B 1 130 ? 33.667 14.643 -30.188 1.00 37.65 148 TYR B N 1
ATOM 1906 C CA . TYR B 1 130 ? 33.932 14.046 -28.910 1.00 40.50 148 TYR B CA 1
ATOM 1907 C C . TYR B 1 130 ? 35.418 13.979 -28.589 1.00 44.96 148 TYR B C 1
ATOM 1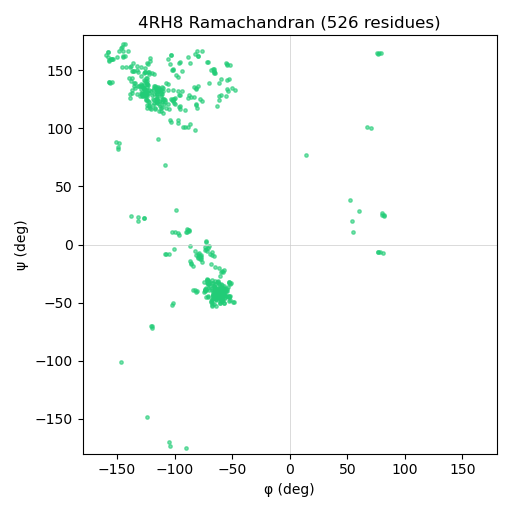908 O O . TYR B 1 130 ? 35.825 14.276 -27.452 1.00 39.25 148 TYR B O 1
ATOM 1917 N N . ASP B 1 131 ? 36.239 13.645 -29.569 1.00 45.66 149 ASP B N 1
ATOM 1918 C CA . ASP B 1 131 ? 37.678 13.577 -29.312 1.00 42.19 149 ASP B CA 1
ATOM 1919 C C . ASP B 1 131 ? 38.177 14.967 -28.955 1.00 42.82 149 ASP B C 1
ATOM 1920 O O . ASP B 1 131 ? 39.009 15.125 -28.035 1.00 41.41 149 ASP B O 1
ATOM 1925 N N . ARG B 1 132 ? 37.703 15.980 -29.691 1.00 40.56 150 ARG B N 1
ATOM 1926 C CA . ARG B 1 132 ? 38.165 17.338 -29.397 1.00 42.93 150 ARG B CA 1
ATOM 1927 C C . ARG B 1 132 ? 37.694 17.796 -28.035 1.00 39.96 150 ARG B C 1
ATOM 1928 O O . ARG B 1 132 ? 38.404 18.513 -27.326 1.00 43.50 150 ARG B O 1
ATOM 1936 N N . ALA B 1 133 ? 36.469 17.409 -27.680 1.00 37.49 151 ALA B N 1
ATOM 1937 C CA . ALA B 1 133 ? 35.945 17.791 -26.385 1.00 37.71 151 ALA B CA 1
ATOM 1938 C C . ALA B 1 133 ? 36.799 17.135 -25.283 1.00 34.27 151 ALA B C 1
ATOM 1939 O O . ALA B 1 133 ? 37.188 17.769 -24.324 1.00 34.03 151 ALA B O 1
ATOM 1941 N N . ALA B 1 134 ? 37.098 15.858 -25.442 1.00 38.95 152 ALA B N 1
ATOM 1942 C CA . ALA B 1 134 ? 37.978 15.179 -24.487 1.00 41.58 152 ALA B CA 1
ATOM 1943 C C . ALA B 1 134 ? 39.345 15.859 -24.334 1.00 40.47 152 ALA B C 1
ATOM 1944 O O . ALA B 1 134 ? 39.784 16.093 -23.226 1.00 39.00 152 ALA B O 1
ATOM 1946 N N . GLU B 1 135 ? 39.955 16.271 -25.437 1.00 42.73 153 GLU B N 1
ATOM 1947 C CA . GLU B 1 135 ? 41.246 16.960 -25.349 1.00 40.37 153 GLU B CA 1
ATOM 1948 C C . GLU B 1 135 ? 41.112 18.261 -24.627 1.00 39.21 153 GLU B C 1
ATOM 1949 O O . GLU B 1 135 ? 41.983 18.607 -23.799 1.00 37.91 153 GLU B O 1
ATOM 1955 N N . GLN B 1 136 ? 40.033 19.018 -24.886 1.00 37.41 154 GLN B N 1
ATOM 1956 C CA . GLN B 1 136 ? 39.864 20.289 -24.149 1.00 37.49 154 GLN B CA 1
ATOM 1957 C C . GLN B 1 136 ? 39.750 20.091 -22.655 1.00 33.55 154 GLN B C 1
ATOM 1958 O O . GLN B 1 136 ? 40.305 20.833 -21.876 1.00 40.47 154 GLN B O 1
ATOM 1964 N N . LEU B 1 137 ? 39.088 19.040 -22.241 1.00 36.12 155 LEU B N 1
ATOM 1965 C CA . LEU B 1 137 ? 38.952 18.787 -20.811 1.00 35.04 155 LEU B CA 1
ATOM 1966 C C . LEU B 1 137 ? 40.322 18.443 -20.206 1.00 34.15 155 LEU B C 1
ATOM 1967 O O . LEU B 1 137 ? 40.704 19.005 -19.198 1.00 32.42 155 LEU B O 1
ATOM 1972 N N . ILE B 1 138 ? 41.003 17.472 -20.793 1.00 38.83 156 ILE B N 1
ATOM 1973 C CA . ILE B 1 138 ? 42.305 17.036 -20.262 1.00 42.23 156 ILE B CA 1
ATOM 1974 C C . ILE B 1 138 ? 43.254 18.199 -20.198 1.00 37.42 156 ILE B C 1
ATOM 1975 O O . ILE B 1 138 ? 43.960 18.351 -19.210 1.00 39.82 156 ILE B O 1
ATOM 1980 N N . ARG B 1 139 ? 43.185 19.119 -21.162 1.00 38.45 157 ARG B N 1
ATOM 1981 C CA . ARG B 1 139 ? 44.072 20.289 -21.114 1.00 36.78 157 ARG B CA 1
ATOM 1982 C C . ARG B 1 139 ? 43.776 21.249 -20.031 1.00 41.17 157 ARG B C 1
ATOM 1983 O O . ARG B 1 139 ? 44.585 22.168 -19.774 1.00 32.06 157 ARG B O 1
ATOM 1991 N N . LYS B 1 140 ? 42.666 21.072 -19.326 1.00 37.39 158 LYS B N 1
ATOM 1992 C CA . LYS B 1 140 ? 42.430 21.954 -18.206 1.00 36.50 158 LYS B CA 1
ATOM 1993 C C . LYS B 1 140 ? 43.116 21.525 -16.934 1.00 32.43 158 LYS B C 1
ATOM 1994 O O . LYS B 1 140 ? 43.162 22.287 -15.946 1.00 31.66 158 LYS B O 1
ATOM 2000 N N . LEU B 1 141 ? 43.513 20.255 -16.863 1.00 32.60 159 LEU B N 1
ATOM 2001 C CA . LEU B 1 141 ? 44.049 19.719 -15.585 1.00 34.13 159 LEU B CA 1
ATOM 2002 C C . LEU B 1 141 ? 45.246 20.481 -14.984 1.00 35.97 159 LEU B C 1
ATOM 2003 O O . LEU B 1 141 ? 45.266 20.702 -13.761 1.00 38.95 159 LEU B O 1
ATOM 2008 N N . PRO B 1 142 ? 46.193 20.991 -15.812 1.00 36.63 160 PRO B N 1
ATOM 2009 C CA . PRO B 1 142 ? 47.281 21.766 -15.224 1.00 34.84 160 PRO B CA 1
ATOM 2010 C C . PRO B 1 142 ? 46.833 22.985 -14.506 1.00 35.66 160 PRO B C 1
ATOM 2011 O O . PRO B 1 142 ? 47.346 23.324 -13.408 1.00 39.28 160 PRO B O 1
ATOM 2015 N N . SER B 1 143 ? 45.906 23.702 -15.088 1.00 32.94 161 SER B N 1
ATOM 2016 C CA . SER B 1 143 ? 45.417 24.931 -14.392 1.00 37.51 161 SER B CA 1
ATOM 2017 C C . SER B 1 143 ? 44.756 24.606 -13.049 1.00 34.51 161 SER B C 1
ATOM 2018 O O . SER B 1 143 ? 44.782 25.412 -12.124 1.00 41.52 161 SER B O 1
ATOM 2021 N N . ILE B 1 144 ? 44.118 23.428 -12.954 1.00 36.18 162 ILE B N 1
ATOM 2022 C CA . ILE B 1 144 ? 43.483 22.984 -11.697 1.00 34.78 162 ILE B CA 1
ATOM 2023 C C . ILE B 1 144 ? 44.546 22.713 -10.639 1.00 36.74 162 ILE B C 1
ATOM 2024 O O . ILE B 1 144 ? 44.472 23.210 -9.530 1.00 36.38 162 ILE B O 1
ATOM 2029 N N . ARG B 1 145 ? 45.588 21.979 -10.989 1.00 36.48 163 ARG B N 1
ATOM 2030 C CA . ARG B 1 145 ? 46.687 21.787 -10.026 1.00 37.51 163 ARG B CA 1
ATOM 2031 C C . ARG B 1 145 ? 47.346 23.106 -9.625 1.00 35.21 163 ARG B C 1
ATOM 2032 O O . ARG B 1 145 ? 47.679 23.319 -8.474 1.00 34.84 163 ARG B O 1
ATOM 2040 N N . ALA B 1 146 ? 47.524 24.013 -10.575 1.00 39.21 164 ALA B N 1
ATOM 2041 C CA . ALA B 1 146 ? 48.109 25.308 -10.254 1.00 39.69 164 ALA B CA 1
ATOM 2042 C C . ALA B 1 146 ? 47.292 26.088 -9.272 1.00 44.19 164 ALA B C 1
ATOM 2043 O O . ALA B 1 146 ? 47.845 26.786 -8.413 1.00 44.73 164 ALA B O 1
ATOM 2045 N N . ALA B 1 147 ? 45.962 26.036 -9.404 1.00 42.62 165 ALA B N 1
ATOM 2046 C CA . ALA B 1 147 ? 45.092 26.748 -8.422 1.00 39.32 165 ALA B CA 1
ATOM 2047 C C . ALA B 1 147 ? 45.110 26.018 -7.120 1.00 35.18 165 ALA B C 1
ATOM 2048 O O . ALA B 1 147 ? 45.124 26.631 -6.062 1.00 42.65 165 ALA B O 1
ATOM 2050 N N . ASP B 1 148 ? 45.100 24.687 -7.186 1.00 37.06 166 ASP B N 1
ATOM 2051 C CA . ASP B 1 148 ? 45.106 23.851 -5.972 1.00 38.57 166 ASP B CA 1
ATOM 2052 C C . ASP B 1 148 ? 46.372 24.100 -5.106 1.00 49.00 166 ASP B C 1
ATOM 2053 O O . ASP B 1 148 ? 46.281 24.289 -3.897 1.00 47.82 166 ASP B O 1
ATOM 2058 N N . ILE B 1 149 ? 47.551 24.133 -5.737 1.00 47.63 167 ILE B N 1
ATOM 2059 C CA . ILE B 1 149 ? 48.808 24.566 -5.046 1.00 49.32 167 ILE B CA 1
ATOM 2060 C C . ILE B 1 149 ? 48.756 25.994 -4.462 1.00 44.22 167 ILE B C 1
ATOM 2061 O O . ILE B 1 149 ? 49.176 26.207 -3.342 1.00 51.33 167 ILE B O 1
ATOM 2066 N N . ARG B 1 150 ? 48.196 26.963 -5.176 1.00 50.27 168 ARG B N 1
ATOM 2067 C CA . ARG B 1 150 ? 48.131 28.339 -4.657 1.00 55.59 168 ARG B CA 1
ATOM 2068 C C . ARG B 1 150 ? 47.047 28.584 -3.606 1.00 64.96 168 ARG B C 1
ATOM 2069 O O . ARG B 1 150 ? 47.044 29.633 -2.993 1.00 68.83 168 ARG B O 1
ATOM 2077 N N . SER B 1 151 ? 46.143 27.636 -3.374 1.00 74.09 169 SER B N 1
ATOM 2078 C CA . SER B 1 151 ? 45.086 27.843 -2.376 1.00 75.67 169 SER B CA 1
ATOM 2079 C C . SER B 1 151 ? 45.581 27.761 -0.921 1.00 82.52 169 SER B C 1
ATOM 2080 O O . SER B 1 151 ? 44.818 28.020 0.004 1.00 88.20 169 SER B O 1
ATOM 2083 N N . ASP B 1 152 ? 46.857 27.425 -0.732 1.00 100.08 170 ASP B N 1
ATOM 2084 C CA . ASP B 1 152 ? 47.537 27.551 0.561 1.00 107.52 170 ASP B CA 1
ATOM 2085 C C . ASP B 1 152 ? 48.479 28.789 0.547 1.00 106.26 170 ASP B C 1
ATOM 2086 O O . ASP B 1 152 ? 48.078 29.909 0.880 1.00 97.22 170 ASP B O 1
ATOM 2091 N N . GLN C 1 10 ? 48.979 27.126 -47.863 1.00 99.37 28 GLN C N 1
ATOM 2092 C CA . GLN C 1 10 ? 47.624 26.470 -47.859 1.00 109.71 28 GLN C CA 1
ATOM 2093 C C . GLN C 1 10 ? 46.483 27.351 -48.477 1.00 96.53 28 GLN C C 1
ATOM 2094 O O . GLN C 1 10 ? 45.480 26.831 -48.985 1.00 102.04 28 GLN C O 1
ATOM 2100 N N . VAL C 1 11 ? 46.630 28.675 -48.438 1.00 88.65 29 VAL C N 1
ATOM 2101 C CA . VAL C 1 11 ? 45.651 29.572 -49.060 1.00 87.06 29 VAL C CA 1
ATOM 2102 C C . VAL C 1 11 ? 45.578 29.305 -50.560 1.00 87.13 29 VAL C C 1
AT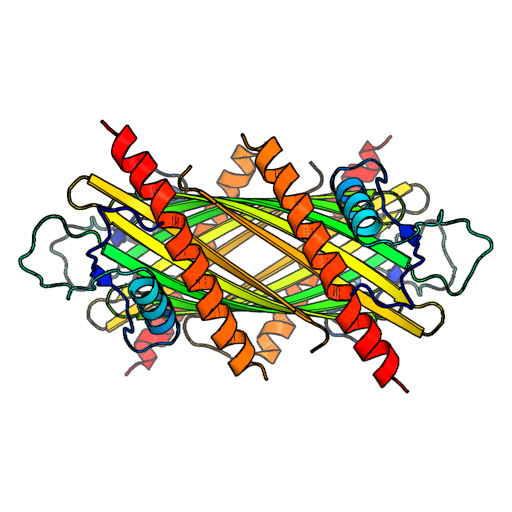OM 2103 O O . VAL C 1 11 ? 46.583 29.315 -51.220 1.00 79.68 29 VAL C O 1
ATOM 2107 N N . PRO C 1 12 ? 44.373 29.076 -51.104 1.00 95.43 30 PRO C N 1
ATOM 2108 C CA . PRO C 1 12 ? 44.358 28.763 -52.526 1.00 93.90 30 PRO C CA 1
ATOM 2109 C C . PRO C 1 12 ? 45.064 29.802 -53.381 1.00 85.46 30 PRO C C 1
ATOM 2110 O O . PRO C 1 12 ? 45.134 30.995 -53.019 1.00 72.92 30 PRO C O 1
ATOM 2114 N N . SER C 1 13 ? 45.536 29.330 -54.532 1.00 92.49 31 SER C N 1
ATOM 2115 C CA . SER C 1 13 ? 46.287 30.149 -55.485 1.00 98.92 31 SER C CA 1
ATOM 2116 C C . SER C 1 13 ? 45.425 31.271 -56.064 1.00 105.04 31 SER C C 1
ATOM 2117 O O . SER C 1 13 ? 45.906 32.371 -56.326 1.00 95.12 31 SER C O 1
ATOM 2120 N N . THR C 1 14 ? 44.136 30.992 -56.230 1.00 107.94 32 THR C N 1
ATOM 2121 C CA . THR C 1 14 ? 43.203 31.990 -56.703 1.00 96.60 32 THR C CA 1
ATOM 2122 C C . THR C 1 14 ? 42.924 33.073 -55.677 1.00 90.31 32 THR C C 1
ATOM 2123 O O . THR C 1 14 ? 42.208 34.018 -55.975 1.00 83.84 32 THR C O 1
ATOM 2127 N N . MET C 1 15 ? 43.498 32.964 -54.479 1.00 91.40 33 MET C N 1
ATOM 2128 C CA . MET C 1 15 ? 43.218 33.930 -53.425 1.00 95.18 33 MET C CA 1
ATOM 2129 C C . MET C 1 15 ? 44.466 34.531 -52.851 1.00 89.09 33 MET C C 1
ATOM 2130 O O . MET C 1 15 ? 44.419 35.042 -51.740 1.00 93.11 33 MET C O 1
ATOM 2135 N N . LYS C 1 16 ? 45.563 34.514 -53.608 1.00 73.04 34 LYS C N 1
ATOM 2136 C CA . LYS C 1 16 ? 46.796 35.107 -53.136 1.00 69.36 34 LYS C CA 1
ATOM 2137 C C . LYS C 1 16 ? 46.784 36.591 -53.285 1.00 63.35 34 LYS C C 1
ATOM 2138 O O . LYS C 1 16 ? 47.695 37.292 -52.796 1.00 62.78 34 LYS C O 1
ATOM 2144 N N . VAL C 1 17 ? 45.756 37.100 -53.948 1.00 59.57 35 VAL C N 1
ATOM 2145 C CA . VAL C 1 17 ? 45.513 38.542 -53.928 1.00 68.64 35 VAL C CA 1
ATOM 2146 C C . VAL C 1 17 ? 44.088 38.700 -53.476 1.00 63.59 35 VAL C C 1
ATOM 2147 O O . VAL C 1 17 ? 43.209 38.057 -54.040 1.00 63.83 35 VAL C O 1
ATOM 2151 N N . MET C 1 18 ? 43.834 39.596 -52.527 1.00 55.71 36 MET C N 1
ATOM 2152 C CA . MET C 1 18 ? 42.467 39.715 -52.030 1.00 54.01 36 MET C CA 1
ATOM 2153 C C . MET C 1 18 ? 42.232 41.047 -51.401 1.00 55.53 36 MET C C 1
ATOM 2154 O O . MET C 1 18 ? 43.161 41.822 -51.170 1.00 48.18 36 MET C O 1
ATOM 2159 N N . ILE C 1 19 ? 40.951 41.372 -51.276 1.00 59.83 37 ILE C N 1
ATOM 2160 C CA . ILE C 1 19 ? 40.511 42.625 -50.664 1.00 61.36 37 ILE C CA 1
ATOM 2161 C C . ILE C 1 19 ? 39.968 42.278 -49.307 1.00 56.33 37 ILE C C 1
ATOM 2162 O O . ILE C 1 19 ? 39.235 41.304 -49.172 1.00 49.35 37 ILE C O 1
ATOM 2167 N N . LEU C 1 20 ? 40.290 43.095 -48.313 1.00 57.35 38 LEU C N 1
ATOM 2168 C CA . LEU C 1 20 ? 39.724 42.948 -46.991 1.00 59.76 38 LEU C CA 1
ATOM 2169 C C . LEU C 1 20 ? 38.819 44.118 -46.713 1.00 58.92 38 LEU C C 1
ATOM 2170 O O . LEU C 1 20 ? 39.283 45.247 -46.638 1.00 53.30 38 LEU C O 1
ATOM 2175 N N . ASP C 1 21 ? 37.537 43.825 -46.525 1.00 55.68 39 ASP C N 1
ATOM 2176 C CA . ASP C 1 21 ? 36.521 44.857 -46.314 1.00 57.31 39 ASP C CA 1
ATOM 2177 C C . ASP C 1 21 ? 35.955 44.744 -44.888 1.00 51.33 39 ASP C C 1
ATOM 2178 O O . ASP C 1 21 ? 35.480 43.674 -44.486 1.00 54.64 39 ASP C O 1
ATOM 2183 N N . SER C 1 22 ? 36.027 45.825 -44.128 1.00 47.21 40 SER C N 1
ATOM 2184 C CA . SER C 1 22 ? 35.568 45.798 -42.782 1.00 50.25 40 SER C CA 1
ATOM 2185 C C . SER C 1 22 ? 35.192 47.160 -42.320 1.00 53.92 40 SER C C 1
ATOM 2186 O O . SER C 1 22 ? 35.678 48.147 -42.818 1.00 62.90 40 SER C O 1
ATOM 2189 N N . GLY C 1 23 ? 34.387 47.203 -41.277 1.00 53.00 41 GLY C N 1
ATOM 2190 C CA . GLY C 1 23 ? 33.875 48.451 -40.750 1.00 57.14 41 GLY C CA 1
ATOM 2191 C C . GLY C 1 23 ? 34.815 49.218 -39.883 1.00 58.87 41 GL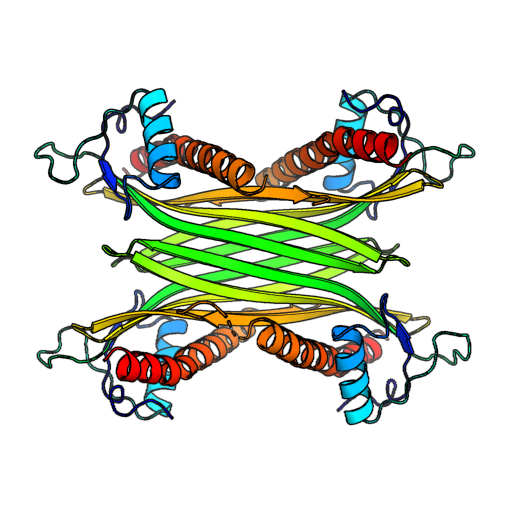Y C C 1
ATOM 2192 O O . GLY C 1 23 ? 34.538 50.382 -39.563 1.00 65.32 41 GLY C O 1
ATOM 2193 N N . ASP C 1 24 ? 35.925 48.600 -39.487 1.00 62.82 42 ASP C N 1
ATOM 2194 C CA . ASP C 1 24 ? 36.934 49.320 -38.700 1.00 68.23 42 ASP C CA 1
ATOM 2195 C C . ASP C 1 24 ? 38.328 48.773 -39.011 1.00 73.94 42 ASP C C 1
ATOM 2196 O O . ASP C 1 24 ? 38.837 47.899 -38.315 1.00 75.18 42 ASP C O 1
ATOM 2201 N N . PRO C 1 25 ? 38.968 49.314 -40.048 1.00 73.96 43 PRO C N 1
ATOM 2202 C CA . PRO C 1 25 ? 40.197 48.701 -40.520 1.00 62.92 43 PRO C CA 1
ATOM 2203 C C . PRO C 1 25 ? 41.313 48.781 -39.489 1.00 48.37 43 PRO C C 1
ATOM 2204 O O . PRO C 1 25 ? 42.211 47.983 -39.566 1.00 51.20 43 PRO C O 1
ATOM 2208 N N . ASN C 1 26 ? 41.231 49.680 -38.509 1.00 51.23 44 ASN C N 1
ATOM 2209 C CA . ASN C 1 26 ? 42.210 49.709 -37.405 1.00 57.55 44 ASN C CA 1
ATOM 2210 C C . ASN C 1 26 ? 41.774 48.968 -36.126 1.00 65.31 44 ASN C C 1
ATOM 2211 O O . ASN C 1 26 ? 42.442 49.057 -35.080 1.00 58.92 44 ASN C O 1
ATOM 2216 N N . GLY C 1 27 ? 40.658 48.248 -36.186 1.00 53.92 45 GLY C N 1
ATOM 2217 C CA . GLY C 1 27 ? 40.208 47.495 -35.038 1.00 57.99 45 GLY C CA 1
ATOM 2218 C C . GLY C 1 27 ? 40.962 46.182 -34.890 1.00 58.72 45 GLY C C 1
ATOM 2219 O O . GLY C 1 27 ? 41.628 45.697 -35.835 1.00 60.54 45 GLY C O 1
ATOM 2220 N N . PRO C 1 28 ? 40.878 45.605 -33.687 1.00 55.10 46 PRO C N 1
ATOM 2221 C CA . PRO C 1 28 ? 41.645 44.411 -33.378 1.00 47.28 46 PRO C CA 1
ATOM 2222 C C . PRO C 1 28 ? 41.348 43.229 -34.276 1.00 39.30 46 PRO C C 1
ATOM 2223 O O . PRO C 1 28 ? 42.254 42.433 -34.612 1.00 48.04 46 PRO C O 1
ATOM 2227 N N . LEU C 1 29 ? 40.121 43.080 -34.708 1.00 40.44 47 LEU C N 1
ATOM 2228 C CA . LEU C 1 29 ? 39.853 41.953 -35.552 1.00 38.63 47 LEU C CA 1
ATOM 2229 C C . LEU C 1 29 ? 40.471 42.128 -36.924 1.00 40.08 47 LEU C C 1
ATOM 2230 O O . LEU C 1 29 ? 41.014 41.174 -37.508 1.00 43.66 47 LEU C O 1
ATOM 2235 N N . SER C 1 30 ? 40.317 43.330 -37.486 1.00 47.05 48 SER C N 1
ATOM 2236 C CA . SER C 1 30 ? 40.869 43.623 -38.840 1.00 44.96 48 SER C CA 1
ATOM 2237 C C . SER C 1 30 ? 42.356 43.475 -38.898 1.00 35.55 48 SER C C 1
ATOM 2238 O O . SER C 1 30 ? 42.880 42.783 -39.772 1.00 41.22 48 SER C O 1
ATOM 2241 N N . ARG C 1 31 ? 43.009 44.034 -37.893 1.00 36.85 49 ARG C N 1
ATOM 2242 C CA . ARG C 1 31 ? 44.442 43.840 -37.734 1.00 41.30 49 ARG C CA 1
ATOM 2243 C C . ARG C 1 31 ? 44.822 42.393 -37.652 1.00 42.97 49 ARG C C 1
ATOM 2244 O O . ARG C 1 31 ? 45.735 41.935 -38.355 1.00 38.80 49 ARG C O 1
ATOM 2252 N N . ALA C 1 32 ? 44.083 41.612 -36.862 1.00 46.61 50 ALA C N 1
ATOM 2253 C CA . ALA C 1 32 ? 44.487 40.219 -36.696 1.00 34.61 50 ALA C CA 1
ATOM 2254 C C . ALA C 1 32 ? 44.309 39.495 -37.994 1.00 37.37 50 ALA C C 1
ATOM 2255 O O . ALA C 1 32 ? 45.143 38.625 -38.379 1.00 35.94 50 ALA C O 1
ATOM 2257 N N . VAL C 1 33 ? 43.226 39.806 -38.712 1.00 35.32 51 VAL C N 1
ATOM 2258 C CA . VAL C 1 33 ? 42.986 39.093 -39.992 1.00 33.52 51 VAL C CA 1
ATOM 2259 C C . VAL C 1 33 ? 44.014 39.507 -41.061 1.00 36.41 51 VAL C C 1
ATOM 2260 O O . VAL C 1 33 ? 44.484 38.689 -41.833 1.00 36.47 51 VAL C O 1
ATOM 2264 N N . ARG C 1 34 ? 44.337 40.785 -41.083 1.00 39.56 52 ARG C N 1
ATOM 2265 C CA . ARG C 1 34 ? 45.321 41.305 -42.016 1.00 48.21 52 ARG C CA 1
ATOM 2266 C C . ARG C 1 34 ? 46.667 40.631 -41.791 1.00 43.67 52 ARG C C 1
ATOM 2267 O O . ARG C 1 34 ? 47.287 40.079 -42.699 1.00 47.34 52 ARG C O 1
ATOM 2275 N N . ASN C 1 35 ? 47.050 40.645 -40.536 1.00 44.36 53 ASN C N 1
ATOM 2276 C CA . ASN C 1 35 ? 48.289 40.030 -40.093 1.00 42.37 53 ASN C CA 1
ATOM 2277 C C . ASN C 1 35 ? 48.374 38.585 -40.531 1.00 42.33 53 ASN C C 1
ATOM 2278 O O . ASN C 1 35 ? 49.351 38.172 -41.157 1.00 39.98 53 ASN C O 1
ATOM 2283 N N . GLN C 1 36 ? 47.315 37.818 -40.394 1.00 43.17 54 GLN C N 1
ATOM 2284 C CA . GLN C 1 36 ? 47.398 36.405 -40.811 1.00 41.78 54 GLN C CA 1
ATOM 2285 C C . GLN C 1 36 ? 47.382 36.216 -42.297 1.00 44.26 54 GLN C C 1
ATOM 2286 O O . GLN C 1 36 ? 47.886 35.191 -42.808 1.00 38.43 54 GLN C O 1
ATOM 2292 N N . LEU C 1 37 ? 46.672 37.092 -42.993 1.00 42.85 55 LEU C N 1
ATOM 2293 C CA . LEU C 1 37 ? 46.650 36.970 -44.448 1.00 44.93 55 LEU C CA 1
ATOM 2294 C C . LEU C 1 37 ? 48.051 37.268 -44.967 1.00 38.89 55 LEU C C 1
ATOM 2295 O O . LEU C 1 37 ? 48.564 36.526 -45.768 1.00 36.73 55 LEU C O 1
ATOM 2300 N N . ARG C 1 38 ? 48.684 38.317 -44.451 1.00 41.59 56 ARG C N 1
ATOM 2301 C CA . ARG C 1 38 ? 50.098 38.568 -44.802 1.00 48.51 56 ARG C CA 1
ATOM 2302 C C . ARG C 1 38 ? 51.018 37.362 -44.463 1.00 49.41 56 ARG C C 1
ATOM 2303 O O . ARG C 1 38 ? 51.740 36.881 -45.310 1.00 53.32 56 ARG C O 1
ATOM 2311 N N . LEU C 1 39 ? 50.953 36.842 -43.252 1.00 48.71 57 LEU C N 1
ATOM 2312 C CA . LEU C 1 39 ? 51.733 35.656 -42.914 1.00 38.59 57 LEU C CA 1
ATOM 2313 C C . LEU C 1 39 ? 51.522 34.543 -43.858 1.00 38.59 57 LEU C C 1
ATOM 2314 O O . LEU C 1 39 ? 52.448 33.778 -44.107 1.00 37.86 57 LEU C O 1
ATOM 2319 N N . ASN C 1 40 ? 50.325 34.405 -44.422 1.00 35.82 58 ASN C N 1
ATOM 2320 C CA . ASN C 1 40 ? 50.127 33.399 -45.470 1.00 43.08 58 ASN C CA 1
ATOM 2321 C C . ASN C 1 40 ? 50.413 33.842 -46.912 1.00 40.15 58 ASN C C 1
ATOM 2322 O O . ASN C 1 40 ? 50.157 33.098 -47.846 1.00 45.73 58 ASN C O 1
ATOM 2327 N N . GLY C 1 41 ? 51.045 34.976 -47.082 1.00 44.17 59 GLY C N 1
ATOM 2328 C CA . GLY C 1 41 ? 51.529 35.355 -48.404 1.00 54.27 59 GLY C CA 1
ATOM 2329 C C . GLY C 1 41 ? 50.475 35.971 -49.271 1.00 58.21 59 GLY C C 1
ATOM 2330 O O . GLY C 1 41 ? 50.592 35.918 -50.484 1.00 68.59 59 GLY C O 1
ATOM 2331 N N . VAL C 1 42 ? 49.450 36.568 -48.656 1.00 61.04 60 VAL C N 1
ATOM 2332 C CA . VAL C 1 42 ? 48.358 37.159 -49.407 1.00 51.01 60 VAL C CA 1
ATOM 2333 C C . VAL C 1 42 ? 48.616 38.649 -49.579 1.00 55.21 60 VAL C C 1
ATOM 2334 O O . VAL C 1 42 ? 48.949 39.349 -48.623 1.00 56.01 60 VAL C O 1
ATOM 2338 N N . GLU C 1 43 ? 48.528 39.115 -50.831 1.00 60.23 61 GLU C N 1
ATOM 2339 C CA . GLU C 1 43 ? 48.651 40.532 -51.105 1.00 62.02 61 GLU C CA 1
ATOM 2340 C C . GLU C 1 43 ? 47.274 41.180 -50.929 1.00 57.09 61 GLU C C 1
ATOM 2341 O O . GLU C 1 43 ? 46.290 40.734 -51.521 1.00 60.59 61 GLU C O 1
ATOM 2347 N N . LEU C 1 44 ? 47.196 42.222 -50.133 1.00 51.26 62 LEU C N 1
ATOM 2348 C CA . LEU C 1 44 ? 45.934 42.875 -49.885 1.00 62.44 62 LEU C CA 1
ATOM 2349 C C . LEU C 1 44 ? 45.825 44.140 -50.704 1.00 75.98 62 LEU C C 1
ATOM 2350 O O . LEU C 1 44 ? 46.697 45.006 -50.633 1.00 64.22 62 LEU C O 1
ATOM 2355 N N . LEU C 1 45 ? 44.750 44.244 -51.477 1.00 85.48 63 LEU C N 1
ATOM 2356 C CA . LEU C 1 45 ? 44.495 45.454 -52.241 1.00 93.25 63 LEU C CA 1
ATOM 2357 C C . LEU C 1 45 ? 43.451 46.282 -51.568 1.00 99.13 63 LEU C C 1
ATOM 2358 O O . LEU C 1 45 ? 42.548 45.771 -50.894 1.00 110.06 63 LEU C O 1
ATOM 2363 N N . ASP C 1 46 ? 43.576 47.580 -51.771 1.00 102.27 64 ASP C N 1
ATOM 2364 C CA . ASP C 1 46 ? 42.590 48.507 -51.294 1.00 105.84 64 ASP C CA 1
ATOM 2365 C C . ASP C 1 46 ? 41.279 48.235 -52.070 1.00 113.21 64 ASP C C 1
ATOM 2366 O O . ASP C 1 46 ? 41.292 47.765 -53.218 1.00 105.56 64 ASP C O 1
ATOM 2371 N N . LYS C 1 47 ? 40.166 48.479 -51.388 1.00 117.77 65 LYS C N 1
ATOM 2372 C CA . LYS C 1 47 ? 38.801 48.314 -51.902 1.00 121.20 65 LYS C CA 1
ATOM 2373 C C . LYS C 1 47 ? 38.544 49.046 -53.254 1.00 128.80 65 LYS C C 1
ATOM 2374 O O . LYS C 1 47 ? 37.796 48.554 -54.125 1.00 129.48 65 LYS C O 1
ATOM 2380 N N . GLU C 1 48 ? 39.215 50.176 -53.463 1.00 129.25 66 GLU C N 1
ATOM 2381 C CA . GLU C 1 48 ? 38.976 51.014 -54.658 1.00 129.49 66 GLU C CA 1
ATOM 2382 C C . GLU C 1 48 ? 39.456 50.401 -55.975 1.00 127.73 66 GLU C C 1
ATOM 2383 O O . GLU C 1 48 ? 40.544 49.828 -56.071 1.00 106.66 66 GLU C O 1
ATOM 2389 N N . THR C 1 49 ? 38.632 50.566 -57.008 1.00 144.24 67 THR C N 1
ATOM 2390 C CA . THR C 1 49 ? 38.547 49.534 -58.019 1.00 153.77 67 THR C CA 1
ATOM 2391 C C . THR C 1 49 ? 39.830 49.276 -58.811 1.00 147.63 67 THR C C 1
ATOM 2392 O O . THR C 1 49 ? 40.372 50.142 -59.491 1.00 138.25 67 THR C O 1
ATOM 2396 N N . THR C 1 50 ? 40.291 48.048 -58.691 1.00 141.43 68 THR C N 1
ATOM 2397 C CA . THR C 1 50 ? 41.392 47.543 -59.433 1.00 139.06 68 THR C CA 1
ATOM 2398 C C . THR C 1 50 ? 40.930 46.139 -59.828 1.00 134.98 68 THR C C 1
ATOM 2399 O O . THR C 1 50 ? 41.738 45.284 -60.126 1.00 109.61 68 THR C O 1
ATOM 2403 N N . ARG C 1 51 ? 39.610 45.918 -59.884 1.00 140.46 69 ARG C N 1
ATOM 2404 C CA . ARG C 1 51 ? 39.076 44.605 -59.570 1.00 139.82 69 ARG C CA 1
ATOM 2405 C C . ARG C 1 51 ? 39.130 43.621 -60.712 1.00 128.49 69 ARG C C 1
ATOM 2406 O O . ARG C 1 51 ? 38.221 43.546 -61.520 1.00 136.37 69 ARG C O 1
ATOM 2414 N N . LYS C 1 52 ? 40.138 42.783 -60.698 1.00 113.76 70 LYS C N 1
ATOM 2415 C CA . LYS C 1 52 ? 40.431 41.925 -61.816 1.00 119.03 70 LYS C CA 1
ATOM 2416 C C . LYS C 1 52 ? 40.035 40.548 -61.312 1.00 112.53 70 LYS C C 1
ATOM 2417 O O . LYS C 1 52 ? 40.906 39.737 -61.061 1.00 119.55 70 LYS C O 1
ATOM 2423 N N . ASP C 1 53 ? 38.733 40.301 -61.097 1.00 101.19 71 ASP C N 1
ATOM 2424 C CA . ASP C 1 53 ? 38.298 39.085 -60.419 1.00 109.25 71 ASP C CA 1
ATOM 2425 C C . ASP C 1 53 ? 39.053 38.949 -59.091 1.00 99.83 71 ASP C C 1
ATOM 2426 O O . ASP C 1 53 ? 39.371 37.851 -58.728 1.00 89.68 71 ASP C O 1
ATOM 2431 N N . VAL C 1 54 ? 39.304 40.039 -58.349 1.00 91.25 72 VAL C N 1
ATOM 2432 C CA . VAL C 1 54 ? 39.946 39.929 -57.022 1.00 91.22 72 VAL C CA 1
ATOM 2433 C C . VAL C 1 54 ? 38.901 39.544 -55.971 1.00 79.63 72 VAL C C 1
ATOM 2434 O O . VAL C 1 54 ? 37.950 40.283 -55.772 1.00 81.17 72 VAL C O 1
ATOM 2438 N N . PRO C 1 55 ? 39.047 38.374 -55.324 1.00 73.39 73 PRO C N 1
ATOM 2439 C CA . PRO C 1 55 ? 38.100 37.981 -54.273 1.00 69.02 73 PRO C CA 1
ATOM 2440 C C . PRO C 1 55 ? 38.143 38.877 -53.032 1.00 68.41 73 PRO C C 1
ATOM 2441 O O . PRO C 1 55 ? 39.177 39.489 -52.747 1.00 73.06 73 PRO C O 1
ATOM 2445 N N . SER C 1 56 ? 37.014 38.996 -52.332 1.00 67.91 74 SER C N 1
ATOM 2446 C CA . SER C 1 56 ? 36.910 39.948 -51.218 1.00 65.89 74 SER C CA 1
ATOM 2447 C C . SER C 1 56 ? 36.499 39.173 -49.969 1.00 69.13 74 SER C C 1
ATOM 2448 O O . SER C 1 56 ? 35.666 38.234 -50.017 1.00 58.02 74 SER C O 1
ATOM 2451 N N . LEU C 1 57 ? 37.138 39.526 -48.849 1.00 64.31 75 LEU C N 1
ATOM 2452 C CA . LEU C 1 57 ? 36.773 38.973 -47.568 1.00 52.37 75 LEU C CA 1
ATOM 2453 C C . LEU C 1 57 ? 36.176 40.114 -46.845 1.00 47.75 75 LEU C C 1
ATOM 2454 O O . LEU C 1 57 ? 36.875 41.067 -46.510 1.00 47.11 75 LEU C O 1
ATOM 2459 N N . ARG C 1 58 ? 34.898 39.969 -46.498 1.00 54.14 76 ARG C N 1
ATOM 2460 C CA . ARG C 1 58 ? 34.158 41.004 -45.746 1.00 53.18 76 ARG C CA 1
ATOM 2461 C C . ARG C 1 58 ? 33.862 40.555 -44.333 1.00 46.11 76 ARG C C 1
ATOM 2462 O O . ARG C 1 58 ? 33.259 39.491 -44.107 1.00 52.62 76 ARG C O 1
ATOM 2470 N N . LEU C 1 59 ? 34.265 41.355 -43.369 1.00 44.88 77 LEU C N 1
ATOM 2471 C CA . LEU C 1 59 ? 34.019 41.035 -41.984 1.00 45.05 77 LEU C CA 1
ATOM 2472 C C . LEU C 1 59 ? 32.702 41.658 -41.574 1.00 45.74 77 LEU C C 1
ATOM 2473 O O . LEU C 1 59 ? 32.642 42.843 -41.240 1.00 50.06 77 LEU C O 1
ATOM 2478 N N . GLY C 1 60 ? 31.666 40.832 -41.535 1.00 48.20 78 GLY C N 1
ATOM 2479 C CA . GLY C 1 60 ? 30.277 41.288 -41.323 1.00 50.16 78 GLY C CA 1
ATOM 2480 C C . GLY C 1 60 ? 29.867 41.567 -39.900 1.00 48.50 78 GLY C C 1
ATOM 2481 O O . GLY C 1 60 ? 29.192 42.556 -39.611 1.00 44.92 78 GLY C O 1
ATOM 2482 N N . LYS C 1 61 ? 30.312 40.726 -38.978 1.00 47.98 79 LYS C N 1
ATOM 2483 C CA . LYS C 1 61 ? 29.859 40.861 -37.598 1.00 48.12 79 LYS C CA 1
ATOM 2484 C C . LYS C 1 61 ? 30.833 40.226 -36.618 1.00 39.25 79 LYS C C 1
ATOM 2485 O O . LYS C 1 61 ? 31.317 39.144 -36.858 1.00 36.96 79 LYS C O 1
ATOM 2491 N N . VAL C 1 62 ? 31.022 40.902 -35.516 1.00 36.80 80 VAL C N 1
ATOM 2492 C CA . VAL C 1 62 ? 31.805 40.398 -34.453 1.00 48.97 80 VAL C CA 1
ATOM 2493 C C . VAL C 1 62 ? 30.983 40.505 -33.168 1.00 44.88 80 VAL C C 1
ATOM 2494 O O . VAL C 1 62 ? 30.488 41.558 -32.826 1.00 41.51 80 VAL C O 1
ATOM 2498 N N . SER C 1 63 ? 30.891 39.392 -32.445 1.00 41.42 81 SER C N 1
ATOM 2499 C CA . SER C 1 63 ? 30.186 39.357 -31.146 1.00 45.78 81 SER C CA 1
ATOM 2500 C C . SER C 1 63 ? 31.055 38.728 -30.060 1.00 39.34 81 SER C C 1
ATOM 2501 O O . SER C 1 63 ? 31.703 37.728 -30.286 1.00 41.56 81 SER C O 1
ATOM 2504 N N . ILE C 1 64 ? 31.037 39.313 -28.890 1.00 40.35 82 ILE C N 1
ATOM 2505 C CA . ILE C 1 64 ? 31.690 38.768 -27.744 1.00 44.57 82 ILE C CA 1
ATOM 2506 C C . ILE C 1 64 ? 30.672 38.598 -26.627 1.00 46.86 82 ILE C C 1
ATOM 2507 O O . ILE C 1 64 ? 30.111 39.569 -26.171 1.00 44.41 82 ILE C O 1
ATOM 2512 N N . ALA C 1 65 ? 30.499 37.365 -26.181 1.00 44.57 83 ALA C N 1
ATOM 2513 C CA . ALA C 1 65 ? 29.577 37.028 -25.106 1.00 45.21 83 ALA C CA 1
ATOM 2514 C C . ALA C 1 65 ? 30.322 36.566 -23.861 1.00 47.70 83 ALA C C 1
ATOM 2515 O O . ALA C 1 65 ? 31.178 35.708 -23.948 1.00 51.14 83 ALA C O 1
ATOM 2517 N N . LYS C 1 66 ? 30.013 37.168 -22.722 1.00 48.62 84 LYS C N 1
ATOM 2518 C CA . LYS C 1 66 ? 30.504 36.726 -21.439 1.00 50.64 84 LYS C CA 1
ATOM 2519 C C . LYS C 1 66 ? 29.360 36.059 -20.602 1.00 48.04 84 LYS C C 1
ATOM 2520 O O . LYS C 1 66 ? 28.345 36.682 -20.344 1.00 45.94 84 LYS C O 1
ATOM 2526 N N . ASP C 1 67 ? 29.560 34.800 -20.193 1.00 44.85 85 ASP C N 1
ATOM 2527 C CA . ASP C 1 67 ? 28.614 34.014 -19.401 1.00 42.42 85 ASP C CA 1
ATOM 2528 C C . ASP C 1 67 ? 29.146 33.772 -17.996 1.00 45.06 85 ASP C C 1
ATOM 2529 O O . ASP C 1 67 ? 30.299 33.399 -17.832 1.00 50.06 85 ASP C O 1
ATOM 2534 N N . THR C 1 68 ? 28.332 34.056 -16.987 1.00 41.06 86 THR C N 1
ATOM 2535 C CA . THR C 1 68 ? 28.592 33.691 -15.619 1.00 38.59 86 THR C CA 1
ATOM 2536 C C . THR C 1 68 ? 27.546 32.696 -15.144 1.00 40.34 86 THR C C 1
ATOM 2537 O O . THR C 1 68 ? 26.345 32.908 -15.303 1.00 38.12 86 THR C O 1
ATOM 2541 N N . ALA C 1 69 ? 27.994 31.554 -14.662 1.00 39.96 87 ALA C N 1
ATOM 2542 C CA . ALA C 1 69 ? 27.090 30.486 -14.288 1.00 37.26 87 ALA C CA 1
ATOM 2543 C C . ALA C 1 69 ? 27.363 30.087 -12.858 1.00 35.52 87 ALA C C 1
ATOM 2544 O O . ALA C 1 69 ? 28.481 30.002 -12.431 1.00 46.06 87 ALA C O 1
ATOM 2546 N N . SER C 1 70 ? 26.302 29.806 -12.137 1.00 37.37 88 SER C N 1
ATOM 2547 C CA . SER C 1 70 ? 26.363 29.340 -10.790 1.00 36.24 88 SER C CA 1
ATOM 2548 C C . SER C 1 70 ? 25.624 28.010 -10.775 1.00 36.11 88 SER C C 1
ATOM 2549 O O . SER C 1 70 ? 24.434 27.951 -11.170 1.00 37.73 88 SER C O 1
ATOM 2552 N N . VAL C 1 71 ? 26.291 26.939 -10.331 1.00 32.33 89 VAL C N 1
ATOM 2553 C CA . VAL C 1 71 ? 25.685 25.593 -10.288 1.00 30.38 89 VAL C CA 1
ATOM 2554 C C . VAL C 1 71 ? 25.559 25.149 -8.864 1.00 33.18 89 VAL C C 1
ATOM 2555 O O . VAL C 1 71 ? 26.505 25.225 -8.059 1.00 34.21 89 VAL C O 1
ATOM 2559 N N . PHE C 1 72 ? 24.382 24.623 -8.542 1.00 31.32 90 PHE C N 1
ATOM 2560 C CA . PHE C 1 72 ? 24.093 24.061 -7.194 1.00 30.96 90 PHE C CA 1
ATOM 2561 C C . PHE C 1 72 ? 24.443 22.584 -7.243 1.00 35.10 90 PHE C C 1
ATOM 2562 O O . PHE C 1 72 ? 23.834 21.767 -7.985 1.00 33.64 90 PHE C O 1
ATOM 2570 N N . ARG C 1 73 ? 25.436 22.234 -6.442 1.00 37.34 91 ARG C N 1
ATOM 2571 C CA . ARG C 1 73 ? 26.004 20.872 -6.405 1.00 42.55 91 ARG C CA 1
ATOM 2572 C C . ARG C 1 73 ? 25.587 20.145 -5.108 1.00 39.94 91 ARG C C 1
ATOM 2573 O O . ARG C 1 73 ? 25.742 18.973 -4.996 1.00 45.21 91 ARG C O 1
ATOM 2581 N N . ASN C 1 74 ? 24.961 20.892 -4.217 1.00 46.04 92 ASN C N 1
ATOM 2582 C CA . ASN C 1 74 ? 25.156 20.912 -2.720 1.00 51.96 92 ASN C CA 1
ATOM 2583 C C . ASN C 1 74 ? 26.524 21.435 -2.231 1.00 45.67 92 ASN C C 1
ATOM 2584 O O . ASN C 1 74 ? 27.520 20.832 -2.457 1.00 47.09 92 ASN C O 1
ATOM 2589 N N . GLY C 1 75 ? 26.506 22.682 -1.793 1.00 46.42 93 GLY C N 1
ATOM 2590 C CA . GLY C 1 75 ? 27.552 23.628 -2.178 1.00 44.81 93 GLY C CA 1
ATOM 2591 C C . GLY C 1 75 ? 27.368 24.169 -3.625 1.00 48.94 93 GLY C C 1
ATOM 2592 O O . GLY C 1 75 ? 26.621 23.605 -4.468 1.00 48.98 93 GLY C O 1
ATOM 2593 N N . GLN C 1 76 ? 28.077 25.237 -3.928 1.00 45.68 94 GLN C N 1
ATOM 2594 C CA . GLN C 1 76 ? 28.018 25.897 -5.228 1.00 47.46 94 GLN C CA 1
ATOM 2595 C C . GLN C 1 76 ? 29.335 25.973 -5.954 1.00 44.74 94 GLN C C 1
ATOM 2596 O O . GLN C 1 76 ? 30.371 25.992 -5.362 1.00 51.93 94 GLN C O 1
ATOM 2602 N N . THR C 1 77 ? 29.244 26.177 -7.244 1.00 45.00 95 THR C N 1
ATOM 2603 C CA . THR C 1 77 ? 30.394 26.356 -8.116 1.00 41.16 95 THR C CA 1
ATOM 2604 C C . THR C 1 77 ? 30.089 27.508 -9.067 1.00 41.44 95 THR C C 1
ATOM 2605 O O . THR C 1 77 ? 28.959 27.645 -9.550 1.00 36.83 95 THR C O 1
ATOM 2609 N N . ALA C 1 78 ? 31.091 28.304 -9.390 1.00 36.54 96 ALA C N 1
ATOM 2610 C CA . ALA C 1 78 ? 30.952 29.378 -10.340 1.00 35.32 96 ALA C CA 1
ATOM 2611 C C . ALA C 1 78 ? 31.840 29.163 -11.527 1.00 32.40 96 ALA C C 1
ATOM 2612 O O . ALA C 1 78 ? 32.998 28.783 -11.367 1.00 34.39 96 ALA C O 1
ATOM 2614 N N . GLU C 1 79 ? 31.305 29.364 -12.741 1.00 33.79 97 GLU C N 1
ATOM 2615 C CA . GLU C 1 79 ? 32.102 29.202 -13.966 1.00 32.48 97 GLU C CA 1
ATOM 2616 C C . GLU C 1 79 ? 31.859 30.385 -14.921 1.00 38.31 97 GLU C C 1
ATOM 2617 O O . GLU C 1 79 ? 30.717 30.828 -15.070 1.00 39.89 97 GLU C O 1
ATOM 2623 N N . TYR C 1 80 ? 32.923 30.877 -15.546 1.00 36.82 98 TYR C N 1
ATOM 2624 C CA . TYR C 1 80 ? 32.884 32.020 -16.482 1.00 36.39 98 TYR C CA 1
ATOM 2625 C C . TYR C 1 80 ? 33.269 31.570 -17.837 1.00 38.62 98 TYR C C 1
ATOM 2626 O O . TYR C 1 80 ? 34.300 30.862 -17.980 1.00 47.69 98 TYR C O 1
ATOM 2635 N N . GLN C 1 81 ? 32.463 31.900 -18.852 1.00 33.14 99 GLN C N 1
ATOM 2636 C CA . GLN C 1 81 ? 32.801 31.576 -20.240 1.00 37.46 99 GLN C CA 1
ATOM 2637 C C . GLN C 1 81 ? 32.890 32.880 -21.050 1.00 48.34 99 GLN C C 1
ATOM 2638 O O . GLN C 1 81 ? 32.240 33.899 -20.714 1.00 48.23 99 GLN C O 1
ATOM 2644 N N . MET C 1 82 ? 33.768 32.886 -22.048 1.00 48.19 100 MET C N 1
ATOM 2645 C CA . MET C 1 82 ? 33.830 33.961 -23.024 1.00 43.79 100 MET C CA 1
ATOM 2646 C C . MET C 1 82 ? 33.786 33.319 -24.341 1.00 41.91 100 MET C C 1
ATOM 2647 O O . MET C 1 82 ? 34.497 32.352 -24.576 1.00 43.19 100 MET C O 1
ATOM 2652 N N . ILE C 1 83 ? 32.858 33.795 -25.180 1.00 43.35 101 ILE C N 1
ATOM 2653 C CA . ILE C 1 83 ? 32.667 33.243 -26.514 1.00 46.93 101 ILE C CA 1
ATOM 2654 C C . ILE C 1 83 ? 32.717 34.406 -27.527 1.00 47.65 101 ILE C C 1
ATOM 2655 O O . ILE C 1 83 ? 32.040 35.443 -27.369 1.00 48.69 101 ILE C O 1
ATOM 2660 N N . MET C 1 84 ? 33.557 34.243 -28.530 1.00 42.89 102 MET C N 1
ATOM 2661 C CA . MET C 1 84 ? 33.745 35.254 -29.553 1.00 39.27 102 MET C CA 1
ATOM 2662 C C . MET C 1 84 ? 33.261 34.617 -30.822 1.00 34.41 102 MET C C 1
ATOM 2663 O O . MET C 1 84 ? 33.659 33.487 -31.155 1.00 39.37 102 MET C O 1
ATOM 2668 N N . THR C 1 85 ? 32.388 35.334 -31.538 1.00 35.36 103 THR C N 1
ATOM 2669 C CA . THR C 1 85 ? 31.835 34.803 -32.798 1.00 36.62 103 THR C CA 1
ATOM 2670 C C . THR C 1 85 ? 32.061 35.809 -33.909 1.00 36.94 103 THR C C 1
ATOM 2671 O O . THR C 1 85 ? 31.879 36.992 -33.702 1.00 42.09 103 THR C O 1
ATOM 2675 N N . VAL C 1 86 ? 32.465 35.355 -35.072 1.00 39.12 104 VAL C N 1
ATOM 2676 C CA . VAL C 1 86 ? 32.708 36.256 -36.151 1.00 42.67 104 VAL C CA 1
ATOM 2677 C C . VAL C 1 86 ? 32.031 35.697 -37.361 1.00 43.96 104 VAL C C 1
ATOM 2678 O O . VAL C 1 86 ? 32.212 34.515 -37.665 1.00 42.43 104 VAL C O 1
ATOM 2682 N N . ASN C 1 87 ? 31.235 36.549 -38.034 1.00 41.64 105 ASN C N 1
ATOM 2683 C CA . ASN C 1 87 ? 30.544 36.152 -39.283 1.00 46.08 105 ASN C CA 1
ATOM 2684 C C . ASN C 1 87 ? 31.113 36.969 -40.423 1.00 40.22 105 ASN C C 1
ATOM 2685 O O . ASN C 1 87 ? 31.286 38.180 -40.286 1.00 42.49 105 ASN C O 1
ATOM 2690 N N . ALA C 1 88 ? 31.450 36.312 -41.509 1.00 39.35 106 ALA C N 1
ATOM 2691 C CA . ALA C 1 88 ? 32.108 37.008 -42.598 1.00 50.87 106 ALA C CA 1
ATOM 2692 C C . ALA C 1 88 ? 31.650 36.397 -43.869 1.00 50.35 106 ALA C C 1
ATOM 2693 O O . ALA C 1 88 ? 31.074 35.312 -43.834 1.00 54.86 106 ALA C O 1
ATOM 2695 N N . THR C 1 89 ? 31.988 37.035 -44.988 1.00 46.61 107 THR C N 1
ATOM 2696 C CA . THR C 1 89 ? 31.678 36.448 -46.287 1.00 47.59 107 THR C CA 1
ATOM 2697 C C . THR C 1 89 ? 32.886 36.580 -47.229 1.00 48.91 107 THR C C 1
ATOM 2698 O O . THR C 1 89 ? 33.699 37.521 -47.134 1.00 45.99 107 THR C O 1
ATOM 2702 N N . VAL C 1 90 ? 32.995 35.620 -48.120 1.00 48.55 108 VAL C N 1
ATOM 2703 C CA . VAL C 1 90 ? 34.002 35.687 -49.130 1.00 62.79 108 VAL C CA 1
ATOM 2704 C C . VAL C 1 90 ? 33.240 35.736 -50.433 1.00 70.99 108 VAL C C 1
ATOM 2705 O O . VAL C 1 90 ? 32.466 34.814 -50.741 1.00 62.63 108 VAL C O 1
ATOM 2709 N N . LEU C 1 91 ? 33.489 36.797 -51.196 1.00 73.07 109 LEU C N 1
ATOM 2710 C CA . LEU C 1 91 ? 32.893 36.967 -52.513 1.00 77.55 109 LEU C CA 1
ATOM 2711 C C . LEU C 1 91 ? 33.890 36.592 -53.609 1.00 74.16 109 LEU C C 1
ATOM 2712 O O . LEU C 1 91 ? 34.970 37.168 -53.704 1.00 70.58 109 LEU C O 1
ATOM 2717 N N . ILE C 1 92 ? 33.508 35.626 -54.433 1.00 74.62 110 ILE C N 1
ATOM 2718 C CA . ILE C 1 92 ? 34.232 35.324 -55.648 1.00 87.51 110 ILE C CA 1
ATOM 2719 C C . ILE C 1 92 ? 33.474 36.060 -56.779 1.00 103.29 110 ILE C C 1
ATOM 2720 O O . ILE C 1 92 ? 32.363 35.649 -57.142 1.00 105.08 110 ILE C O 1
ATOM 2725 N N . PRO C 1 93 ? 34.043 37.170 -57.317 1.00 104.05 111 PRO C N 1
ATOM 2726 C CA . PRO C 1 93 ? 33.327 38.052 -58.244 1.00 103.24 111 PRO C CA 1
ATOM 2727 C C . PRO C 1 93 ? 32.673 37.293 -59.379 1.00 99.25 111 PRO C C 1
ATOM 2728 O O . PRO C 1 93 ? 33.272 36.383 -59.944 1.00 84.28 111 PRO C O 1
ATOM 2732 N N . GLY C 1 94 ? 31.427 37.632 -59.668 1.00 98.96 112 GLY C N 1
ATOM 2733 C CA . GLY C 1 94 ? 30.750 37.044 -60.790 1.00 103.28 112 GLY C CA 1
ATOM 2734 C C . GLY C 1 94 ? 30.286 35.638 -60.519 1.00 104.29 112 GLY C C 1
ATOM 2735 O O . GLY C 1 94 ? 29.554 35.063 -61.321 1.00 109.96 112 GLY C O 1
ATOM 2736 N N . ARG C 1 95 ? 30.668 35.088 -59.375 1.00 102.48 113 ARG C N 1
ATOM 2737 C CA . ARG C 1 95 ? 30.259 33.768 -59.012 1.00 105.92 113 ARG C CA 1
ATOM 2738 C C . ARG C 1 95 ? 29.560 33.982 -57.623 1.00 95.83 113 ARG C C 1
ATOM 2739 O O . ARG C 1 95 ? 28.977 35.055 -57.285 1.00 75.99 113 ARG C O 1
ATOM 2747 N N . ASP C 1 96 ? 29.664 32.976 -56.794 1.00 94.29 114 ASP C N 1
ATOM 2748 C CA . ASP C 1 96 ? 28.972 32.984 -55.493 1.00 92.66 114 ASP C CA 1
ATOM 2749 C C . ASP C 1 96 ? 29.592 33.774 -54.295 1.00 82.96 114 ASP C C 1
ATOM 2750 O O . ASP C 1 96 ? 30.758 34.275 -54.309 1.00 79.95 114 ASP C O 1
ATOM 2755 N N . ILE C 1 97 ? 28.754 33.932 -53.280 1.00 74.51 115 ILE C N 1
ATOM 2756 C CA . ILE C 1 97 ? 29.163 34.527 -52.016 1.00 73.90 115 ILE C CA 1
ATOM 2757 C C . ILE C 1 97 ? 29.088 33.439 -50.954 1.00 78.64 115 ILE C C 1
ATOM 2758 O O . ILE C 1 97 ? 28.131 32.685 -50.920 1.00 77.24 115 ILE C O 1
ATOM 2763 N N . TYR C 1 98 ? 30.138 33.316 -50.136 1.00 83.25 116 TYR C N 1
ATOM 2764 C CA . TYR C 1 98 ? 30.271 32.208 -49.178 1.00 76.28 116 TYR C CA 1
ATOM 2765 C C . TYR C 1 98 ? 30.278 32.728 -47.757 1.00 69.18 116 TYR C C 1
ATOM 2766 O O . TYR C 1 98 ? 31.182 33.439 -47.364 1.00 77.98 116 TYR C O 1
ATOM 2775 N N . PRO C 1 99 ? 29.280 32.344 -46.965 1.00 72.68 117 PRO C N 1
ATOM 2776 C CA . PRO C 1 99 ? 29.333 32.742 -45.585 1.00 66.38 117 PRO C CA 1
ATOM 2777 C C . PRO C 1 99 ? 30.280 31.822 -44.819 1.00 63.17 117 PRO C C 1
ATOM 2778 O O . PRO C 1 99 ? 30.262 30.608 -45.025 1.00 63.53 117 PRO C O 1
ATOM 2782 N N . ILE C 1 100 ? 31.115 32.401 -43.958 1.00 60.59 118 ILE C N 1
ATOM 2783 C CA . ILE C 1 100 ? 31.996 31.620 -43.064 1.00 60.29 118 ILE C CA 1
ATOM 2784 C C . ILE C 1 100 ? 32.012 32.264 -41.715 1.00 60.02 118 ILE C C 1
ATOM 2785 O O . ILE C 1 100 ? 31.799 33.463 -41.591 1.00 59.16 118 ILE C O 1
ATOM 2790 N N . SER C 1 101 ? 32.251 31.471 -40.688 1.00 56.27 119 SER C N 1
ATOM 2791 C CA . SER C 1 101 ? 32.286 32.044 -39.365 1.00 55.43 119 SER C CA 1
ATOM 2792 C C . SER C 1 101 ? 33.344 31.398 -38.517 1.00 44.30 119 SER C C 1
ATOM 2793 O O . SER C 1 101 ? 33.861 30.323 -38.821 1.00 44.97 119 SER C O 1
ATOM 2796 N N . ALA C 1 102 ? 33.677 32.098 -37.469 1.00 39.34 120 ALA C N 1
ATOM 2797 C CA . ALA C 1 102 ? 34.607 31.579 -36.527 1.00 46.17 120 ALA C CA 1
ATOM 2798 C C . ALA C 1 102 ? 33.932 31.637 -35.202 1.00 40.67 120 ALA C C 1
ATOM 2799 O O . ALA C 1 102 ? 33.238 32.609 -34.931 1.00 41.38 120 ALA C O 1
ATOM 2801 N N . LYS C 1 103 ? 34.265 30.693 -34.337 1.00 38.16 121 LYS C N 1
ATOM 2802 C CA . LYS C 1 103 ? 33.840 30.774 -32.973 1.00 47.16 121 LYS C CA 1
ATOM 2803 C C . LYS C 1 103 ? 34.997 30.392 -32.033 1.00 40.51 121 LYS C C 1
ATOM 2804 O O . LYS C 1 103 ? 35.615 29.418 -32.201 1.00 35.69 121 LYS C O 1
ATOM 2810 N N . VAL C 1 104 ? 35.271 31.193 -31.045 1.00 39.64 122 VAL C N 1
ATOM 2811 C CA . VAL C 1 104 ? 36.351 30.889 -30.166 1.00 40.98 122 VAL C CA 1
ATOM 2812 C C . VAL C 1 104 ? 35.802 30.855 -28.743 1.00 41.50 122 VAL C C 1
ATOM 2813 O O . VAL C 1 104 ? 35.208 31.851 -28.315 1.00 41.55 122 VAL C O 1
ATOM 2817 N N . PHE C 1 105 ? 36.095 29.772 -28.000 1.00 38.86 123 PHE C N 1
ATOM 2818 C CA . PHE C 1 105 ? 35.627 29.559 -26.623 1.00 42.77 123 PHE C CA 1
ATOM 2819 C C . PHE C 1 105 ? 36.746 29.532 -25.561 1.00 43.82 123 PHE C C 1
ATOM 2820 O O . PHE C 1 105 ? 37.739 28.857 -25.743 1.00 46.67 123 PHE C O 1
ATOM 2828 N N . ARG C 1 106 ? 36.635 30.328 -24.504 1.00 41.86 124 ARG C N 1
ATOM 2829 C CA . ARG C 1 106 ? 37.477 30.223 -23.333 1.00 40.43 124 ARG C CA 1
ATOM 2830 C C . ARG C 1 106 ? 36.585 30.016 -22.070 1.00 43.36 124 ARG C C 1
ATOM 2831 O O . ARG C 1 106 ? 35.598 30.694 -21.935 1.00 42.11 124 ARG C O 1
ATOM 2839 N N . SER C 1 107 ? 36.936 29.126 -21.151 1.00 46.52 125 SER C N 1
ATOM 2840 C CA . SER C 1 107 ? 36.225 29.011 -19.855 1.00 46.97 125 SER C CA 1
ATOM 2841 C C . SER C 1 107 ? 37.159 29.021 -18.696 1.00 43.42 125 SER C C 1
ATOM 2842 O O . SER C 1 107 ? 38.272 28.619 -18.835 1.00 45.53 125 SER C O 1
ATOM 2845 N N . PHE C 1 108 ? 36.694 29.476 -17.546 1.00 39.45 126 PHE C N 1
ATOM 2846 C CA . PHE C 1 108 ? 37.507 29.690 -16.380 1.00 39.16 126 PHE C CA 1
ATOM 2847 C C . PHE C 1 108 ? 36.715 29.308 -15.147 1.00 46.05 126 PHE C C 1
ATOM 2848 O O . PHE C 1 108 ? 35.496 29.418 -15.146 1.00 36.86 126 PHE C O 1
ATOM 2856 N N . PHE C 1 109 ? 37.405 28.905 -14.085 1.00 38.35 127 PHE C N 1
ATOM 2857 C CA . PHE C 1 109 ? 36.763 28.761 -12.794 1.00 40.48 127 PHE C CA 1
ATOM 2858 C C . PHE C 1 109 ? 37.115 29.879 -11.812 1.00 43.98 127 PHE C C 1
ATOM 2859 O O . PHE C 1 109 ? 36.521 29.975 -10.749 1.00 54.81 127 PHE C O 1
ATOM 2867 N N . ASP C 1 110 ? 38.056 30.754 -12.145 1.00 49.37 128 ASP C N 1
ATOM 2868 C CA . ASP C 1 110 ? 38.227 32.000 -11.393 1.00 59.61 128 ASP C CA 1
ATOM 2869 C C . ASP C 1 110 ? 37.956 33.056 -12.441 1.00 58.54 128 ASP C C 1
ATOM 2870 O O . ASP C 1 110 ? 38.213 32.820 -13.617 1.00 60.77 128 ASP C O 1
ATOM 2875 N N . ASN C 1 111 ? 37.389 34.194 -12.101 1.00 64.56 129 ASN C N 1
ATOM 2876 C CA . ASN C 1 111 ? 37.062 35.076 -13.219 1.00 74.18 129 ASN C CA 1
ATOM 2877 C C . ASN C 1 111 ? 38.072 36.134 -13.481 1.00 76.87 129 ASN C C 1
ATOM 2878 O O . ASN C 1 111 ? 38.685 36.634 -12.538 1.00 79.23 129 ASN C O 1
ATOM 2883 N N . PRO C 1 112 ? 38.267 36.459 -14.776 1.00 81.52 130 PRO C N 1
ATOM 2884 C CA . PRO C 1 112 ? 39.186 37.514 -15.242 1.00 83.73 130 PRO C CA 1
ATOM 2885 C C . PRO C 1 112 ? 38.572 38.935 -15.382 1.00 80.62 130 PRO C C 1
ATOM 2886 O O . PRO C 1 112 ? 38.250 39.597 -14.380 1.00 81.77 130 PRO C O 1
ATOM 2890 N N . GLU C 1 121 ? 44.860 39.168 -17.690 1.00 88.90 139 GLU C N 1
ATOM 2891 C CA . GLU C 1 121 ? 43.719 40.074 -17.668 1.00 80.14 139 GLU C CA 1
ATOM 2892 C C . GLU C 1 121 ? 42.752 39.894 -18.850 1.00 83.89 139 GLU C C 1
ATOM 2893 O O . GLU C 1 121 ? 43.117 39.370 -19.909 1.00 72.99 139 GLU C O 1
ATOM 2899 N N . GLN C 1 122 ? 41.501 40.309 -18.636 1.00 80.15 140 GLN C N 1
ATOM 2900 C CA . GLN C 1 122 ? 40.436 40.145 -19.620 1.00 85.36 140 GLN C CA 1
ATOM 2901 C C . GLN C 1 122 ? 40.769 40.661 -21.036 1.00 77.55 140 GLN C C 1
ATOM 2902 O O . GLN C 1 122 ? 40.555 39.956 -22.025 1.00 67.82 140 GLN C O 1
ATOM 2908 N N . ASP C 1 123 ? 41.296 41.872 -21.128 1.00 71.23 141 ASP C N 1
ATOM 2909 C CA . ASP C 1 123 ? 41.629 42.455 -22.418 1.00 71.08 141 ASP C CA 1
ATOM 2910 C C . ASP C 1 123 ? 42.632 41.616 -23.237 1.00 65.25 141 ASP C C 1
ATOM 2911 O O . ASP C 1 123 ? 42.480 41.470 -24.437 1.00 63.79 141 ASP C O 1
ATOM 2916 N N . MET C 1 124 ? 43.619 41.019 -22.584 1.00 64.54 142 MET C N 1
ATOM 2917 C CA . MET C 1 124 ? 44.588 40.164 -23.282 1.00 56.51 142 MET C CA 1
ATOM 2918 C C . MET C 1 124 ? 44.009 38.839 -23.739 1.00 48.89 142 MET C C 1
ATOM 2919 O O . MET C 1 124 ? 44.442 38.281 -24.730 1.00 55.91 142 MET C O 1
ATOM 2924 N N . ILE C 1 125 ? 43.037 38.317 -22.998 1.00 47.43 143 ILE C N 1
ATOM 2925 C CA . ILE C 1 125 ? 42.321 37.141 -23.423 1.00 49.23 143 ILE C CA 1
ATOM 2926 C C . ILE C 1 125 ? 41.538 37.391 -24.712 1.00 39.34 143 ILE C C 1
ATOM 2927 O O . ILE C 1 125 ? 41.683 36.619 -25.666 1.00 44.49 143 ILE C O 1
ATOM 2932 N N . VAL C 1 126 ? 40.808 38.503 -24.764 1.00 46.94 144 VAL C N 1
ATOM 2933 C CA . VAL C 1 126 ? 40.061 38.862 -25.983 1.00 50.39 144 VAL C CA 1
ATOM 2934 C C . VAL C 1 126 ? 41.047 39.060 -27.152 1.00 43.46 144 VAL C C 1
ATOM 2935 O O . VAL C 1 126 ? 40.813 38.539 -28.264 1.00 44.97 144 VAL C O 1
ATOM 2939 N N . LYS C 1 127 ? 42.143 39.771 -26.908 1.00 41.68 145 LYS C N 1
ATOM 2940 C CA . LYS C 1 127 ? 43.161 39.996 -27.970 1.00 43.66 145 LYS C CA 1
ATOM 2941 C C . LYS C 1 127 ? 43.569 38.681 -28.578 1.00 38.23 145 LYS C C 1
ATOM 2942 O O . LYS C 1 127 ? 43.607 38.498 -29.801 1.00 43.15 145 LYS C O 1
ATOM 2948 N N . GLU C 1 128 ? 43.797 37.699 -27.714 1.00 38.34 146 GLU C N 1
ATOM 2949 C CA . GLU C 1 128 ? 44.224 36.408 -28.176 1.00 38.30 146 GLU C CA 1
ATOM 2950 C C . GLU C 1 128 ? 43.107 35.677 -28.918 1.00 39.44 146 GLU C C 1
ATOM 2951 O O . GLU C 1 128 ? 43.336 34.889 -29.909 1.00 41.00 146 GLU C O 1
ATOM 2957 N N . MET C 1 129 ? 41.878 35.901 -28.470 1.00 37.40 147 MET C N 1
ATOM 2958 C CA . MET C 1 129 ? 40.729 35.302 -29.170 1.00 40.04 147 MET C CA 1
ATOM 2959 C C . MET C 1 129 ? 40.617 35.827 -30.610 1.00 29.78 147 MET C C 1
ATOM 2960 O O . MET C 1 129 ? 40.425 35.054 -31.558 1.00 33.70 147 MET C O 1
ATOM 2965 N N . TYR C 1 130 ? 40.846 37.111 -30.803 1.00 34.79 148 TYR C N 1
ATOM 2966 C CA . TYR C 1 130 ? 40.888 37.673 -32.192 1.00 34.81 148 TYR C CA 1
ATOM 2967 C C . TYR C 1 130 ? 41.873 36.963 -33.089 1.00 34.08 148 TYR C C 1
ATOM 2968 O O . TYR C 1 130 ? 41.558 36.652 -34.253 1.00 32.78 148 TYR C O 1
ATOM 2977 N N . ASP C 1 131 ? 43.032 36.566 -32.556 1.00 36.67 149 ASP C N 1
ATOM 2978 C CA . ASP C 1 131 ? 44.017 35.837 -33.414 1.00 31.31 149 ASP C CA 1
ATOM 2979 C C . ASP C 1 131 ? 43.489 34.497 -33.837 1.00 33.43 149 ASP C C 1
ATOM 2980 O O . ASP C 1 131 ? 43.645 34.064 -35.001 1.00 30.30 149 ASP C O 1
ATOM 2985 N N . ARG C 1 132 ? 42.813 33.807 -32.899 1.00 31.14 150 ARG C N 1
ATOM 2986 C CA . ARG C 1 132 ? 42.265 32.514 -33.235 1.00 31.21 150 ARG C CA 1
ATOM 2987 C C . ARG C 1 132 ? 41.091 32.640 -34.178 1.00 33.76 150 ARG C C 1
ATOM 2988 O O . ARG C 1 132 ? 40.898 31.791 -35.055 1.00 34.79 150 ARG C O 1
ATOM 2996 N N . ALA C 1 133 ? 40.284 33.659 -33.989 1.00 35.02 151 ALA C N 1
ATOM 2997 C CA . ALA C 1 133 ? 39.152 33.869 -34.926 1.00 38.41 151 ALA C CA 1
ATOM 2998 C C . ALA C 1 133 ? 39.700 34.153 -36.319 1.00 37.6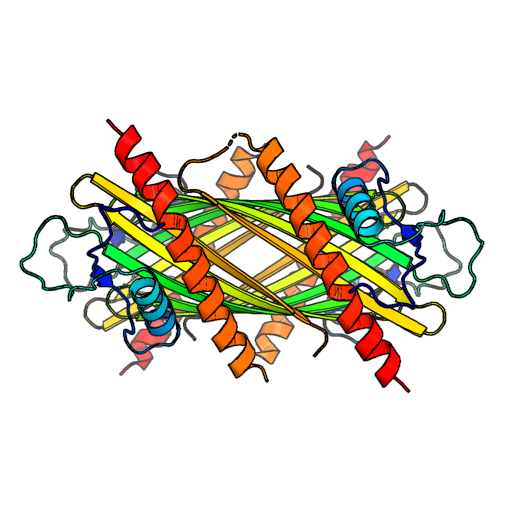1 151 ALA C C 1
ATOM 2999 O O . ALA C 1 133 ? 39.263 33.560 -37.294 1.00 37.29 151 ALA C O 1
ATOM 3001 N N . ALA C 1 134 ? 40.764 34.964 -36.404 1.00 39.92 152 ALA C N 1
ATOM 3002 C CA . ALA C 1 134 ? 41.399 35.209 -37.727 1.00 41.72 152 ALA C CA 1
ATOM 3003 C C . ALA C 1 134 ? 41.890 33.943 -38.338 1.00 38.74 152 ALA C C 1
ATOM 3004 O O . ALA C 1 134 ? 41.672 33.669 -39.488 1.00 41.69 152 ALA C O 1
ATOM 3006 N N . GLU C 1 135 ? 42.490 33.083 -37.544 1.00 39.10 153 GLU C N 1
ATOM 3007 C CA . GLU C 1 135 ? 43.008 31.890 -38.134 1.00 39.23 153 GLU C CA 1
ATOM 3008 C C . GLU C 1 135 ? 41.926 31.011 -38.639 1.00 39.54 153 GLU C C 1
ATOM 3009 O O . GLU C 1 135 ? 42.098 30.315 -39.613 1.00 47.30 153 GLU C O 1
ATOM 3015 N N . GLN C 1 136 ? 40.871 30.867 -37.869 1.00 43.31 154 GLN C N 1
ATOM 3016 C CA . GLN C 1 136 ? 39.766 30.012 -38.311 1.00 41.58 154 GLN C CA 1
ATOM 3017 C C . GLN C 1 136 ? 39.192 30.515 -39.616 1.00 39.20 154 GLN C C 1
ATOM 3018 O O . GLN C 1 136 ? 38.850 29.732 -40.454 1.00 43.87 154 GLN C O 1
ATOM 3024 N N . LEU C 1 137 ? 39.086 31.822 -39.793 1.00 43.46 155 LEU C N 1
ATOM 3025 C CA . LEU C 1 137 ? 38.567 32.323 -41.049 1.00 41.19 155 LEU C CA 1
ATOM 3026 C C . LEU C 1 137 ? 39.473 31.971 -42.187 1.00 48.74 155 LEU C C 1
ATOM 3027 O O . LEU C 1 137 ? 39.032 31.400 -43.186 1.00 51.04 155 LEU C O 1
ATOM 3032 N N . ILE C 1 138 ? 40.764 32.304 -42.055 1.00 52.29 156 ILE C N 1
ATOM 3033 C CA . ILE C 1 138 ? 41.734 31.996 -43.116 1.00 46.11 156 ILE C CA 1
ATOM 3034 C C . ILE C 1 138 ? 41.716 30.498 -43.444 1.00 50.04 156 ILE C C 1
ATOM 3035 O O . ILE C 1 138 ? 41.772 30.104 -44.591 1.00 54.39 156 ILE C O 1
ATOM 3040 N N . ARG C 1 139 ? 41.597 29.633 -42.445 1.00 49.01 157 ARG C N 1
ATOM 3041 C CA . ARG C 1 139 ? 41.562 28.211 -42.741 1.00 51.24 157 ARG C CA 1
ATOM 3042 C C . ARG C 1 139 ? 40.331 27.772 -43.530 1.00 55.25 157 ARG C C 1
ATOM 3043 O O . ARG C 1 139 ? 40.249 26.599 -43.889 1.00 56.27 157 ARG C O 1
ATOM 3051 N N . LYS C 1 140 ? 39.327 28.643 -43.700 1.00 56.62 158 LYS C N 1
ATOM 3052 C CA . LYS C 1 140 ? 38.125 28.244 -44.447 1.00 65.54 158 LYS C CA 1
ATOM 3053 C C . LYS C 1 140 ? 38.301 28.451 -45.929 1.00 65.19 158 LYS C C 1
ATOM 3054 O O . LYS C 1 140 ? 37.577 27.876 -46.720 1.00 70.65 158 LYS C O 1
ATOM 3060 N N . LEU C 1 141 ? 39.296 29.227 -46.307 1.00 65.23 159 LEU C N 1
ATOM 3061 C CA . LEU C 1 141 ? 39.497 29.513 -47.723 1.00 68.09 159 LEU C CA 1
ATOM 3062 C C . LEU C 1 141 ? 39.658 28.254 -48.638 1.00 72.68 159 LEU C C 1
ATOM 3063 O O . LEU C 1 141 ? 39.095 28.256 -49.719 1.00 79.02 159 LEU C O 1
ATOM 3068 N N . PRO C 1 142 ? 40.393 27.179 -48.204 1.00 80.16 160 PRO C N 1
ATOM 3069 C CA . PRO C 1 142 ? 40.482 25.978 -49.074 1.00 80.73 160 PRO C CA 1
ATOM 3070 C C . PRO C 1 142 ? 39.155 25.335 -49.397 1.00 85.50 160 PRO C C 1
ATOM 3071 O O . PRO C 1 142 ? 38.896 24.980 -50.555 1.00 92.89 160 PRO C O 1
ATOM 3075 N N . SER C 1 143 ? 38.298 25.222 -48.399 1.00 85.24 161 SER C N 1
ATOM 3076 C CA . SER C 1 143 ? 36.970 24.655 -48.635 1.00 92.22 161 SER C CA 1
ATOM 3077 C C . SER C 1 143 ? 36.147 25.522 -49.623 1.00 86.23 161 SER C C 1
ATOM 3078 O O . SER C 1 143 ? 35.333 24.993 -50.376 1.00 84.30 161 SER C O 1
ATOM 3081 N N . ILE C 1 144 ? 36.358 26.841 -49.612 1.00 84.23 162 ILE C N 1
ATOM 3082 C CA . ILE C 1 144 ? 35.687 27.758 -50.553 1.00 91.64 162 ILE C CA 1
ATOM 3083 C C . ILE C 1 144 ? 36.173 27.549 -51.982 1.00 86.03 162 ILE C C 1
ATOM 3084 O O . ILE C 1 144 ? 35.362 27.343 -52.882 1.00 91.11 162 ILE C O 1
ATOM 3089 N N . ARG C 1 145 ? 37.481 27.520 -52.190 1.00 89.51 163 ARG C N 1
ATOM 3090 C CA . ARG C 1 145 ? 37.976 27.165 -53.511 1.00 97.08 163 ARG C CA 1
ATOM 3091 C C . ARG C 1 145 ? 37.497 25.762 -53.978 1.00 97.03 163 ARG C C 1
ATOM 3092 O O . ARG C 1 145 ? 37.132 25.590 -55.141 1.00 102.72 163 ARG C O 1
ATOM 3100 N N . ALA C 1 146 ? 37.465 24.770 -53.087 1.00 91.01 164 ALA C N 1
ATOM 3101 C CA . ALA C 1 146 ? 36.975 23.420 -53.458 1.00 88.84 164 ALA C CA 1
ATOM 3102 C C . ALA C 1 146 ? 35.511 23.429 -53.904 1.00 88.66 164 ALA C C 1
ATOM 3103 O O . ALA C 1 146 ? 35.150 22.722 -54.832 1.00 92.80 164 ALA C O 1
ATOM 3105 N N . ALA C 1 147 ? 34.671 24.235 -53.258 1.00 98.40 165 ALA C N 1
ATOM 3106 C CA . ALA C 1 147 ? 33.263 24.352 -53.665 1.00 103.58 165 ALA C CA 1
ATOM 3107 C C . ALA C 1 147 ? 33.133 25.158 -54.960 1.00 105.76 165 ALA C C 1
ATOM 3108 O O . ALA C 1 147 ? 32.342 24.818 -55.825 1.00 113.83 165 ALA C O 1
ATOM 3110 N N . ASP C 1 148 ? 33.939 26.206 -55.087 1.00 101.26 166 ASP C N 1
ATOM 3111 C CA . ASP C 1 148 ? 33.970 27.044 -56.281 1.00 103.91 166 ASP C CA 1
ATOM 3112 C C . ASP C 1 148 ? 34.338 26.231 -57.530 1.00 105.70 166 ASP C C 1
ATOM 3113 O O . ASP C 1 148 ? 33.679 26.350 -58.562 1.00 104.36 166 ASP C O 1
ATOM 3118 N N . ILE C 1 149 ? 35.383 25.406 -57.431 1.00 109.99 167 ILE C N 1
ATOM 3119 C CA . ILE C 1 149 ? 35.745 24.469 -58.511 1.00 112.52 167 ILE C CA 1
ATOM 3120 C C . ILE C 1 149 ? 34.603 23.496 -58.870 1.00 113.60 167 ILE C C 1
ATOM 3121 O O . ILE C 1 149 ? 34.361 23.244 -60.036 1.00 112.74 167 ILE C O 1
ATOM 3126 N N . ARG C 1 150 ? 33.921 22.933 -57.879 1.00 121.49 168 ARG C N 1
ATOM 3127 C CA . ARG C 1 150 ? 32.878 21.931 -58.144 1.00 127.18 168 ARG C CA 1
ATOM 3128 C C . ARG C 1 150 ? 31.554 22.516 -58.610 1.00 131.49 168 ARG C C 1
ATOM 3129 O O . ARG C 1 150 ? 30.709 21.772 -59.075 1.00 136.51 168 ARG C O 1
ATOM 3137 N N . SER C 1 151 ? 31.383 23.837 -58.541 1.00 134.36 169 SER C N 1
ATOM 3138 C CA . SER C 1 151 ? 30.124 24.457 -58.975 1.00 135.56 169 SER C CA 1
ATOM 3139 C C . SER C 1 151 ? 29.936 24.475 -60.514 1.00 150.71 169 SER C C 1
ATOM 3140 O O . SER C 1 151 ? 28.888 24.902 -60.996 1.00 148.43 169 SER C O 1
ATOM 3143 N N . ASP C 1 152 ? 30.945 24.019 -61.268 1.00 164.20 170 ASP C N 1
ATOM 3144 C CA . ASP C 1 152 ? 30.826 23.774 -62.717 1.00 161.90 170 ASP C CA 1
ATOM 3145 C C . ASP C 1 152 ? 30.720 22.274 -63.029 1.00 151.98 170 ASP C C 1
ATOM 3146 O O . ASP C 1 152 ? 29.641 21.676 -62.964 1.00 143.25 170 ASP C O 1
ATOM 3151 N N . GLN D 1 10 ? -0.691 51.259 -30.376 1.00 102.30 28 GLN D N 1
ATOM 3152 C CA . GLN D 1 10 ? 0.607 51.800 -29.840 1.00 101.74 28 GLN D CA 1
ATOM 3153 C C . GLN D 1 10 ? 1.848 51.567 -30.769 1.00 92.05 28 GLN D C 1
ATOM 3154 O O . GLN D 1 10 ? 2.920 51.989 -30.400 1.00 87.91 28 GLN D O 1
ATOM 3160 N N . VAL D 1 11 ? 1.730 50.971 -31.974 1.00 80.30 29 VAL D N 1
ATOM 3161 C CA . VAL D 1 11 ? 2.750 51.210 -33.022 1.00 77.69 29 VAL D CA 1
ATOM 3162 C C . VAL D 1 11 ? 2.831 52.719 -33.227 1.00 83.11 29 VAL D C 1
ATOM 3163 O O . VAL D 1 11 ? 1.821 53.353 -33.435 1.00 88.31 29 VAL D O 1
ATOM 3167 N N . PRO D 1 12 ? 4.025 53.307 -33.161 1.00 88.22 30 PRO D N 1
ATOM 3168 C CA . PRO D 1 12 ? 4.040 54.758 -33.288 1.00 85.08 30 PRO D CA 1
ATOM 3169 C C . PRO D 1 12 ? 3.342 55.265 -34.544 1.00 76.45 30 PRO D C 1
ATOM 3170 O O . PRO D 1 12 ? 3.262 54.557 -35.568 1.00 76.46 30 PRO D O 1
ATOM 3174 N N . SER D 1 13 ? 2.886 56.509 -34.455 1.00 85.55 31 SER D N 1
ATOM 3175 C CA . SER D 1 13 ? 2.132 57.180 -35.527 1.00 88.84 31 SER D CA 1
ATOM 3176 C C . SER D 1 13 ? 2.988 57.410 -36.757 1.00 84.71 31 SER D C 1
ATOM 3177 O O . SER D 1 13 ? 2.517 57.315 -37.883 1.00 79.68 31 SER D O 1
ATOM 3180 N N . THR D 1 14 ? 4.271 57.648 -36.534 1.00 81.95 32 THR D N 1
ATOM 3181 C CA . THR D 1 14 ? 5.213 57.780 -37.624 1.00 78.67 32 THR D CA 1
ATOM 3182 C C . THR D 1 14 ? 5.497 56.460 -38.346 1.00 80.64 32 THR D C 1
ATOM 3183 O O . THR D 1 14 ? 6.226 56.452 -39.331 1.00 70.83 32 THR D O 1
ATOM 3187 N N . MET D 1 15 ? 4.897 55.352 -37.899 1.00 85.43 33 MET D N 1
ATOM 3188 C CA . MET D 1 15 ? 5.174 54.052 -38.505 1.00 86.45 33 MET D CA 1
ATOM 3189 C C . MET D 1 15 ? 3.933 53.337 -38.930 1.00 81.26 33 MET D C 1
ATOM 3190 O O . MET D 1 15 ? 3.975 52.123 -39.057 1.00 82.76 33 MET D O 1
ATOM 3195 N N . LYS D 1 16 ? 2.849 54.078 -39.151 1.00 74.43 34 LYS D N 1
ATOM 3196 C CA . LYS D 1 16 ? 1.587 53.469 -39.567 1.00 72.24 34 LYS D CA 1
ATOM 3197 C C . LYS D 1 16 ? 1.575 53.216 -41.029 1.00 61.83 34 LYS D C 1
ATOM 3198 O O . LYS D 1 16 ? 0.705 52.504 -41.533 1.00 60.49 34 LYS D O 1
ATOM 3204 N N . VAL D 1 17 ? 2.619 53.679 -41.705 1.00 62.56 35 VAL D N 1
ATOM 3205 C CA . VAL D 1 17 ? 2.902 53.200 -43.077 1.00 65.24 35 VAL D CA 1
ATOM 3206 C C . VAL D 1 17 ? 4.346 52.703 -43.109 1.00 61.83 35 VAL D C 1
ATOM 3207 O O . VAL D 1 17 ? 5.224 53.385 -42.612 1.00 56.56 35 VAL D O 1
ATOM 3211 N N . MET D 1 18 ? 4.591 51.536 -43.702 1.00 52.34 36 MET D N 1
ATOM 3212 C CA . MET D 1 18 ? 5.902 50.956 -43.616 1.00 52.64 36 MET D CA 1
ATOM 3213 C C . MET D 1 18 ? 6.187 50.032 -44.743 1.00 54.87 36 MET D C 1
ATOM 3214 O O . MET D 1 18 ? 5.269 49.534 -45.368 1.00 51.06 36 MET D O 1
ATOM 3219 N N . ILE D 1 19 ? 7.483 49.784 -44.973 1.00 57.03 37 ILE D N 1
ATOM 3220 C CA . ILE D 1 19 ? 7.920 48.806 -45.952 1.00 54.92 37 ILE D CA 1
ATOM 3221 C C . ILE D 1 19 ? 8.464 47.613 -45.223 1.00 54.09 37 ILE D C 1
ATOM 3222 O O . ILE D 1 19 ? 9.201 47.769 -44.233 1.00 50.31 37 ILE D O 1
ATOM 3227 N N . LEU D 1 20 ? 8.142 46.427 -45.718 1.00 51.69 38 LEU D N 1
ATOM 3228 C CA . LEU D 1 20 ? 8.688 45.227 -45.158 1.00 55.46 38 LEU D CA 1
ATOM 3229 C C . LEU D 1 20 ? 9.579 44.632 -46.190 1.00 55.22 38 LEU D C 1
ATOM 3230 O O . LEU D 1 20 ? 9.104 44.168 -47.221 1.00 51.80 38 LEU D O 1
ATOM 3235 N N . ASP D 1 21 ? 10.855 44.499 -45.840 1.00 56.43 39 ASP D N 1
ATOM 3236 C CA . ASP D 1 21 ? 11.855 43.953 -46.765 1.00 52.41 39 ASP D CA 1
ATOM 3237 C C . ASP D 1 21 ? 12.406 42.623 -46.245 1.00 49.97 39 ASP D C 1
ATOM 3238 O O . ASP D 1 21 ? 12.882 42.557 -45.108 1.00 53.45 39 ASP D O 1
ATOM 3243 N N . SER D 1 22 ? 12.335 41.568 -47.055 1.00 48.25 40 SER D N 1
ATOM 3244 C CA . SER D 1 22 ? 12.775 40.271 -46.617 1.00 51.04 40 SER D CA 1
ATOM 3245 C C . SER D 1 22 ? 13.141 39.387 -47.766 1.00 55.23 40 SER D C 1
ATOM 3246 O O . SER D 1 22 ? 12.661 39.568 -48.857 1.00 59.23 40 SER D O 1
ATOM 3249 N N . GLY D 1 23 ? 13.938 38.370 -47.487 1.00 53.54 41 GLY D N 1
ATOM 3250 C CA . GLY D 1 23 ? 14.454 37.492 -48.511 1.00 53.60 41 GLY D CA 1
ATOM 3251 C C . GLY D 1 23 ? 13.491 36.442 -48.975 1.00 60.26 41 GLY D C 1
ATOM 3252 O O . GLY D 1 23 ? 13.765 35.760 -49.961 1.00 59.26 41 GLY D O 1
ATOM 3253 N N . ASP D 1 24 ? 12.370 36.283 -48.270 1.00 65.68 42 ASP D N 1
ATOM 3254 C CA . ASP D 1 24 ? 11.352 35.325 -48.677 1.00 69.59 42 ASP D CA 1
ATOM 3255 C C . ASP D 1 24 ? 9.980 35.819 -48.256 1.00 70.53 42 ASP D C 1
ATOM 3256 O O . ASP D 1 24 ? 9.445 35.422 -47.235 1.00 65.13 42 ASP D O 1
ATOM 3261 N N . PRO D 1 25 ? 9.378 36.683 -49.081 1.00 76.05 43 PRO D N 1
ATOM 3262 C CA . PRO D 1 25 ? 8.132 37.316 -48.654 1.00 67.14 43 PRO D CA 1
ATOM 3263 C C . PRO D 1 25 ? 7.003 36.328 -48.400 1.00 56.24 43 PRO D C 1
ATOM 3264 O O . PRO D 1 25 ? 6.083 36.664 -47.679 1.00 55.70 43 PRO D O 1
ATOM 3268 N N . ASN D 1 26 ? 7.081 35.121 -48.946 1.00 58.03 44 ASN D N 1
ATOM 3269 C CA . ASN D 1 26 ? 6.069 34.095 -48.647 1.00 62.67 44 ASN D CA 1
ATOM 3270 C C . ASN D 1 26 ? 6.448 33.106 -47.572 1.00 62.40 44 ASN D C 1
ATOM 3271 O O . ASN D 1 26 ? 5.771 32.096 -47.385 1.00 53.98 44 ASN D O 1
ATOM 3276 N N . GLY D 1 27 ? 7.549 33.376 -46.882 1.00 62.45 45 GLY D N 1
ATOM 3277 C CA . GLY D 1 27 ? 7.986 32.482 -45.831 1.00 61.76 45 GLY D CA 1
ATOM 3278 C C . GLY D 1 27 ? 7.250 32.746 -44.546 1.00 51.36 45 GLY D C 1
ATOM 3279 O O . GLY D 1 27 ? 6.625 33.783 -44.376 1.00 53.69 45 GLY D O 1
ATOM 3280 N N . PRO D 1 28 ? 7.331 31.791 -43.632 1.00 59.07 46 PRO D N 1
ATOM 3281 C CA . PRO D 1 28 ? 6.563 31.846 -42.398 1.00 51.32 46 PRO D CA 1
ATOM 3282 C C . PRO D 1 28 ? 6.880 33.033 -41.544 1.00 44.73 46 PRO D C 1
ATOM 3283 O O . PRO D 1 28 ? 6.000 33.589 -40.890 1.00 43.43 46 PRO D O 1
ATOM 3287 N N . LEU D 1 29 ? 8.113 33.472 -41.549 1.00 41.02 47 LEU D N 1
ATOM 3288 C CA . LEU D 1 29 ? 8.414 34.619 -40.727 1.00 41.73 47 LEU D CA 1
ATOM 3289 C C . LEU D 1 29 ? 7.844 35.892 -41.318 1.00 46.26 47 LEU D C 1
ATOM 3290 O O . LEU D 1 29 ? 7.279 36.726 -40.563 1.00 46.75 47 LEU D O 1
ATOM 3295 N N . SER D 1 30 ? 8.021 36.079 -42.632 1.00 44.29 48 SER D N 1
ATOM 3296 C CA . SER D 1 30 ? 7.472 37.271 -43.339 1.00 52.34 48 SER D CA 1
ATOM 3297 C C . SER D 1 30 ? 5.960 37.384 -43.211 1.00 42.11 48 SER D C 1
ATOM 3298 O O . SER D 1 30 ? 5.444 38.414 -42.809 1.00 39.27 48 SER D O 1
ATOM 3301 N N . ARG D 1 31 ? 5.300 36.271 -43.424 1.00 42.00 49 ARG D N 1
ATOM 3302 C CA . ARG D 1 31 ? 3.851 36.206 -43.206 1.00 47.41 49 ARG D CA 1
ATOM 3303 C C . ARG D 1 31 ? 3.470 36.536 -41.803 1.00 47.21 49 ARG D C 1
ATOM 3304 O O . ARG D 1 31 ? 2.582 37.342 -41.569 1.00 48.05 49 ARG D O 1
ATOM 3312 N N . ALA D 1 32 ? 4.185 35.993 -40.828 1.00 48.67 50 ALA D N 1
ATOM 3313 C CA . ALA D 1 32 ? 3.796 36.280 -39.456 1.00 37.96 50 ALA D CA 1
ATOM 3314 C C . ALA D 1 32 ? 3.981 37.741 -39.168 1.00 39.16 50 ALA D C 1
ATOM 3315 O O . ALA D 1 32 ? 3.205 38.345 -38.422 1.00 42.75 50 ALA D O 1
ATOM 3317 N N . VAL D 1 33 ? 5.044 38.337 -39.707 1.00 35.31 51 VAL D N 1
ATOM 3318 C CA . VAL D 1 33 ? 5.309 39.728 -39.385 1.00 36.08 51 VAL D CA 1
ATOM 3319 C C . VAL D 1 33 ? 4.300 40.625 -40.109 1.00 42.33 51 VAL D C 1
ATOM 3320 O O . VAL D 1 33 ? 3.843 41.633 -39.542 1.00 38.64 51 VAL D O 1
ATOM 3324 N N . ARG D 1 34 ? 3.993 40.260 -41.351 1.00 42.53 52 ARG D N 1
ATOM 3325 C CA . ARG D 1 34 ? 3.023 41.008 -42.166 1.00 50.23 52 ARG D CA 1
ATOM 3326 C C . ARG D 1 34 ? 1.666 40.992 -41.464 1.00 49.11 52 ARG D C 1
ATOM 3327 O O . ARG D 1 34 ? 1.048 42.025 -41.188 1.00 43.31 52 ARG D O 1
ATOM 3335 N N . ASN D 1 35 ? 1.291 39.793 -41.065 1.00 46.98 53 ASN D N 1
ATOM 3336 C CA . ASN D 1 35 ? 0.062 39.592 -40.367 1.00 47.66 53 ASN D CA 1
ATOM 3337 C C . ASN D 1 35 ? -0.009 40.454 -39.127 1.00 44.01 53 ASN D C 1
ATOM 3338 O O . ASN D 1 35 ? -1.001 41.131 -38.914 1.00 45.44 53 ASN D O 1
ATOM 3343 N N . GLN D 1 36 ? 1.048 40.519 -38.312 1.00 43.58 54 GLN D N 1
ATOM 3344 C CA . GLN D 1 36 ? 0.964 41.337 -37.088 1.00 43.39 54 GLN D CA 1
ATOM 3345 C C . GLN D 1 36 ? 0.953 42.779 -37.360 1.00 40.79 54 GLN D C 1
ATOM 3346 O O . GLN D 1 36 ? 0.459 43.568 -36.549 1.00 39.82 54 GLN D O 1
ATOM 3352 N N . LEU D 1 37 ? 1.670 43.179 -38.398 1.00 45.21 55 LEU D N 1
ATOM 3353 C CA . LEU D 1 37 ? 1.698 44.615 -38.713 1.00 46.54 55 LEU D CA 1
ATOM 3354 C C . LEU D 1 37 ? 0.300 45.019 -39.156 1.00 44.19 55 LEU D C 1
ATOM 3355 O O . LEU D 1 37 ? -0.218 46.010 -38.689 1.00 38.28 55 LEU D O 1
ATOM 3360 N N . ARG D 1 38 ? -0.322 44.240 -40.019 1.00 43.97 56 ARG D N 1
ATOM 3361 C CA . ARG D 1 38 ? -1.762 44.505 -40.387 1.00 48.08 56 ARG D CA 1
ATOM 3362 C C . ARG D 1 38 ? -2.677 44.515 -39.173 1.00 49.89 56 ARG D C 1
ATOM 3363 O O . ARG D 1 38 ? -3.359 45.503 -38.936 1.00 53.27 56 ARG D O 1
ATOM 3371 N N . LEU D 1 39 ? -2.605 43.497 -38.317 1.00 48.81 57 LEU D N 1
ATOM 3372 C CA . LEU D 1 39 ? -3.395 43.542 -37.089 1.00 47.83 57 LEU D CA 1
ATOM 3373 C C . LEU D 1 39 ? -3.197 44.797 -36.331 1.00 43.66 57 LEU D C 1
ATOM 3374 O O . LEU D 1 39 ? -4.121 45.228 -35.637 1.00 46.98 57 LEU D O 1
ATOM 3379 N N . ASN D 1 40 ? -1.999 45.382 -36.348 1.00 42.94 58 ASN D N 1
ATOM 3380 C CA . ASN D 1 40 ? -1.800 46.669 -35.638 1.00 44.27 58 ASN D CA 1
ATOM 3381 C C . ASN D 1 40 ? -2.129 47.928 -36.456 1.00 48.95 58 ASN D C 1
ATOM 3382 O O . ASN D 1 40 ? -1.838 49.028 -36.026 1.00 48.57 58 ASN D O 1
ATOM 3387 N N . GLY D 1 41 ? -2.775 47.755 -37.600 1.00 48.43 59 GLY D N 1
ATOM 3388 C CA . GLY D 1 41 ? -3.182 48.902 -38.364 1.00 62.69 59 GLY D CA 1
ATOM 3389 C C . GLY D 1 41 ? -2.086 49.538 -39.201 1.00 68.19 59 GLY D C 1
ATOM 3390 O O . GLY D 1 41 ? -2.200 50.715 -39.526 1.00 62.74 59 GLY D O 1
ATOM 3391 N N . VAL D 1 42 ? -1.076 48.757 -39.611 1.00 56.04 60 VAL D N 1
ATOM 3392 C CA . VAL D 1 42 ? 0.010 49.302 -40.387 1.00 54.27 60 VAL D CA 1
ATOM 3393 C C . VAL D 1 42 ? -0.264 49.030 -41.838 1.00 49.34 60 VAL D C 1
ATOM 3394 O O . VAL D 1 42 ? -0.572 47.909 -42.241 1.00 53.40 60 VAL D O 1
ATOM 3398 N N . GLU D 1 43 ? -0.115 50.066 -42.649 1.00 57.68 61 GLU D N 1
ATOM 3399 C CA . GLU D 1 43 ? -0.210 49.896 -44.095 1.00 59.10 61 GLU D CA 1
ATOM 3400 C C . GLU D 1 43 ? 1.160 49.523 -44.641 1.00 57.28 61 GLU D C 1
ATOM 3401 O O . GLU D 1 43 ? 2.135 50.225 -44.408 1.00 57.58 61 GLU D O 1
ATOM 3407 N N . LEU D 1 44 ? 1.219 48.460 -45.423 1.00 58.87 62 LEU D N 1
ATOM 3408 C CA . LEU D 1 44 ? 2.464 48.016 -45.992 1.00 67.57 62 LEU D CA 1
ATOM 3409 C C . LEU D 1 44 ? 2.588 48.407 -47.444 1.00 77.95 62 LEU D C 1
ATOM 3410 O O . LEU D 1 44 ? 1.736 48.078 -48.246 1.00 67.18 62 LEU D O 1
ATOM 3415 N N . LEU D 1 45 ? 3.665 49.108 -47.768 1.00 88.33 63 LEU D N 1
ATOM 3416 C CA . LEU D 1 45 ? 3.932 49.458 -49.142 1.00 91.56 63 LEU D CA 1
ATOM 3417 C C . LEU D 1 45 ? 4.968 48.551 -49.723 1.00 97.86 63 LEU D C 1
ATOM 3418 O O . LEU D 1 45 ? 5.879 48.070 -49.031 1.00 107.28 63 LEU D O 1
ATOM 3423 N N . ASP D 1 46 ? 4.848 48.363 -51.025 1.00 104.07 64 ASP D N 1
ATOM 3424 C CA . ASP D 1 46 ? 5.833 47.635 -51.763 1.00 101.65 64 ASP D CA 1
ATOM 3425 C C . ASP D 1 46 ? 7.138 48.453 -51.726 1.00 108.20 64 ASP D C 1
ATOM 3426 O O . ASP D 1 46 ? 7.138 49.705 -51.616 1.00 95.61 64 ASP D O 1
ATOM 3431 N N . LYS D 1 47 ? 8.248 47.725 -51.736 1.00 107.19 65 LYS D N 1
ATOM 3432 C CA . LYS D 1 47 ? 9.582 48.321 -51.659 1.00 118.62 65 LYS D CA 1
ATOM 3433 C C . LYS D 1 47 ? 9.903 49.328 -52.786 1.00 118.79 65 LYS D C 1
ATOM 3434 O O . LYS D 1 47 ? 10.694 50.249 -52.597 1.00 117.78 65 LYS D O 1
ATOM 3440 N N . GLU D 1 48 ? 9.227 49.209 -53.921 1.00 118.63 66 GLU D N 1
ATOM 3441 C CA . GLU D 1 48 ? 9.469 50.083 -55.046 1.00 109.85 66 GLU D CA 1
ATOM 3442 C C . GLU D 1 48 ? 8.614 51.377 -54.974 1.00 102.82 66 GLU D C 1
ATOM 3443 O O . GLU D 1 48 ? 8.517 52.092 -55.943 1.00 97.88 66 GLU D O 1
ATOM 3449 N N . THR D 1 49 ? 7.982 51.678 -53.843 1.00 106.88 67 THR D N 1
ATOM 3450 C CA . THR D 1 49 ? 7.103 52.861 -53.726 1.00 109.30 67 THR D CA 1
ATOM 3451 C C . THR D 1 49 ? 7.780 54.177 -54.124 1.00 108.01 67 THR D C 1
ATOM 3452 O O . THR D 1 49 ? 8.952 54.371 -53.838 1.00 89.45 67 THR D O 1
ATOM 3456 N N . THR D 1 50 ? 6.983 55.031 -54.785 1.00 119.27 68 THR D N 1
ATOM 3457 C CA . THR D 1 50 ? 7.251 56.459 -55.119 1.00 123.75 68 THR D CA 1
ATOM 3458 C C . THR D 1 50 ? 7.455 57.300 -53.853 1.00 125.79 68 THR D C 1
ATOM 3459 O O . THR D 1 50 ? 8.077 58.373 -53.872 1.00 116.23 68 THR D O 1
ATOM 3463 N N . ARG D 1 51 ? 6.837 56.818 -52.781 1.00 124.77 69 ARG D N 1
ATOM 3464 C CA . ARG D 1 51 ? 6.854 57.456 -51.474 1.00 121.59 69 ARG D CA 1
ATOM 3465 C C . ARG D 1 51 ? 8.183 57.243 -50.744 1.00 128.61 69 ARG D C 1
ATOM 3466 O O . ARG D 1 51 ? 8.668 56.127 -50.583 1.00 121.78 69 ARG D O 1
ATOM 3474 N N . LYS D 1 52 ? 8.818 58.339 -50.361 1.00 133.07 70 LYS D N 1
ATOM 3475 C CA . LYS D 1 52 ? 9.846 58.267 -49.342 1.00 127.51 70 LYS D CA 1
ATOM 3476 C C . LYS D 1 52 ? 9.363 58.798 -48.004 1.00 113.83 70 LYS D C 1
ATOM 3477 O O . LYS D 1 52 ? 8.168 59.058 -47.750 1.00 97.04 70 LYS D O 1
ATOM 3483 N N . ASP D 1 53 ? 10.363 58.917 -47.156 1.00 106.78 71 ASP D N 1
ATOM 3484 C CA . ASP D 1 53 ? 10.218 58.997 -45.710 1.00 107.39 71 ASP D CA 1
ATOM 3485 C C . ASP D 1 53 ? 9.441 57.852 -45.049 1.00 90.25 71 ASP D C 1
ATOM 3486 O O . ASP D 1 53 ? 9.104 57.910 -43.863 1.00 85.85 71 ASP D O 1
ATOM 3491 N N . VAL D 1 54 ? 9.176 56.809 -45.812 1.00 75.10 72 VAL D N 1
ATOM 3492 C CA . VAL D 1 54 ? 8.517 55.631 -45.288 1.00 74.32 72 VAL D CA 1
ATOM 3493 C C . VAL D 1 54 ? 9.553 54.756 -44.576 1.00 70.12 72 VAL D C 1
ATOM 3494 O O . VAL D 1 54 ? 10.512 54.339 -45.208 1.00 71.82 72 VAL D O 1
ATOM 3498 N N . PRO D 1 55 ? 9.372 54.488 -43.266 1.00 70.15 73 PRO D N 1
ATOM 3499 C CA . PRO D 1 55 ? 10.298 53.608 -42.554 1.00 65.15 73 PRO D CA 1
ATOM 3500 C C . PRO D 1 55 ? 10.224 52.158 -42.998 1.00 60.83 73 PRO D C 1
ATOM 3501 O O . PRO D 1 55 ? 9.228 51.714 -43.547 1.00 65.27 73 PRO D O 1
ATOM 3505 N N . SER D 1 56 ? 11.349 51.460 -42.893 1.00 59.53 74 SER D N 1
ATOM 3506 C CA . SER D 1 56 ? 11.503 50.159 -43.502 1.00 55.06 74 SER D CA 1
ATOM 3507 C C . SER D 1 56 ? 11.902 49.145 -42.406 1.00 61.32 74 SER D C 1
ATOM 3508 O O . SER D 1 56 ? 12.744 49.451 -41.545 1.00 57.59 74 SER D O 1
ATOM 3511 N N . LEU D 1 57 ? 11.273 47.969 -42.424 1.00 60.28 75 LEU D N 1
ATOM 3512 C CA . LEU D 1 57 ? 11.625 46.902 -41.510 1.00 56.32 75 LEU D CA 1
ATOM 3513 C C . LEU D 1 57 ? 12.217 45.845 -42.354 1.00 50.05 75 LEU D C 1
ATOM 3514 O O . LEU D 1 57 ? 11.522 45.271 -43.186 1.00 54.67 75 LEU D O 1
ATOM 3519 N N . ARG D 1 58 ? 13.512 45.575 -42.141 1.00 52.80 76 ARG D N 1
ATOM 3520 C CA . ARG D 1 58 ? 14.245 44.565 -42.938 1.00 50.34 76 ARG D CA 1
ATOM 3521 C C . ARG D 1 58 ? 14.543 43.321 -42.099 1.00 46.34 76 ARG D C 1
ATOM 3522 O O . ARG D 1 58 ? 15.127 43.415 -41.014 1.00 48.37 76 ARG D O 1
ATOM 3530 N N . LEU D 1 59 ? 14.120 42.168 -42.583 1.00 45.21 77 LEU D N 1
ATOM 3531 C CA . LEU D 1 59 ? 14.332 40.932 -41.860 1.00 52.56 77 LEU D CA 1
ATOM 3532 C C . LEU D 1 59 ? 15.641 40.333 -42.365 1.00 46.03 77 LEU D C 1
ATOM 3533 O O . LEU D 1 59 ? 15.684 39.667 -43.389 1.00 48.09 77 LEU D O 1
ATOM 3538 N N . GLY D 1 60 ? 16.681 40.517 -41.586 1.00 49.33 78 GLY D N 1
ATOM 3539 C CA . GLY D 1 60 ? 18.042 40.160 -41.990 1.00 46.81 78 GLY D CA 1
ATOM 3540 C C . GLY D 1 60 ? 18.448 38.720 -41.838 1.00 46.93 78 GLY D C 1
ATOM 3541 O O . GLY D 1 60 ? 19.132 38.139 -42.694 1.00 46.21 78 GLY D O 1
ATOM 3542 N N . LYS D 1 61 ? 18.052 38.116 -40.733 1.00 51.04 79 LYS D N 1
ATOM 3543 C CA . LYS D 1 61 ? 18.511 36.767 -40.460 1.00 46.36 79 LYS D CA 1
ATOM 3544 C C . LYS D 1 61 ? 17.531 36.038 -39.570 1.00 42.84 79 LYS D C 1
ATOM 3545 O O . LYS D 1 61 ? 17.060 36.599 -38.564 1.00 36.37 79 LYS D O 1
ATOM 3551 N N . VAL D 1 62 ? 17.335 34.769 -39.894 1.00 40.89 80 VAL D N 1
ATOM 3552 C CA . VAL D 1 62 ? 16.578 33.879 -39.058 1.00 48.08 80 VAL D CA 1
ATOM 3553 C C . VAL D 1 62 ? 17.414 32.650 -38.752 1.00 44.53 80 VAL D C 1
ATOM 3554 O O . VAL D 1 62 ? 17.900 32.007 -39.667 1.00 43.78 80 VAL D O 1
ATOM 3558 N N . SER D 1 63 ? 17.474 32.277 -37.478 1.00 43.16 81 SER D N 1
ATOM 3559 C CA . SER D 1 63 ? 18.157 31.083 -37.078 1.00 43.15 81 SER D CA 1
ATOM 3560 C C . SER D 1 63 ? 17.267 30.231 -36.190 1.00 38.62 81 SER D C 1
ATOM 3561 O O . SER D 1 63 ? 16.623 30.745 -35.286 1.00 42.56 81 SER D O 1
ATOM 3564 N N . ILE D 1 64 ? 17.264 28.945 -36.435 1.00 38.98 82 ILE D N 1
ATOM 3565 C CA . ILE D 1 64 ? 16.611 28.011 -35.582 1.00 51.50 82 ILE D CA 1
ATOM 3566 C C . ILE D 1 64 ? 17.617 26.989 -35.098 1.00 49.16 82 ILE D C 1
ATOM 3567 O O . ILE D 1 64 ? 18.175 26.268 -35.893 1.00 46.53 82 ILE D O 1
ATOM 3572 N N . ALA D 1 65 ? 17.791 26.906 -33.788 1.00 47.86 83 ALA D N 1
ATOM 3573 C CA . ALA D 1 65 ? 18.720 25.924 -33.169 1.00 46.74 83 ALA D CA 1
ATOM 3574 C C . ALA D 1 65 ? 17.965 24.862 -32.374 1.00 48.68 83 ALA D C 1
ATOM 3575 O O . ALA D 1 65 ? 17.106 25.210 -31.584 1.00 51.24 83 ALA D O 1
ATOM 3577 N N . LYS D 1 66 ? 18.271 23.590 -32.588 1.00 46.26 84 LYS D N 1
ATOM 3578 C CA . LYS D 1 66 ? 17.791 22.481 -31.767 1.00 50.76 84 LYS D CA 1
ATOM 3579 C C . LYS D 1 66 ? 18.891 21.874 -30.922 1.00 48.77 84 LYS D C 1
ATOM 3580 O O . LYS D 1 66 ? 19.900 21.420 -31.457 1.00 44.49 84 LYS D O 1
ATOM 3586 N N . ASP D 1 67 ? 18.653 21.815 -29.617 1.00 50.67 85 ASP D N 1
ATOM 3587 C CA . ASP D 1 67 ? 19.601 21.276 -28.664 1.00 47.16 85 ASP D CA 1
ATOM 3588 C C . ASP D 1 67 ? 19.069 20.041 -28.022 1.00 43.81 85 ASP D C 1
ATOM 3589 O O . ASP D 1 67 ? 17.926 20.007 -27.588 1.00 43.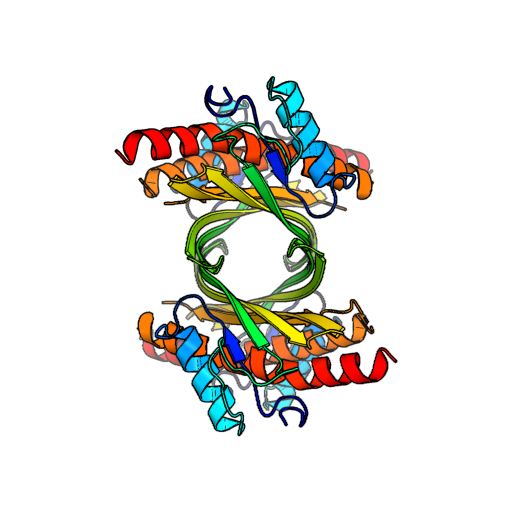08 85 ASP D O 1
ATOM 3594 N N . THR D 1 68 ? 19.894 19.005 -27.962 1.00 40.90 86 THR D N 1
ATOM 3595 C CA . THR D 1 68 ? 19.625 17.787 -27.185 1.00 38.17 86 THR D CA 1
ATOM 3596 C C . THR D 1 68 ? 20.667 17.689 -26.087 1.00 39.78 86 THR D C 1
ATOM 3597 O O . THR D 1 68 ? 21.857 17.782 -26.341 1.00 40.21 86 THR D O 1
ATOM 3601 N N . ALA D 1 69 ? 20.236 17.617 -24.847 1.00 42.25 87 ALA D N 1
ATOM 3602 C CA . ALA D 1 69 ? 21.179 17.591 -23.734 1.00 37.30 87 ALA D CA 1
ATOM 3603 C C . ALA D 1 69 ? 20.936 16.352 -22.890 1.00 39.81 87 ALA D C 1
ATOM 3604 O O . ALA D 1 69 ? 19.812 15.973 -22.638 1.00 40.17 87 ALA D O 1
ATOM 3606 N N . SER D 1 70 ? 22.006 15.732 -22.429 1.00 40.28 88 SER D N 1
ATOM 3607 C CA . SER D 1 70 ? 21.926 14.554 -21.558 1.00 42.25 88 SER D CA 1
ATOM 3608 C C . SER D 1 70 ? 22.687 14.927 -20.275 1.00 40.80 88 SER D C 1
ATOM 3609 O O . SER D 1 70 ? 23.836 15.377 -20.349 1.00 35.26 88 SER D O 1
ATOM 3612 N N . VAL D 1 71 ? 22.007 14.848 -19.121 1.00 38.02 89 VAL D N 1
ATOM 3613 C CA . VAL D 1 71 ? 22.599 15.243 -17.860 1.00 35.77 89 VAL D CA 1
ATOM 3614 C C . VAL D 1 71 ? 22.742 14.005 -16.937 1.00 35.14 89 VAL D C 1
ATOM 3615 O O . VAL D 1 71 ? 21.824 13.224 -16.775 1.00 35.19 89 VAL D O 1
ATOM 3619 N N . PHE D 1 72 ? 23.883 13.896 -16.304 1.00 31.02 90 PHE D N 1
ATOM 3620 C CA . PHE D 1 72 ? 24.171 12.807 -15.385 1.00 31.91 90 PHE D CA 1
ATOM 3621 C C . PHE D 1 72 ? 23.848 13.315 -14.035 1.00 30.53 90 PHE D C 1
ATOM 3622 O O . PHE D 1 72 ? 24.461 14.279 -13.511 1.00 35.35 90 PHE D O 1
ATOM 3630 N N . ARG D 1 73 ? 22.870 12.664 -13.439 1.00 33.90 91 ARG D N 1
ATOM 3631 C CA . ARG D 1 73 ? 22.329 13.075 -12.154 1.00 39.94 91 ARG D CA 1
ATOM 3632 C C . ARG D 1 73 ? 22.739 12.094 -11.041 1.00 41.66 91 ARG D C 1
ATOM 3633 O O . ARG D 1 73 ? 22.585 12.396 -9.892 1.00 46.74 91 ARG D O 1
ATOM 3641 N N . ASN D 1 74 ? 23.343 10.994 -11.470 1.00 38.14 92 ASN D N 1
ATOM 3642 C CA . ASN D 1 74 ? 23.182 9.630 -10.993 1.00 48.10 92 ASN D CA 1
ATOM 3643 C C . ASN D 1 74 ? 21.825 9.017 -11.359 1.00 45.04 92 ASN D C 1
ATOM 3644 O O . ASN D 1 74 ? 20.810 9.333 -10.805 1.00 50.34 92 ASN D O 1
ATOM 3649 N N . GLY D 1 75 ? 21.860 8.213 -12.399 1.00 37.81 93 GLY D N 1
ATOM 3650 C CA . GLY D 1 75 ? 20.802 8.231 -13.398 1.00 47.61 93 GLY D CA 1
ATOM 3651 C C . GLY D 1 75 ? 20.975 9.417 -14.374 1.00 48.43 93 GLY D C 1
ATOM 3652 O O . GLY D 1 75 ? 21.762 10.350 -14.114 1.00 46.98 93 GLY D O 1
ATOM 3653 N N . GLN D 1 76 ? 20.261 9.353 -15.502 1.00 41.38 94 GLN D N 1
ATOM 3654 C CA . GLN D 1 76 ? 20.322 10.339 -16.566 1.00 44.68 94 GLN D CA 1
ATOM 3655 C C . GLN D 1 76 ? 19.006 10.946 -16.930 1.00 43.94 94 GLN D C 1
ATOM 3656 O O . GLN D 1 76 ? 17.981 10.379 -16.740 1.00 42.72 94 GLN D O 1
ATOM 3662 N N . THR D 1 77 ? 19.085 12.131 -17.500 1.00 44.49 95 THR D N 1
ATOM 3663 C CA . THR D 1 77 ? 17.939 12.914 -17.862 1.00 42.62 95 THR D CA 1
ATOM 3664 C C . THR D 1 77 ? 18.220 13.510 -19.236 1.00 40.48 95 THR D C 1
ATOM 3665 O O . THR D 1 77 ? 19.349 13.886 -19.542 1.00 39.05 95 THR D O 1
ATOM 3669 N N . ALA D 1 78 ? 17.208 13.562 -20.095 1.00 37.61 96 ALA D N 1
ATOM 3670 C CA . ALA D 1 78 ? 17.365 14.144 -21.440 1.00 37.38 96 ALA D CA 1
ATOM 3671 C C . ALA D 1 78 ? 16.445 15.357 -21.566 1.00 35.38 96 ALA D C 1
ATOM 3672 O O . ALA D 1 78 ? 15.281 15.302 -21.139 1.00 43.07 96 ALA D O 1
ATOM 3674 N N . GLU D 1 79 ? 16.953 16.420 -22.139 1.00 35.47 97 GLU D N 1
ATOM 3675 C CA . GLU D 1 79 ? 16.193 17.633 -22.362 1.00 37.00 97 GLU D CA 1
ATOM 3676 C C . GLU D 1 79 ? 16.442 18.171 -23.779 1.00 41.12 97 GLU D C 1
ATOM 3677 O O . GLU D 1 79 ? 17.581 18.218 -24.224 1.00 42.29 97 GLU D O 1
ATOM 3683 N N . TYR D 1 80 ? 15.370 18.640 -24.441 1.00 38.18 98 TYR D N 1
ATOM 3684 C CA . TYR D 1 80 ? 15.389 19.142 -25.815 1.00 35.06 98 TYR D CA 1
ATOM 3685 C C . TYR D 1 80 ? 14.962 20.572 -25.821 1.00 37.03 98 TYR D C 1
ATOM 3686 O O . TYR D 1 80 ? 13.988 20.939 -25.147 1.00 41.67 98 TYR D O 1
ATOM 3695 N N . GLN D 1 81 ? 15.708 21.411 -26.515 1.00 36.06 99 GLN D N 1
ATOM 3696 C CA . GLN D 1 81 ? 15.407 22.832 -26.593 1.00 40.46 99 GLN D CA 1
ATOM 3697 C C . GLN D 1 81 ? 15.315 23.226 -28.063 1.00 46.15 99 GLN D C 1
ATOM 3698 O O . GLN D 1 81 ? 15.999 22.647 -28.925 1.00 42.67 99 GLN D O 1
ATOM 3704 N N . MET D 1 82 ? 14.455 24.211 -28.343 1.00 48.93 100 MET D N 1
ATOM 3705 C CA . MET D 1 82 ? 14.439 24.880 -29.643 1.00 41.68 100 MET D CA 1
ATOM 3706 C C . MET D 1 82 ? 14.515 26.324 -29.404 1.00 38.83 100 MET D C 1
ATOM 3707 O O . MET D 1 82 ? 13.837 26.833 -28.526 1.00 39.82 100 MET D O 1
ATOM 3712 N N . ILE D 1 83 ? 15.444 26.971 -30.102 1.00 39.97 101 ILE D N 1
ATOM 3713 C CA . ILE D 1 83 ? 15.676 28.382 -29.955 1.00 42.03 101 ILE D CA 1
ATOM 3714 C C . ILE D 1 83 ? 15.626 29.034 -31.344 1.00 45.66 101 ILE D C 1
ATOM 3715 O O . ILE D 1 83 ? 16.273 28.583 -32.292 1.00 48.87 101 ILE D O 1
ATOM 3720 N N . MET D 1 84 ? 14.832 30.099 -31.447 1.00 45.31 102 MET D N 1
ATOM 3721 C CA . MET D 1 84 ? 14.629 30.817 -32.701 1.00 42.19 102 MET D CA 1
ATOM 3722 C C . MET D 1 84 ? 15.100 32.210 -32.441 1.00 37.51 102 MET D C 1
ATOM 3723 O O . MET D 1 84 ? 14.685 32.827 -31.475 1.00 38.48 102 MET D O 1
ATOM 3728 N N . THR D 1 85 ? 15.979 32.692 -33.321 1.00 34.49 103 THR D N 1
ATOM 3729 C CA . THR D 1 85 ? 16.537 34.012 -33.185 1.00 37.02 103 THR D CA 1
ATOM 3730 C C . THR D 1 85 ? 16.341 34.771 -34.495 1.00 36.04 103 THR D C 1
ATOM 3731 O O . THR D 1 85 ? 16.550 34.236 -35.562 1.00 36.52 103 THR D O 1
ATOM 3735 N N . VAL D 1 86 ? 15.900 35.999 -34.421 1.00 37.04 104 VAL D N 1
ATOM 3736 C CA . VAL D 1 86 ? 15.699 36.755 -35.615 1.00 37.25 104 VAL D CA 1
ATOM 3737 C C . VAL D 1 86 ? 16.401 38.057 -35.424 1.00 39.25 104 VAL D C 1
ATOM 3738 O O . VAL D 1 86 ? 16.215 38.743 -34.375 1.00 39.17 104 VAL D O 1
ATOM 3742 N N . ASN D 1 87 ? 17.143 38.444 -36.446 1.00 39.42 105 ASN D N 1
ATOM 3743 C CA . ASN D 1 87 ? 17.803 39.780 -36.437 1.00 45.20 105 ASN D CA 1
ATOM 3744 C C . ASN D 1 87 ? 17.215 40.606 -37.521 1.00 35.86 105 ASN D C 1
ATOM 3745 O O . ASN D 1 87 ? 17.078 40.139 -38.645 1.00 40.38 105 ASN D O 1
ATOM 3750 N N . ALA D 1 88 ? 16.883 41.839 -37.206 1.00 39.17 106 ALA D N 1
ATOM 3751 C CA . ALA D 1 88 ? 16.268 42.692 -38.198 1.00 43.59 106 ALA D CA 1
ATOM 3752 C C . ALA D 1 88 ? 16.736 44.108 -37.992 1.00 45.02 106 ALA D C 1
ATOM 3753 O O . ALA D 1 88 ? 17.323 44.437 -36.951 1.00 45.06 106 ALA D O 1
ATOM 3755 N N . THR D 1 89 ? 16.372 44.986 -38.917 1.00 46.73 107 THR D N 1
ATOM 3756 C CA . THR D 1 89 ? 16.676 46.424 -38.748 1.00 46.06 107 THR D CA 1
ATOM 3757 C C . THR D 1 89 ? 15.444 47.251 -39.108 1.00 48.00 107 THR D C 1
ATOM 3758 O O . THR D 1 89 ? 14.665 46.892 -40.002 1.00 49.41 107 THR D O 1
ATOM 3762 N N . VAL D 1 90 ? 15.325 48.388 -38.455 1.00 47.64 108 VAL D N 1
ATOM 3763 C CA . VAL D 1 90 ? 14.370 49.370 -38.842 1.00 57.72 108 VAL D CA 1
ATOM 3764 C C . VAL D 1 90 ? 15.150 50.603 -39.290 1.00 57.84 108 VAL D C 1
ATOM 3765 O O . VAL D 1 90 ? 15.914 51.173 -38.515 1.00 54.37 108 VAL D O 1
ATOM 3769 N N . LEU D 1 91 ? 14.919 51.012 -40.530 1.00 64.15 109 LEU D N 1
ATOM 3770 C CA . LEU D 1 91 ? 15.518 52.228 -41.104 1.00 70.79 109 LEU D CA 1
ATOM 3771 C C . LEU D 1 91 ? 14.532 53.400 -41.070 1.00 64.16 109 LEU D C 1
ATOM 3772 O O . LEU D 1 91 ? 13.443 53.311 -41.631 1.00 78.17 109 LEU D O 1
ATOM 3777 N N . ILE D 1 92 ? 14.908 54.476 -40.390 1.00 62.58 110 ILE D N 1
ATOM 3778 C CA . ILE D 1 92 ? 14.193 55.744 -40.455 1.00 74.88 110 ILE D CA 1
ATOM 3779 C C . ILE D 1 92 ? 14.959 56.595 -41.499 1.00 84.45 110 ILE D C 1
ATOM 3780 O O . ILE D 1 92 ? 16.073 57.069 -41.206 1.00 88.47 110 ILE D O 1
ATOM 3785 N N . PRO D 1 93 ? 14.405 56.755 -42.727 1.00 91.81 111 PRO D N 1
ATOM 3786 C CA . PRO D 1 93 ? 15.129 57.398 -43.851 1.00 95.87 111 PRO D CA 1
ATOM 3787 C C . PRO D 1 93 ? 15.797 58.706 -43.469 1.00 88.17 111 PRO D C 1
ATOM 3788 O O . PRO D 1 93 ? 15.206 59.521 -42.762 1.00 82.01 111 PRO D O 1
ATOM 3792 N N . GLY D 1 94 ? 17.049 58.858 -43.856 1.00 86.43 112 GLY D N 1
ATOM 3793 C CA . GLY D 1 94 ? 17.744 60.082 -43.594 1.00 88.00 112 GLY D CA 1
ATOM 3794 C C . GLY D 1 94 ? 18.204 60.240 -42.163 1.00 90.48 112 GLY D C 1
ATOM 3795 O O . GLY D 1 94 ? 18.920 61.192 -41.861 1.00 98.92 112 GLY D O 1
ATOM 3796 N N . ARG D 1 95 ? 17.829 59.331 -41.270 1.00 93.93 113 ARG D N 1
ATOM 3797 C CA . ARG D 1 95 ? 18.171 59.509 -39.851 1.00 99.94 113 ARG D CA 1
ATOM 3798 C C . ARG D 1 95 ? 19.025 58.433 -39.209 1.00 105.17 113 ARG D C 1
ATOM 3799 O O . ARG D 1 95 ? 20.164 58.689 -38.854 1.00 110.06 113 ARG D O 1
ATOM 3807 N N . ASP D 1 96 ? 18.487 57.247 -39.004 1.00 106.39 114 ASP D N 1
ATOM 3808 C CA . ASP D 1 96 ? 19.288 56.191 -38.436 1.00 88.71 114 ASP D CA 1
ATOM 3809 C C . ASP D 1 96 ? 18.756 54.850 -38.731 1.00 84.53 114 ASP D C 1
ATOM 3810 O O . ASP D 1 96 ? 17.593 54.707 -39.107 1.00 101.06 114 ASP D O 1
ATOM 3815 N N . ILE D 1 97 ? 19.607 53.862 -38.496 1.00 75.12 115 ILE D N 1
ATOM 3816 C CA . ILE D 1 97 ? 19.221 52.478 -38.638 1.00 74.71 115 ILE D CA 1
ATOM 3817 C C . ILE D 1 97 ? 19.287 51.810 -37.260 1.00 76.43 115 ILE D C 1
ATOM 3818 O O . ILE D 1 97 ? 20.229 52.024 -36.526 1.00 71.93 115 ILE D O 1
ATOM 3823 N N . TYR D 1 98 ? 18.243 51.054 -36.900 1.00 73.36 116 TYR D N 1
ATOM 3824 C CA . TYR D 1 98 ? 18.124 50.480 -35.566 1.00 61.03 116 TYR D CA 1
ATOM 3825 C C . TYR D 1 98 ? 18.129 48.965 -35.639 1.00 64.40 116 TYR D C 1
ATOM 3826 O O . TYR D 1 98 ? 17.230 48.371 -36.215 1.00 63.54 116 TYR D O 1
ATOM 3835 N N . PRO D 1 99 ? 19.127 48.324 -35.024 1.00 59.86 117 PRO D N 1
ATOM 3836 C CA . PRO D 1 99 ? 19.098 46.872 -35.014 1.00 64.78 117 PRO D CA 1
ATOM 3837 C C . PRO D 1 99 ? 18.171 46.380 -33.900 1.00 54.64 117 PRO D C 1
ATOM 3838 O O . PRO D 1 99 ? 18.185 46.954 -32.811 1.00 51.69 117 PRO D O 1
ATOM 3842 N N . ILE D 1 100 ? 17.314 45.408 -34.215 1.00 46.94 118 ILE D N 1
ATOM 3843 C CA . ILE D 1 100 ? 16.430 44.796 -33.206 1.00 48.95 118 ILE D CA 1
ATOM 3844 C C . ILE D 1 100 ? 16.430 43.311 -33.421 1.00 43.68 118 ILE D C 1
ATOM 3845 O O . ILE D 1 100 ? 16.632 42.838 -34.521 1.00 49.23 118 ILE D O 1
ATOM 3850 N N . SER D 1 101 ? 16.258 42.560 -32.364 1.00 42.93 119 SER D N 1
ATOM 3851 C CA . SER D 1 101 ? 16.202 41.131 -32.546 1.00 48.63 119 SER D CA 1
ATOM 3852 C C . SER D 1 101 ? 15.147 40.499 -31.648 1.00 46.70 119 SER D C 1
ATOM 3853 O O . SER D 1 101 ? 14.615 41.138 -30.733 1.00 45.89 119 SER D O 1
ATOM 3856 N N . ALA D 1 102 ? 14.839 39.251 -31.951 1.00 36.42 120 ALA D N 1
ATOM 3857 C CA . ALA D 1 102 ? 13.858 38.527 -31.167 1.00 41.12 120 ALA D CA 1
ATOM 3858 C C . ALA D 1 102 ? 14.476 37.231 -30.877 1.00 37.22 120 ALA D C 1
ATOM 3859 O O . ALA D 1 102 ? 15.151 36.680 -31.730 1.00 38.48 120 ALA D O 1
ATOM 3861 N N . LYS D 1 103 ? 14.134 36.676 -29.737 1.00 38.60 121 LYS D N 1
ATOM 3862 C CA . LYS D 1 103 ? 14.518 35.314 -29.427 1.00 45.60 121 LYS D CA 1
ATOM 3863 C C . LYS D 1 103 ? 13.361 34.554 -28.801 1.00 38.53 121 LYS D C 1
ATOM 3864 O O . LYS D 1 103 ? 12.767 35.012 -27.878 1.00 33.18 121 LYS D O 1
ATOM 3870 N N . VAL D 1 104 ? 13.094 33.359 -29.268 1.00 33.49 122 VAL D N 1
ATOM 3871 C CA . VAL D 1 104 ? 12.034 32.616 -28.717 1.00 35.28 122 VAL D CA 1
ATOM 3872 C C . VAL D 1 104 ? 12.558 31.275 -28.279 1.00 33.57 122 VAL D C 1
ATOM 3873 O O . VAL D 1 104 ? 13.160 30.569 -29.078 1.00 36.93 122 VAL D O 1
ATOM 3877 N N . PHE D 1 105 ? 12.209 30.858 -27.052 1.00 36.43 123 PHE D N 1
ATOM 3878 C CA . PHE D 1 105 ? 12.712 29.576 -26.451 1.00 32.99 123 PHE D CA 1
ATOM 3879 C C . PHE D 1 105 ? 11.601 28.599 -26.148 1.00 37.48 123 PHE D C 1
ATOM 3880 O O . PHE D 1 105 ? 10.627 28.995 -25.523 1.00 38.05 123 PHE D O 1
ATOM 3888 N N . ARG D 1 106 ? 11.717 27.349 -26.585 1.00 35.72 124 ARG D N 1
ATOM 3889 C CA . ARG D 1 106 ? 10.882 26.274 -26.092 1.00 40.59 124 ARG D CA 1
ATOM 3890 C C . ARG D 1 106 ? 11.738 25.128 -25.563 1.00 40.02 124 ARG D C 1
ATOM 3891 O O . ARG D 1 106 ? 12.728 24.797 -26.184 1.00 39.60 124 ARG D O 1
ATOM 3899 N N . SER D 1 107 ? 11.358 24.503 -24.450 1.00 37.73 125 SER D N 1
ATOM 3900 C CA . SER D 1 107 ? 12.083 23.307 -23.953 1.00 38.74 125 SER D CA 1
ATOM 3901 C C . SER D 1 107 ? 11.133 22.197 -23.596 1.00 40.81 125 SER D C 1
ATOM 3902 O O . SER D 1 107 ? 10.033 22.468 -23.213 1.00 45.39 125 SER D O 1
ATOM 3905 N N . PHE D 1 108 ? 11.592 20.961 -23.655 1.00 41.12 126 PHE D N 1
ATOM 3906 C CA . PHE D 1 108 ? 10.787 19.751 -23.461 1.00 43.19 126 PHE D CA 1
ATOM 3907 C C . PHE D 1 108 ? 11.609 18.684 -22.777 1.00 42.00 126 PHE D C 1
ATOM 3908 O O . PHE D 1 108 ? 12.799 18.634 -22.930 1.00 45.07 126 PHE D O 1
ATOM 3916 N N . PHE D 1 109 ? 10.955 17.810 -22.057 1.00 38.54 127 PHE D N 1
ATOM 3917 C CA . PHE D 1 109 ? 11.568 16.604 -21.592 1.00 39.92 127 PHE D CA 1
ATOM 3918 C C . PHE D 1 109 ? 11.176 15.413 -22.476 1.00 42.20 127 PHE D C 1
ATOM 3919 O O . PHE D 1 109 ? 11.703 14.314 -22.276 1.00 47.15 127 PHE D O 1
ATOM 3927 N N . ASP D 1 110 ? 10.294 15.653 -23.463 1.00 57.53 128 ASP D N 1
ATOM 3928 C CA . ASP D 1 110 ? 10.549 15.191 -24.925 1.00 71.58 128 ASP D CA 1
ATOM 3929 C C . ASP D 1 110 ? 9.994 16.107 -26.042 1.00 75.93 128 ASP D C 1
ATOM 3930 O O . ASP D 1 110 ? 10.685 16.514 -27.019 1.00 108.25 128 ASP D O 1
ATOM 3935 N N . GLU D 1 121 ? 3.415 18.302 -32.744 1.00 73.03 139 GLU D N 1
ATOM 3936 C CA . GLU D 1 121 ? 4.602 18.021 -33.563 1.00 77.41 139 GLU D CA 1
ATOM 3937 C C . GLU D 1 121 ? 5.509 19.251 -33.813 1.00 78.73 139 GLU D C 1
ATOM 3938 O O . GLU D 1 121 ? 5.112 20.420 -33.682 1.00 65.24 139 GLU D O 1
ATOM 3944 N N . GLN D 1 122 ? 6.741 18.941 -34.192 1.00 78.62 140 GLN D N 1
ATOM 3945 C CA . GLN D 1 122 ? 7.794 19.942 -34.360 1.00 72.07 140 GLN D CA 1
ATOM 3946 C C . GLN D 1 122 ? 7.443 21.139 -35.272 1.00 67.46 140 GLN D C 1
ATOM 3947 O O . GLN D 1 122 ? 7.633 22.285 -34.888 1.00 52.40 140 GLN D O 1
ATOM 3953 N N . ASP D 1 123 ? 6.904 20.868 -36.461 1.00 70.21 141 ASP D N 1
ATOM 3954 C CA . ASP D 1 123 ? 6.559 21.922 -37.402 1.00 60.28 141 ASP D CA 1
ATOM 3955 C C . ASP D 1 123 ? 5.570 22.924 -36.808 1.00 54.97 141 ASP D C 1
ATOM 3956 O O . ASP D 1 123 ? 5.702 24.119 -37.022 1.00 53.79 141 ASP D O 1
ATOM 3961 N N . MET D 1 124 ? 4.588 22.461 -36.034 1.00 55.65 142 MET D N 1
ATOM 3962 C CA . MET D 1 124 ? 3.608 23.382 -35.425 1.00 53.11 142 MET D CA 1
ATOM 3963 C C . MET D 1 124 ? 4.208 24.244 -34.306 1.00 53.69 142 MET D C 1
ATOM 3964 O O . MET D 1 124 ? 3.761 25.363 -34.054 1.00 49.42 142 MET D O 1
ATOM 3969 N N . ILE D 1 125 ? 5.197 23.697 -33.605 1.00 51.36 143 ILE D N 1
ATOM 3970 C CA . ILE D 1 125 ? 5.881 24.443 -32.567 1.00 51.87 143 ILE D CA 1
ATOM 3971 C C . ILE D 1 125 ? 6.625 25.596 -33.186 1.00 47.02 143 ILE D C 1
ATOM 3972 O O . ILE D 1 125 ? 6.520 26.743 -32.717 1.00 41.73 143 ILE D O 1
ATOM 3977 N N . VAL D 1 126 ? 7.325 25.303 -34.274 1.00 44.09 144 VAL D N 1
ATOM 3978 C CA . VAL D 1 126 ? 8.077 26.328 -34.990 1.00 47.69 144 VAL D CA 1
ATOM 3979 C C . VAL D 1 126 ? 7.154 27.428 -35.491 1.00 44.31 144 VAL D C 1
ATOM 3980 O O . VAL D 1 126 ? 7.442 28.642 -35.320 1.00 41.23 144 VAL D O 1
ATOM 3984 N N . LYS D 1 127 ? 6.037 27.011 -36.090 1.00 47.98 145 LYS D N 1
ATOM 3985 C CA . LYS D 1 127 ? 5.048 27.969 -36.632 1.00 46.22 145 LYS D CA 1
ATOM 3986 C C . LYS D 1 127 ? 4.678 28.939 -35.537 1.00 38.69 145 LYS D C 1
ATOM 3987 O O . LYS D 1 127 ? 4.674 30.158 -35.699 1.00 43.73 145 LYS D O 1
ATOM 3993 N N . GLU D 1 128 ? 4.440 28.418 -34.362 1.00 39.21 146 GLU D N 1
ATOM 3994 C CA . GLU D 1 128 ? 4.014 29.284 -33.286 1.00 40.00 146 GLU D CA 1
ATOM 3995 C C . GLU D 1 128 ? 5.131 30.170 -32.774 1.00 36.70 146 GLU D C 1
ATOM 3996 O O . GLU D 1 128 ? 4.935 31.324 -32.286 1.00 37.55 146 GLU D O 1
ATOM 4002 N N . MET D 1 129 ? 6.353 29.668 -32.880 1.00 40.34 147 MET D N 1
ATOM 4003 C CA . MET D 1 129 ? 7.525 30.495 -32.491 1.00 39.16 147 MET D CA 1
ATOM 4004 C C . MET D 1 129 ? 7.613 31.727 -33.391 1.00 34.86 147 MET D C 1
ATOM 4005 O O . MET D 1 129 ? 7.889 32.848 -32.939 1.00 35.94 147 MET D O 1
ATOM 4010 N N . TYR D 1 130 ? 7.405 31.529 -34.695 1.00 38.12 148 TYR D N 1
ATOM 4011 C CA . TYR D 1 130 ? 7.411 32.675 -35.635 1.00 38.06 148 TYR D CA 1
ATOM 4012 C C . TYR D 1 130 ? 6.435 33.763 -35.180 1.00 37.30 148 TYR D C 1
ATOM 4013 O O . TYR D 1 130 ? 6.742 34.965 -35.262 1.00 35.75 148 TYR D O 1
ATOM 4022 N N . ASP D 1 131 ? 5.286 33.368 -34.613 1.00 36.53 149 ASP D N 1
ATOM 4023 C CA . ASP D 1 131 ? 4.338 34.400 -34.190 1.00 34.22 149 ASP D CA 1
ATOM 4024 C C . ASP D 1 131 ? 4.910 35.186 -33.065 1.00 31.67 149 ASP D C 1
ATOM 4025 O O . ASP D 1 131 ? 4.746 36.433 -32.982 1.00 32.43 149 ASP D O 1
ATOM 4030 N N . ARG D 1 132 ? 5.560 34.488 -32.150 1.00 33.91 150 ARG D N 1
ATOM 4031 C CA . ARG D 1 132 ? 6.133 35.194 -31.007 1.00 36.53 150 ARG D CA 1
ATOM 4032 C C . ARG D 1 132 ? 7.299 36.072 -31.429 1.00 34.52 150 ARG D C 1
ATOM 4033 O O . ARG D 1 132 ? 7.495 37.153 -30.885 1.00 36.28 150 ARG D O 1
ATOM 4041 N N . ALA D 1 133 ? 8.054 35.606 -32.395 1.00 36.01 151 ALA D N 1
ATOM 4042 C CA . ALA D 1 133 ? 9.208 36.404 -32.887 1.00 37.90 151 ALA D CA 1
ATOM 4043 C C . ALA D 1 133 ? 8.679 37.664 -33.568 1.00 38.37 151 ALA D C 1
ATOM 4044 O O . ALA D 1 133 ? 9.138 38.757 -33.276 1.00 39.32 151 ALA D O 1
ATOM 4046 N N . ALA D 1 134 ? 7.629 37.520 -34.371 1.00 36.68 152 ALA D N 1
ATOM 4047 C CA . ALA D 1 134 ? 6.982 38.693 -34.952 1.00 35.48 152 ALA D CA 1
ATOM 4048 C C . ALA D 1 134 ? 6.503 39.651 -33.946 1.00 36.95 152 ALA D C 1
ATOM 4049 O O . ALA D 1 134 ? 6.736 40.854 -34.028 1.00 41.57 152 ALA D O 1
ATOM 4051 N N . GLU D 1 135 ? 5.900 39.165 -32.908 1.00 37.52 153 GLU D N 1
ATOM 4052 C CA . GLU D 1 135 ? 5.403 40.099 -31.941 1.00 36.76 153 GLU D CA 1
ATOM 4053 C C . GLU D 1 135 ? 6.527 40.818 -31.269 1.00 40.76 153 GLU D C 1
ATOM 4054 O O . GLU D 1 135 ? 6.371 41.984 -30.897 1.00 41.14 153 GLU D O 1
ATOM 4060 N N . GLN D 1 136 ? 7.581 40.097 -30.903 1.00 41.69 154 GLN D N 1
ATOM 4061 C CA . GLN D 1 136 ? 8.710 40.785 -30.203 1.00 41.11 154 GLN D CA 1
ATOM 4062 C C . GLN D 1 136 ? 9.299 41.910 -31.055 1.00 40.39 154 GLN D C 1
ATOM 4063 O O . GLN D 1 136 ? 9.645 42.939 -30.549 1.00 39.57 154 GLN D O 1
ATOM 4069 N N . LEU D 1 137 ? 9.372 41.703 -32.361 1.00 39.30 155 LEU D N 1
ATOM 4070 C CA . LEU D 1 137 ? 9.896 42.753 -33.254 1.00 45.13 155 LEU D CA 1
ATOM 4071 C C . LEU D 1 137 ? 8.978 43.951 -33.268 1.00 49.41 155 LEU D C 1
ATOM 4072 O O . LEU D 1 137 ? 9.413 45.054 -32.996 1.00 48.49 155 LEU D O 1
ATOM 4077 N N . ILE D 1 138 ? 7.670 43.726 -33.499 1.00 46.75 156 ILE D N 1
ATOM 4078 C CA . ILE D 1 138 ? 6.695 44.806 -33.504 1.00 38.84 156 ILE D CA 1
ATOM 4079 C C . ILE D 1 138 ? 6.741 45.540 -32.199 1.00 37.05 156 ILE D C 1
ATOM 4080 O O . ILE D 1 138 ? 6.667 46.758 -32.166 1.00 45.18 156 ILE D O 1
ATOM 4085 N N . ARG D 1 139 ? 6.881 44.855 -31.091 1.00 48.63 157 ARG D N 1
ATOM 4086 C CA . ARG D 1 139 ? 6.897 45.568 -29.807 1.00 53.04 157 ARG D CA 1
ATOM 4087 C C . ARG D 1 139 ? 8.112 46.438 -29.618 1.00 53.78 157 ARG D C 1
ATOM 4088 O O . ARG D 1 139 ? 8.158 47.172 -28.625 1.00 49.55 157 ARG D O 1
ATOM 4096 N N . LYS D 1 140 ? 9.109 46.344 -30.508 1.00 52.28 158 LYS D N 1
ATOM 4097 C CA . LYS D 1 140 ? 10.295 47.196 -30.361 1.00 59.92 158 LYS D CA 1
ATOM 4098 C C . LYS D 1 140 ? 10.097 48.555 -31.004 1.00 63.56 158 LYS D C 1
ATOM 4099 O O . LYS D 1 140 ? 10.832 49.487 -30.693 1.00 61.26 158 LYS D O 1
ATOM 4105 N N . LEU D 1 141 ? 9.097 48.674 -31.869 1.00 58.66 159 LEU D N 1
ATOM 4106 C CA . LEU D 1 141 ? 8.880 49.938 -32.563 1.00 61.20 159 LEU D CA 1
ATOM 4107 C C . LEU D 1 141 ? 8.720 51.199 -31.645 1.00 62.35 159 LEU D C 1
ATOM 4108 O O . LEU D 1 141 ? 9.303 52.230 -31.962 1.00 60.29 159 LEU D O 1
ATOM 4113 N N . PRO D 1 142 ? 8.003 51.106 -30.492 1.00 69.60 160 PRO D N 1
ATOM 4114 C CA . PRO D 1 142 ? 7.918 52.303 -29.623 1.00 67.30 160 PRO D CA 1
ATOM 4115 C C . PRO D 1 142 ? 9.258 52.811 -29.124 1.00 75.79 160 PRO D C 1
ATOM 4116 O O . PRO D 1 142 ? 9.496 54.022 -29.096 1.00 86.76 160 PRO D O 1
ATOM 4120 N N . SER D 1 143 ? 10.127 51.897 -28.709 1.00 72.32 161 SER D N 1
ATOM 4121 C CA . SER D 1 143 ? 11.441 52.301 -28.208 1.00 68.41 161 SER D CA 1
ATOM 4122 C C . SER D 1 143 ? 12.279 52.994 -29.318 1.00 60.02 161 SER D C 1
ATOM 4123 O O . SER D 1 143 ? 13.064 53.862 -29.040 1.00 56.96 161 SER D O 1
ATOM 4126 N N . ILE D 1 144 ? 12.087 52.584 -30.568 1.00 61.22 162 ILE D N 1
ATOM 4127 C CA . ILE D 1 144 ? 12.743 53.197 -31.709 1.00 67.33 162 ILE D CA 1
ATOM 4128 C C . ILE D 1 144 ? 12.239 54.630 -31.916 1.00 72.46 162 ILE D C 1
ATOM 4129 O O . ILE D 1 144 ? 13.037 55.542 -32.032 1.00 83.50 162 ILE D O 1
ATOM 4134 N N . ARG D 1 145 ? 10.934 54.838 -31.951 1.00 72.19 163 ARG D N 1
ATOM 4135 C CA . ARG D 1 145 ? 10.437 56.199 -32.044 1.00 77.80 163 ARG D CA 1
ATOM 4136 C C . ARG D 1 145 ? 10.894 57.068 -30.858 1.00 74.38 163 ARG D C 1
ATOM 4137 O O . ARG D 1 145 ? 11.249 58.214 -31.042 1.00 70.96 163 ARG D O 1
ATOM 4145 N N . ALA D 1 146 ? 10.917 56.518 -29.650 1.00 75.16 164 ALA D N 1
ATOM 4146 C CA . ALA D 1 146 ? 11.393 57.268 -28.485 1.00 82.65 164 ALA D CA 1
ATOM 4147 C C . ALA D 1 146 ? 12.853 57.704 -28.633 1.00 89.74 164 ALA D C 1
ATOM 4148 O O . ALA D 1 146 ? 13.207 58.791 -28.212 1.00 90.28 164 ALA D O 1
ATOM 4150 N N . ALA D 1 147 ? 13.697 56.850 -29.205 1.00 86.18 165 ALA D N 1
ATOM 4151 C CA . ALA D 1 147 ? 15.100 57.211 -29.412 1.00 95.84 165 ALA D CA 1
ATOM 4152 C C . ALA D 1 147 ? 15.223 58.215 -30.545 1.00 97.43 165 ALA D C 1
ATOM 4153 O O . ALA D 1 147 ? 16.020 59.139 -30.472 1.00 82.50 165 ALA D O 1
ATOM 4155 N N . ASP D 1 148 ? 14.434 58.007 -31.592 1.00 97.74 166 ASP D N 1
ATOM 4156 C CA . ASP D 1 148 ? 14.420 58.884 -32.752 1.00 92.97 166 ASP D CA 1
ATOM 4157 C C . ASP D 1 148 ? 14.036 60.323 -32.349 1.00 95.00 166 ASP D C 1
ATOM 4158 O O . ASP D 1 148 ? 14.681 61.274 -32.767 1.00 81.88 166 ASP D O 1
ATOM 4163 N N . ILE D 1 149 ? 12.986 60.472 -31.536 1.00 105.78 167 ILE D N 1
ATOM 4164 C CA . ILE D 1 149 ? 12.600 61.786 -30.964 1.00 104.71 167 ILE D CA 1
ATOM 4165 C C . ILE D 1 149 ? 13.700 62.420 -30.106 1.00 103.95 167 ILE D C 1
ATOM 4166 O O . ILE D 1 149 ? 13.942 63.601 -30.223 1.00 107.27 167 ILE D O 1
ATOM 4171 N N . ARG D 1 150 ? 14.365 61.641 -29.262 1.00 106.70 168 ARG D N 1
ATOM 4172 C CA . ARG D 1 150 ? 15.384 62.190 -28.374 1.00 117.31 168 ARG D CA 1
ATOM 4173 C C . ARG D 1 150 ? 16.717 62.480 -29.067 1.00 117.08 168 ARG D C 1
ATOM 4174 O O . ARG D 1 150 ? 17.556 63.170 -28.493 1.00 125.48 168 ARG D O 1
ATOM 4182 N N . SER D 1 151 ? 16.911 62.030 -30.308 1.00 114.98 169 SER D N 1
ATOM 4183 C CA . SER D 1 151 ? 18.176 62.302 -31.011 1.00 115.54 169 SER D CA 1
ATOM 4184 C C . SER D 1 151 ? 18.350 63.784 -31.462 1.00 127.75 169 SER D C 1
ATOM 4185 O O . SER D 1 151 ? 19.402 64.139 -31.998 1.00 128.17 169 SER D O 1
ATOM 4188 N N . ASP D 1 152 ? 17.318 64.619 -31.271 1.00 132.35 170 ASP D N 1
ATOM 4189 C CA . ASP D 1 152 ? 17.393 66.080 -31.472 1.00 125.35 170 ASP D CA 1
ATOM 4190 C C . ASP D 1 152 ? 17.445 66.836 -30.136 1.00 114.26 170 ASP D C 1
ATOM 4191 O O . ASP D 1 152 ? 18.508 66.957 -29.513 1.00 96.58 170 ASP D O 1
#

Sequence (534 aa):
QVPSTMKVMILDSGDPNGPLSRAVRNQLRLNGVELLDKETTRKDVPSLRLGKVSIAKDTASVFRNGQTAEYQMIMTVNATVLIPGRDIYPISAKVFRSFFDEQDMIVKEMYDRAAEQLIRKLPSIRAADIRSDQVPSTMKVMILDSGDPNGPLSRAVRNQLRLNGVELLDKETTRKDVPSLRLGKVSIAKDTASVFRNGQTAEYQMIMTVNATVLIPGRDIYPISAKVFRSFFDEQDMIVKEMYDRAAEQLIRKLPSIRAADIRSDQVPSTMKVMILDSGDPNGPLSRAVRNQLRLNGVELLDKETTRKDVPSLRLGKVSIAKDTASVFRNGQTAEYQMIMTVNATVLIPGRDIYPISAKVFRSFFDNPEQDMIVKEMYDRAAEQLIRKLPSIRAADIRSDQVPSTMKVMILDSGDPNGPLSRAVRNQLRLNGVELLDKETTRKDVPSLRLGKVSIAKDTASVFRNGQTAEYQMIMTVNATVLIPGRDIYPISAKVFRSFFDEQDMIVKEMYDRAAEQLIRKLPSIRAADIRSD

Organism: Escherichia coli (strain K12) (NCBI:txid83333)

Foldseek 3Di:
DQDPLALEAEEAEPDCPDLLNVLLVVVSVVVNHHYDYPPDPDPQHKYKYWDDKDKDKDWDWDPPPPIDIKIKIKIKTWIWIGRPPADIGIDMFMDMDMDPDVPVVVVSVSSNVRSVRVSVCNVVVVVVRVVVD/DQDPLQLEAEEAEDCCPDLLNVLLVVVSVVVNHHYDYPVDPDPQHKYKYWDDKDWDKDWDWDPPPPIDIKIKIKIKTWIWIDRPPADIGIDMFMDMDMDDDPPVVVVSVSSNRRSVRVSVCNVVVVVVRVVVD/DQDPLALEAEEAEDCCPDLLNVLLVVVSVVVNHHYDYPPDPPPQHKYKYWDDKDKDWDWDWDPPVDIFIKIKIKIKTWIWIDRPPDDIGIDMFMDMDMDRPDAVPVVVVSVRSNRRSVRVSVCNVVVVVVVVVVD/DLDPLALEAEEAEDCCPDLLNVLLVVVSVVVNHHYDYPVDPDPQHKYKYWDDKDKDKDWDWDPPVDIAIKIKIKIKTWIWIDRPPADIGIDMFMDMDMDSHPPVVVVSVSSNVRSVRVSVCNVVVVVVRVVVD

InterPro domains:
  IPR007485 LPS-assembly lipoprotein LptE [MF_01186] (4-164)
  IPR007485 LPS-assembly lipoprotein LptE [PF04390] (40-159)
  IPR007485 LPS-assembly lipoprotein LptE [PTHR38098] (1-190)

Secondary structure (DSSP, 8-state):
---GGGSEEEEEES-TTSHHHHHHHHHHHHTTPEEE-TT---SS--EEEEEEEEEEEEEEEEESSSEEEEEEEEEEEEEEEEETTTEEEEEEEEEEEEE---HHHHHHHHHHHHHHHHHTTHHHHHHHHHHT-/---GGGSEEEEEES-TTSHHHHHHHHHHHHTTPEEEPTT-S-SS--EEEEEEEEEEEEEEEEESSSEEEEEEEEEEEEEEEEETTTEEEEEEEEEEEEE---HHHHHHHHHHHHHHHHHTTHHHHHHHHHHT-/---GGGSEEEEEES-TTSHHHHHHHHHHHHTTPEEEPSSS--SS--EEEEEEEEEEEEEEEEESSSEEEEEEEEEEEEEEEE-TTS-EEEEEEEEEEEESS---HHHHHHHHHHHHHHHHHTTHHHHHHHHHHT-/---GGGSEEEEEES-TTSHHHHHHHHHHHHTTPEEEPTT-S--S--EEEEEEEEEEEEEEEEESSSEEEEEEEEEEEEEEEEETTTEEEEEEEEEEEEE---HHHHHHHHHHHHHHHHHTTHHHHHHHHHHT-

Nearest PDB structures (foldseek):
  4rh8-assembly4_D  TM=1.003E+00  e=1.954E-26  Escherichia coli K-12
  4rh8-assembly3_C  TM=9.982E-01  e=1.236E-25  Escherichia coli K-12
  4n4r-assembly2_D  TM=9.364E-01  e=3.053E-20  Salmonella enterica subsp. enterica serovar Typhimurium str. LT2
  5iv8-assembly2_D  TM=9.318E-01  e=1.605E-19  Klebsiella pneumoniae
  5iv8-assembly1_B  TM=9.247E-01  e=1.605E-19  Klebsiella pneumoniae

Radius of gyration: 25.5 Å; Cα contacts (8 Å, |Δi|>4): 1063; chains: 4; bounding box: 55×64×70 Å

B-factor: mean 58.98, std 25.44, range [25.11, 167.28]

GO terms:
  GO:0009279 cell outer membrane (C, EXP)
  GO:0005515 protein binding (F, IPI)
  GO:0009279 cell outer membrane (C, IDA)
  GO:0001530 lipopolysaccharide binding (F, IDA)
  GO:1990351 transporter complex (C, IDA)
  GO:0043165 Gram-negative-bacterium-type cell outer membrane assembly (P, IMP)
  GO:0015920 lipopolysaccharide transport (P, IMP)

CATH classification: 3.30.160.150

Solvent-accessible surface area: 26997 Å² total; per-residue (Å²): 148,9,17,103,72,1,83,44,0,9,37,29,17,31,72,98,123,9,73,14,4,128,9,0,95,67,20,0,139,130,39,50,7,85,46,29,108,110,155,42,139,127,180,113,14,8,6,0,60,9,12,48,28,12,36,19,99,21,68,6,34,25,16,89,109,52,90,12,51,14,65,22,12,24,0,18,0,29,5,5,0,69,18,40,89,113,79,58,19,8,2,2,0,45,6,27,66,10,61,159,123,157,84,91,115,48,25,122,57,0,24,49,78,0,0,44,41,1,3,145,42,0,53,48,0,68,41,32,7,93,177,76,151,148,8,17,105,72,1,82,43,0,19,31,25,18,28,74,79,123,7,60,11,3,109,9,0,48,75,28,0,146,135,38,50,7,88,38,28,102,118,131,41,140,127,175,112,15,9,22,0,60,8,12,46,30,12,34,20,96,22,67,5,38,27,16,90,99,53,96,12,48,16,75,32,15,27,0,16,0,30,4,10,0,71,20,37,92,113,80,66,17,7,3,0,0,38,5,39,60,17,70,87,136,156,75,101,122,47,25,106,58,0,25,52,78,0,0,45,39,0,3,148,47,1,53,52,0,68,40,25,7,95,177,72,149,147,8,17,105,73,2,84,47,0,9,23,29,9,28,72,75,105,7,68,16,4,124,9,0,46,76,27,0,146,135,44,50,6,103,38,38,88,92,136,116,78,163,141,116,7,10,20,1,64,10,15,51,28,13,44,19,45,20,60,6,34,25,17,79,104,55,94,11,43,15,39,22,2,24,0,20,0,38,4,8,0,68,19,36,88,111,84,69,19,12,6,5,2,47,6,20,71,5,51,35,99,83,57,153,59,84,113,34,30,125,68,0,24,63,118,0,0,65,62,1,3,153,49,1,52,55,0,68,41,33,7,96,179,68,150,164,7,18,103,72,3,83,54,0,12,31,24,18,28,72,80,109,7,69,12,4,138,9,0,50,77,28,0,142,136,55,51,7,101,36,32,104,110,137,27,138,156,144,117,14,10,19,1,64,9,13,51,29,12,33,18,94,18,68,5,41,24,18,80,97,55,91,10,44,14,68,22,11,26,0,18,0,28,4,9,0,77,20,36,90,113,77,63,33,24,10,0,0,45,5,26,68,8,57,55,127,146,90,85,107,49,24,112,65,0,25,66,118,0,0,65,54,0,6,161,49,0,47,67,5,68,43,18,8,102,193,75,150